Protein AF-A0AAF0BSI8-F1 (afdb_monomer)

Radius of gyration: 32.82 Å; Cα contacts (8 Å, |Δi|>4): 805; chains: 1; bounding box: 84×100×110 Å

InterPro domains:
  IPR011200 Uncharacterised conserved protein UCP012608 [PF10094] (19-178)
  IPR011200 Uncharacterised conserved protein UCP012608 [PF10094] (218-312)
  IPR011200 Uncharacterised conserved protein UCP012608 [PF10094] (462-560)

Sequence (564 aa):
MGPDPDQHVPSAQVSDVQRMFREFAASYPDLRLYRAICEGAAGDDEVAGLLTAARPGQARPVLLLAALHELVLRRPDLPAARWYPSVTGEPVAEGDPWPDVRRTALAHAEELRAVIASRSTQTNEVNRVVYLAPLLARAAADVPGAPVALVELGASAGLLLGLDRYRIEVTPPGEHDAPDPTSPTGGPTPVTGRGSPPEVAGPGGGSLPPDGGPGIVLGDPTSTAVCAGVQRDGPSMGDLRLPTIVARVGLDRAPVPLDDEDEVRWLEACLWPDVPGRLERFRAAVGLLRADPPSLVAGDMVDDLEAVARSARAVATAALAPAGSPSGRPTGDRPRGHGSSDHPAADADGDGDKPETSDASRPASAGDGPATSDPRRLAADGEGPATNGARRLAADGEGPATSDASRLAADGEGPATSDASRLAADGEGPATSGARRPAAAGDAIGGPGTLGGITPAASGASAPVHLVVFSSWALTYVARERRPQVAEALATLAADGRPVSWLTAEPPGCVPGLPRPPGDPDRPSNEASTILGARRWRAGVELPPARWGTSHPHGTTLSWHPTP

Organism: NCBI:txid467976

Solvent-accessible surface area (backbone atoms only — not comparable to full-atom values): 35518 Å² total; per-residue (Å²): 133,79,83,68,92,78,71,76,65,70,66,62,48,51,71,56,45,19,49,48,16,46,51,50,26,70,75,38,72,79,33,60,62,65,21,43,46,22,53,48,30,38,75,31,71,74,62,24,41,42,45,42,45,21,48,67,88,56,63,44,62,68,43,53,53,19,43,54,40,34,50,24,67,76,37,63,85,43,75,38,17,72,51,34,24,81,63,63,76,42,78,66,59,91,78,80,61,38,71,36,38,53,52,48,48,64,78,39,41,69,62,45,26,54,46,35,45,72,58,77,77,52,90,80,64,58,32,35,36,48,54,48,48,59,51,50,14,60,70,38,62,89,49,72,88,30,39,26,15,40,33,34,36,60,24,46,65,31,65,66,76,44,45,65,64,19,15,29,38,37,33,44,60,53,96,81,63,61,84,64,95,80,66,94,68,90,64,84,78,81,88,80,74,97,68,80,85,83,79,94,76,86,93,75,96,71,88,77,79,84,74,66,42,69,56,37,79,44,52,28,85,83,36,82,25,59,28,54,26,29,38,73,47,44,69,62,59,67,84,66,54,76,67,57,72,65,29,50,33,21,29,10,73,71,52,40,59,77,87,39,66,68,59,47,42,47,49,56,20,44,48,64,60,73,45,83,67,52,64,59,30,44,54,34,44,51,63,59,35,61,81,68,60,65,49,71,40,73,36,52,65,59,84,40,38,54,62,52,53,51,50,37,43,49,53,26,52,58,73,67,49,77,83,72,73,96,80,73,80,80,82,76,86,73,85,89,79,89,81,86,90,85,86,85,93,81,90,80,89,80,88,82,85,84,85,90,85,86,91,85,85,88,90,89,80,91,87,86,87,88,82,90,87,84,91,82,90,85,93,84,90,85,81,90,82,93,81,88,85,87,86,85,88,87,84,88,82,87,79,87,76,80,77,85,82,84,82,83,89,61,78,76,87,62,76,86,86,76,88,90,84,87,88,83,82,89,84,84,85,85,89,82,89,82,90,81,87,84,86,89,83,91,86,88,90,82,87,90,84,91,81,91,74,89,73,75,79,81,78,84,71,73,68,66,60,28,38,35,38,34,36,64,56,38,65,66,79,43,57,78,88,54,47,55,50,46,56,52,41,50,51,61,70,9,58,86,30,46,42,32,37,40,39,38,36,29,50,79,80,63,58,77,82,52,69,69,80,92,72,61,93,88,56,78,68,90,60,74,48,20,36,32,33,38,43,39,27,51,69,47,40,74,50,82,51,38,62,46,31,40,26,43,76,60,16,54,36,32,34,40,49,74,81,130

Foldseek 3Di:
DDDDPPPDQDQDDLQNLLVLLVVVLVQCVLLQQLNLQSVLSSPDSLLSVLLSLADRQQSHSLQLQLLLLLVCLVPVVQQLNQQFCLSVVDAGDDDRSHVRSVVRCNVCSVVSSVSRNPDHFDDPQLLCLLQVQLLQLVQCVVVPPFAALEEEEQCAQVLSLCSQAEWHKEAEQDPVNPDDPPDPDPDDDDPDDPDDDDDDDDDDDDDDDPAAPGIDIHHDNPAQLYHYAYAHADHHSHPGYHHHYQAYEYEHQNHDHLPPPSSLSSNLSSDSSNRPPRSSNSVSSSVVCNVPPHHYDNDDCQPCVLVRLVVSQVSSVVSPPPPDDPPDPPPDDDDDDDDDDDDDDDDDDDDDDDDDDDDDDDDDDDDDDDDDDDDDDDDDDDDDDDDDDDYDDDDDDDDDDDPPPPDPPDPDPAGDDDDDDDDDDDDDDDDDDDDDDDDDDDDDDDDDDDDDDDDPDPPDDDRRHAYEYEYASSLSHPDQVSLVSSVVSQLVVCQQFGKYKYWYFHFAPSHPQADGPDDDPPDDPSQRKTFTWMWIHGGSDIDRTDGQWIAHSSNRYIYGDDDD

Nearest PDB structures (foldseek):
  7zkg-assembly1_A  TM=3.264E-01  e=1.953E+00  Streptomyces griseofuscus
  7ehz-assembly1_A  TM=3.597E-01  e=3.014E+00  Homo sapiens

pLDDT: mean 71.67, std 30.4, range [20.77, 98.81]

Secondary structure (DSSP, 8-state):
-PPPTT---PPPPHHHHHHHHHHHHHH-TT-HHHHHHHHHHTT-HHHHHHGGGSPTTT--HHHHHHHHHHHHHH-TTSGGGGG-HHHHSSPPPSS--HHHHHHHHHHTHHHHHHHHHH-------GGGHHHHHHHHHHHHTTSTTPPEEEEEES-TTTGGGGGGGSEEEEEPPPTT-S--TT-S--PPPP-----PPPPP------PPPS--PPPEEEE-TT-S-EEEEEEEESS--TT--PPPEEEEEEEESS---TT-HHHHHHHHHTS-TTSTTHHHHHHHHHHHHHTSPPEEEES-TTTSHHHHHHHHHHHHHHHTS-------------------------------------------------------------------------------------S----S-S-----------------------------------------------PPPPEEEEEEESGGGGS-TTTHHHHHHHHHHHHTTS--EEEEEEE-TT-STTPPPPP--TT---SS-PEEEEEEEEETTEEEEEEEEEEE-TTSSEEEEPPP-

Structure (mmCIF, N/CA/C/O backbone):
data_AF-A0AAF0BSI8-F1
#
_entry.id   AF-A0AAF0BSI8-F1
#
loop_
_atom_site.group_PDB
_atom_site.id
_atom_site.type_symbol
_atom_site.label_atom_id
_atom_site.label_alt_id
_atom_site.label_comp_id
_atom_site.label_asym_id
_atom_site.label_entity_id
_atom_site.label_seq_id
_atom_site.pdbx_PDB_ins_code
_atom_site.Cartn_x
_atom_site.Cartn_y
_atom_site.Cartn_z
_atom_site.occupancy
_atom_site.B_iso_or_equiv
_atom_site.auth_seq_id
_atom_site.auth_comp_id
_atom_site.auth_asym_id
_atom_site.auth_atom_id
_atom_site.pdbx_PDB_model_num
ATOM 1 N N . MET A 1 1 ? -21.592 22.693 -13.948 1.00 34.66 1 MET A N 1
ATOM 2 C CA . MET A 1 1 ? -21.062 22.181 -15.227 1.00 34.66 1 MET A CA 1
ATOM 3 C C . MET A 1 1 ? -19.956 21.210 -14.877 1.00 34.66 1 MET A C 1
ATOM 5 O O . MET A 1 1 ? -19.035 21.625 -14.188 1.00 34.66 1 MET A O 1
ATOM 9 N N . GLY A 1 2 ? -20.113 19.929 -15.213 1.00 34.22 2 GLY A N 1
ATOM 10 C CA . GLY A 1 2 ? -19.025 18.956 -15.068 1.00 34.22 2 GLY A CA 1
ATOM 11 C C . GLY A 1 2 ? -17.908 19.241 -16.079 1.00 34.22 2 GLY A C 1
ATOM 12 O O . GLY A 1 2 ? -18.153 19.992 -17.027 1.00 34.22 2 GLY A O 1
ATOM 13 N N . PRO A 1 3 ? -16.699 18.694 -15.875 1.00 35.78 3 PRO A N 1
ATOM 14 C CA . PRO A 1 3 ? -15.622 18.822 -16.846 1.00 35.78 3 PRO A CA 1
ATOM 15 C C . PRO A 1 3 ? -16.038 18.196 -18.182 1.00 35.78 3 PRO A C 1
ATOM 17 O O . PRO A 1 3 ? -16.710 17.165 -18.220 1.00 35.78 3 PRO A O 1
ATOM 20 N N . ASP A 1 4 ? -15.661 18.876 -19.258 1.00 32.06 4 ASP A N 1
ATOM 21 C CA . ASP A 1 4 ? -15.863 18.456 -20.639 1.00 32.06 4 ASP A CA 1
ATOM 22 C C . ASP A 1 4 ? -15.098 17.140 -20.899 1.00 32.06 4 ASP A C 1
ATOM 24 O O . ASP A 1 4 ? -13.882 17.108 -20.676 1.00 32.06 4 ASP A O 1
ATOM 28 N N . PRO A 1 5 ? -15.765 16.047 -21.322 1.00 39.34 5 PRO A N 1
ATOM 29 C CA . PRO A 1 5 ? -15.106 14.771 -21.606 1.00 39.34 5 PRO A CA 1
ATOM 30 C C . PRO A 1 5 ? -14.098 14.839 -22.770 1.00 39.34 5 PRO A C 1
ATOM 32 O O . PRO A 1 5 ? -13.320 13.900 -22.926 1.00 39.34 5 PRO A O 1
ATOM 35 N N . ASP A 1 6 ? -14.058 15.943 -23.528 1.00 36.28 6 ASP A N 1
ATOM 36 C CA . ASP A 1 6 ? -13.136 16.159 -24.650 1.00 36.28 6 ASP A CA 1
ATOM 37 C C . ASP A 1 6 ? -11.871 16.972 -24.298 1.00 36.28 6 ASP A C 1
ATOM 39 O O . ASP A 1 6 ? -11.125 17.381 -25.194 1.00 36.28 6 ASP A O 1
ATOM 43 N N . GLN A 1 7 ? -11.545 17.182 -23.012 1.00 40.72 7 GLN A N 1
ATOM 44 C CA . GLN A 1 7 ? -10.214 17.690 -22.643 1.00 40.72 7 GLN A CA 1
ATOM 45 C C . GLN A 1 7 ? -9.141 16.624 -22.909 1.00 40.72 7 GLN A C 1
ATOM 47 O O . GLN A 1 7 ? -8.754 15.842 -22.041 1.00 40.72 7 GLN A O 1
ATOM 52 N N . HIS A 1 8 ? -8.664 16.599 -24.152 1.00 43.38 8 HIS A N 1
ATOM 53 C CA . HIS A 1 8 ? -7.592 15.739 -24.624 1.00 43.38 8 HIS A CA 1
ATOM 54 C C . HIS A 1 8 ? -6.299 16.074 -23.868 1.00 43.38 8 HIS A C 1
ATOM 56 O O . HIS A 1 8 ? -5.607 17.037 -24.196 1.00 43.38 8 HIS A O 1
ATOM 62 N N . VAL A 1 9 ? -5.976 15.299 -22.831 1.00 53.16 9 VAL A N 1
ATOM 63 C CA . VAL A 1 9 ? -4.661 15.362 -22.186 1.00 53.16 9 VAL A CA 1
ATOM 64 C C . VAL A 1 9 ? -3.641 14.844 -23.208 1.00 53.16 9 VAL A C 1
ATOM 66 O O . VAL A 1 9 ? -3.735 13.675 -23.591 1.00 53.16 9 VAL A O 1
ATOM 69 N N . PRO A 1 10 ? -2.692 15.673 -23.684 1.00 58.16 10 PRO A N 1
ATOM 70 C CA . PRO A 1 10 ? -1.752 15.252 -24.715 1.00 58.16 10 PRO A CA 1
ATOM 71 C C . PRO A 1 10 ? -0.914 14.059 -24.245 1.00 58.16 10 PRO A C 1
ATOM 73 O O . PRO A 1 10 ? -0.483 14.008 -23.090 1.00 58.16 10 PRO A O 1
ATOM 76 N N . SER A 1 11 ? -0.645 13.113 -25.145 1.00 68.00 11 SER A N 1
ATOM 77 C CA . SER A 1 11 ? 0.358 12.072 -24.910 1.00 68.00 11 SER A CA 1
ATOM 78 C C . SER A 1 11 ? 1.727 12.713 -24.662 1.00 68.00 11 SER A C 1
ATOM 80 O O . SER A 1 11 ? 2.102 13.663 -25.361 1.00 68.00 11 SER A O 1
ATOM 82 N N . ALA A 1 12 ? 2.479 12.189 -23.692 1.00 77.75 12 ALA A N 1
ATOM 83 C CA . ALA A 1 12 ? 3.795 12.717 -23.344 1.00 77.75 12 ALA A CA 1
ATOM 84 C C . ALA A 1 12 ? 4.743 12.670 -24.553 1.00 77.75 12 ALA A C 1
ATOM 86 O O . ALA A 1 12 ? 4.849 11.642 -25.223 1.00 77.75 12 ALA A O 1
ATOM 87 N N . GLN A 1 13 ? 5.438 13.777 -24.829 1.00 89.19 13 GLN A N 1
ATOM 88 C CA . GLN A 1 13 ? 6.475 13.805 -25.857 1.00 89.19 13 GLN A CA 1
ATOM 89 C C . GLN A 1 13 ? 7.765 13.175 -25.319 1.00 89.19 13 GLN A C 1
ATOM 91 O O . GLN A 1 13 ? 8.024 13.189 -24.113 1.00 89.19 13 GLN A O 1
ATOM 96 N N . VAL A 1 14 ? 8.618 12.663 -26.211 1.00 92.56 14 VAL A N 1
ATOM 97 C CA . VAL A 1 14 ? 9.905 12.049 -25.824 1.00 92.56 14 VAL A CA 1
ATOM 98 C C . VAL A 1 14 ? 10.770 13.022 -25.013 1.00 92.56 14 VAL A C 1
ATOM 100 O O . VAL A 1 14 ? 11.347 12.633 -24.001 1.00 92.56 14 VAL A O 1
ATOM 103 N N . SER A 1 15 ? 10.789 14.308 -25.379 1.00 93.12 15 SER A N 1
ATOM 104 C CA . SER A 1 15 ? 11.524 15.346 -24.645 1.00 93.12 15 SER A CA 1
ATOM 105 C C . SER A 1 15 ? 11.033 15.536 -23.206 1.00 93.12 15 SER A C 1
ATOM 107 O O . SER A 1 15 ? 11.840 15.782 -22.306 1.00 93.12 15 SER A O 1
ATOM 109 N N . ASP A 1 16 ? 9.722 15.405 -22.975 1.00 93.12 16 ASP A N 1
ATOM 110 C CA . ASP A 1 16 ? 9.134 15.498 -21.636 1.00 93.12 16 ASP A CA 1
ATOM 111 C C . ASP A 1 16 ? 9.550 14.299 -20.793 1.00 93.12 16 ASP A C 1
ATOM 113 O O . ASP A 1 16 ? 10.014 14.460 -19.665 1.00 93.12 16 ASP A O 1
ATOM 117 N N . VAL A 1 17 ? 9.455 13.103 -21.372 1.00 95.44 17 VAL A N 1
ATOM 118 C CA . VAL A 1 17 ? 9.879 11.855 -20.737 1.00 95.44 17 VAL A CA 1
ATOM 119 C C . VAL A 1 17 ? 11.369 11.888 -20.375 1.00 95.44 17 VAL A C 1
ATOM 121 O O . VAL A 1 17 ? 11.739 11.549 -19.252 1.00 95.44 17 VAL A O 1
ATOM 124 N N . GLN A 1 18 ? 12.236 12.343 -21.279 1.00 97.56 18 GLN A N 1
ATOM 125 C CA . GLN A 1 18 ? 13.671 12.472 -21.006 1.00 97.56 18 GLN A CA 1
ATOM 126 C C . GLN A 1 18 ? 13.957 13.433 -19.854 1.00 97.56 18 GLN A C 1
ATOM 128 O O . GLN A 1 18 ? 14.840 13.177 -19.033 1.00 97.56 18 GLN A O 1
ATOM 133 N N . ARG A 1 19 ? 13.210 14.541 -19.766 1.00 97.06 19 ARG A N 1
ATOM 134 C CA . ARG A 1 19 ? 13.307 15.456 -18.626 1.00 97.06 19 ARG A CA 1
ATOM 135 C C . ARG A 1 19 ? 12.899 14.755 -17.328 1.00 97.06 19 ARG A C 1
ATOM 137 O O . ARG A 1 19 ? 13.643 14.858 -16.359 1.00 97.06 19 ARG A O 1
ATOM 144 N N . MET A 1 20 ? 11.804 13.992 -17.329 1.00 96.31 20 MET A N 1
ATOM 145 C CA . MET A 1 20 ? 11.374 13.218 -16.156 1.00 96.31 20 MET A CA 1
ATOM 146 C C . MET A 1 20 ? 12.437 12.205 -15.707 1.00 96.31 20 MET A C 1
ATOM 148 O O . MET A 1 20 ? 12.658 12.049 -14.509 1.00 96.31 20 MET A O 1
ATOM 152 N N . PHE A 1 21 ? 13.126 11.537 -16.639 1.00 98.19 21 PHE A N 1
ATOM 153 C CA . PHE A 1 21 ? 14.224 10.624 -16.302 1.00 98.19 21 PHE A CA 1
ATOM 154 C C . PHE A 1 21 ? 15.419 11.344 -15.661 1.00 98.19 21 PHE A C 1
ATOM 156 O O . PHE A 1 21 ? 15.942 10.864 -14.656 1.00 98.19 21 PHE A O 1
ATOM 163 N N . ARG A 1 22 ? 15.818 12.517 -16.181 1.00 97.94 22 ARG A N 1
ATOM 164 C CA . ARG A 1 22 ? 16.877 13.341 -15.560 1.00 97.94 22 ARG A CA 1
ATOM 165 C C . ARG A 1 22 ? 16.504 13.770 -14.147 1.00 97.94 22 ARG A C 1
ATOM 167 O O . ARG A 1 22 ? 17.329 13.674 -13.245 1.00 97.94 22 ARG A O 1
ATOM 174 N N . GLU A 1 23 ? 15.268 14.230 -13.968 1.00 95.56 23 GLU A N 1
ATOM 175 C CA . GLU A 1 23 ? 14.740 14.637 -12.664 1.00 95.56 23 GLU A CA 1
ATOM 176 C C . GLU A 1 23 ? 14.754 13.460 -11.681 1.00 95.56 23 GLU A C 1
ATOM 178 O O . GLU A 1 23 ? 15.292 13.596 -10.587 1.00 95.56 23 GLU A O 1
ATOM 183 N N . PHE A 1 24 ? 14.278 12.279 -12.092 1.00 95.12 24 PHE A N 1
ATOM 184 C CA . PHE A 1 24 ? 14.304 11.080 -11.251 1.00 95.12 24 PHE A CA 1
ATOM 185 C C . PHE A 1 24 ? 15.729 10.702 -10.822 1.00 95.12 24 PHE A C 1
ATOM 187 O O . PHE A 1 24 ? 15.977 10.483 -9.638 1.00 95.12 24 PHE A O 1
ATOM 194 N N . ALA A 1 25 ? 16.679 10.654 -11.761 1.00 95.25 25 ALA A N 1
ATOM 195 C CA . ALA A 1 25 ? 18.068 10.317 -11.453 1.00 95.25 25 ALA A CA 1
ATOM 196 C C . ALA A 1 25 ? 18.714 11.310 -10.470 1.00 95.25 25 ALA A C 1
ATOM 198 O O . ALA A 1 25 ? 19.483 10.901 -9.601 1.00 95.25 25 ALA A O 1
ATOM 199 N N . ALA A 1 26 ? 18.385 12.600 -10.586 1.00 93.06 26 ALA A N 1
ATOM 200 C CA . ALA A 1 26 ? 18.874 13.635 -9.680 1.00 93.06 26 ALA A CA 1
ATOM 201 C C . ALA A 1 26 ? 18.231 13.555 -8.284 1.00 93.06 26 ALA A C 1
ATOM 203 O O . ALA A 1 26 ? 18.906 13.810 -7.289 1.00 93.06 26 ALA A O 1
ATOM 204 N N . SER A 1 27 ? 16.946 13.201 -8.204 1.00 88.38 27 SER A N 1
ATOM 205 C CA . SER A 1 27 ? 16.207 13.092 -6.941 1.00 88.38 27 SER A CA 1
ATOM 206 C C . SER A 1 27 ? 16.562 11.849 -6.126 1.00 88.38 27 SER A C 1
ATOM 208 O O . SER A 1 27 ? 16.448 11.886 -4.903 1.00 88.38 27 SER A O 1
ATOM 210 N N . TYR A 1 28 ? 17.004 10.767 -6.773 1.00 87.69 28 TYR A N 1
ATOM 211 C CA . TYR A 1 28 ? 17.287 9.491 -6.109 1.00 87.69 28 TYR A CA 1
ATOM 212 C C . TYR A 1 28 ? 18.714 8.990 -6.397 1.00 87.69 28 TYR A C 1
ATOM 214 O O . TYR A 1 28 ? 18.891 7.930 -7.008 1.00 87.69 28 TYR A O 1
ATOM 222 N N . PRO A 1 29 ? 19.756 9.723 -5.952 1.00 88.25 29 PRO A N 1
ATOM 223 C CA . PRO A 1 29 ? 21.147 9.410 -6.280 1.00 88.25 29 PRO A CA 1
ATOM 224 C C . PRO A 1 29 ? 21.633 8.062 -5.715 1.00 88.25 29 PRO A C 1
ATOM 226 O O . PRO A 1 29 ? 22.589 7.492 -6.248 1.00 88.25 29 PRO A O 1
ATOM 229 N N . ASP A 1 30 ? 20.967 7.556 -4.671 1.00 88.44 30 ASP A N 1
ATOM 230 C CA . ASP A 1 30 ? 21.326 6.326 -3.953 1.00 88.44 30 ASP A CA 1
ATOM 231 C C . ASP A 1 30 ? 20.786 5.042 -4.609 1.00 88.44 30 ASP A C 1
ATOM 233 O O . ASP A 1 30 ? 21.283 3.951 -4.326 1.00 88.44 30 ASP A O 1
ATOM 237 N N . LEU A 1 31 ? 19.804 5.143 -5.515 1.00 91.50 31 LEU A N 1
ATOM 238 C CA . LEU A 1 31 ? 19.253 3.991 -6.240 1.00 91.50 31 LEU A CA 1
ATOM 239 C C . LEU A 1 31 ? 20.165 3.627 -7.414 1.00 91.50 31 LEU A C 1
ATOM 241 O O . LEU A 1 31 ? 19.856 3.953 -8.556 1.00 91.50 31 LEU A O 1
ATOM 245 N N . ARG A 1 32 ? 21.321 3.013 -7.150 1.00 93.25 32 ARG A N 1
ATOM 246 C CA . ARG A 1 32 ? 22.376 2.779 -8.155 1.00 93.25 32 ARG A CA 1
ATOM 247 C C . ARG A 1 32 ? 21.866 2.228 -9.490 1.00 93.25 32 ARG A C 1
ATOM 249 O O . ARG A 1 32 ? 22.216 2.784 -10.531 1.00 93.25 32 ARG A O 1
ATOM 256 N N . LEU A 1 33 ? 21.048 1.175 -9.472 1.00 96.31 33 LEU A N 1
ATOM 257 C CA . LEU A 1 33 ? 20.493 0.569 -10.680 1.00 96.31 33 LEU A CA 1
ATOM 258 C C . LEU A 1 33 ? 19.514 1.525 -11.363 1.00 96.31 33 LEU A C 1
ATOM 260 O O . LEU A 1 33 ? 19.708 1.888 -12.522 1.00 96.31 33 LEU A O 1
ATOM 264 N N . TYR A 1 34 ? 18.465 1.950 -10.659 1.00 96.88 34 TYR A N 1
ATOM 265 C CA . TYR A 1 34 ? 17.412 2.779 -11.256 1.00 96.88 34 TYR A CA 1
ATOM 266 C C . TYR A 1 34 ? 17.909 4.159 -11.692 1.00 96.88 34 TYR A C 1
ATOM 268 O O . TYR A 1 34 ? 17.460 4.674 -12.716 1.00 96.88 34 TYR A O 1
ATOM 276 N N . ARG A 1 35 ? 18.875 4.736 -10.977 1.00 96.75 35 ARG A N 1
ATOM 277 C CA . ARG A 1 35 ? 19.573 5.958 -11.368 1.00 96.75 35 ARG A CA 1
ATOM 278 C C . ARG A 1 35 ? 20.301 5.761 -12.691 1.00 96.75 35 ARG A C 1
ATOM 280 O O . ARG A 1 35 ? 20.069 6.546 -13.602 1.00 96.75 35 ARG A O 1
ATOM 287 N N . ALA A 1 36 ? 21.128 4.722 -12.820 1.00 97.75 36 ALA A N 1
ATOM 288 C CA . ALA A 1 36 ? 21.878 4.465 -14.050 1.00 97.75 36 ALA A CA 1
ATOM 289 C C . ALA A 1 36 ? 20.948 4.211 -15.252 1.00 97.75 36 ALA A C 1
ATOM 291 O O . ALA A 1 36 ? 21.187 4.728 -16.343 1.00 97.75 36 ALA A O 1
ATOM 292 N N . ILE A 1 37 ? 19.839 3.488 -15.045 1.00 98.44 37 ILE A N 1
ATOM 293 C CA . ILE A 1 37 ? 18.811 3.294 -16.079 1.00 98.44 37 ILE A CA 1
ATOM 294 C C . ILE A 1 37 ? 18.189 4.634 -16.490 1.00 98.44 37 ILE A C 1
ATOM 296 O O . ILE A 1 37 ? 18.043 4.899 -17.682 1.00 98.44 37 ILE A O 1
ATOM 300 N N . CYS A 1 38 ? 17.840 5.489 -15.527 1.00 98.56 38 CYS A N 1
ATOM 301 C CA . CYS A 1 38 ? 17.262 6.803 -15.803 1.00 98.56 38 CYS A CA 1
ATOM 302 C C . CYS A 1 38 ? 18.257 7.755 -16.489 1.00 98.56 38 CYS A C 1
ATOM 304 O O . CYS A 1 38 ? 17.877 8.434 -17.438 1.00 98.56 38 CYS A O 1
ATOM 306 N N . GLU A 1 39 ? 19.523 7.794 -16.064 1.00 98.44 39 GLU A N 1
ATOM 307 C CA . GLU A 1 39 ? 20.575 8.596 -16.711 1.00 98.44 39 GLU A CA 1
ATOM 308 C C . GLU A 1 39 ? 20.788 8.163 -18.168 1.00 98.44 39 GLU A C 1
ATOM 310 O O . GLU A 1 39 ? 20.863 9.011 -19.059 1.00 98.44 39 GLU A O 1
ATOM 315 N N . GLY A 1 40 ? 20.810 6.853 -18.425 1.00 98.44 40 GLY A N 1
ATOM 316 C CA . GLY A 1 40 ? 20.898 6.304 -19.774 1.00 98.44 40 GLY A CA 1
ATOM 317 C C . GLY A 1 40 ? 19.671 6.624 -20.632 1.00 98.44 40 GLY A C 1
ATOM 318 O O . GLY A 1 40 ? 19.806 7.156 -21.734 1.00 98.44 40 GLY A O 1
ATOM 319 N N . ALA A 1 41 ? 18.465 6.368 -20.114 1.00 98.38 41 ALA A N 1
ATOM 320 C CA . ALA A 1 41 ? 17.212 6.621 -20.828 1.00 98.38 41 ALA A CA 1
ATOM 321 C C . ALA A 1 41 ? 16.994 8.114 -21.119 1.00 98.38 41 ALA A C 1
ATOM 323 O O . ALA A 1 41 ? 16.456 8.473 -22.162 1.00 98.38 41 ALA A O 1
ATOM 324 N N . ALA A 1 42 ? 17.458 9.006 -20.242 1.00 98.25 42 ALA A N 1
ATOM 325 C CA . ALA A 1 42 ? 17.401 10.450 -20.451 1.00 98.25 42 ALA A CA 1
ATOM 326 C C . ALA A 1 42 ? 18.164 10.941 -21.695 1.00 98.25 42 ALA A C 1
ATOM 328 O O . ALA A 1 42 ? 17.860 12.033 -22.186 1.00 98.25 42 ALA A O 1
ATOM 329 N N . GLY A 1 43 ? 19.161 10.182 -22.160 1.00 97.12 43 GLY A N 1
ATOM 330 C CA . GLY A 1 43 ? 19.963 10.475 -23.349 1.00 97.12 43 GLY A CA 1
ATOM 331 C C . GLY A 1 43 ? 19.648 9.590 -24.559 1.00 97.12 43 GLY A C 1
ATOM 332 O O . GLY A 1 43 ? 20.359 9.683 -25.557 1.00 97.12 43 GLY A O 1
ATOM 333 N N . ASP A 1 44 ? 18.628 8.731 -24.479 1.00 98.38 44 ASP A N 1
ATOM 334 C CA . ASP A 1 44 ? 18.297 7.747 -25.511 1.00 98.38 44 ASP A CA 1
ATOM 335 C C . ASP A 1 44 ? 16.831 7.870 -25.947 1.00 98.38 44 ASP A C 1
ATOM 337 O O . ASP A 1 44 ? 15.913 7.497 -25.213 1.00 98.38 44 ASP A O 1
ATOM 341 N N . ASP A 1 45 ? 16.609 8.400 -27.151 1.00 98.19 45 ASP A N 1
ATOM 342 C CA . ASP A 1 45 ? 15.269 8.632 -27.704 1.00 98.19 45 ASP A CA 1
ATOM 343 C C . ASP A 1 45 ? 14.464 7.334 -27.874 1.00 98.19 45 ASP A C 1
ATOM 345 O O . ASP A 1 45 ? 13.243 7.343 -27.705 1.00 98.19 45 ASP A O 1
ATOM 349 N N . GLU A 1 46 ? 15.120 6.211 -28.190 1.00 98.25 46 GLU A N 1
ATOM 350 C CA . GLU A 1 46 ? 14.443 4.936 -28.437 1.00 98.25 46 GLU A CA 1
ATOM 351 C C . GLU A 1 46 ? 13.888 4.357 -27.132 1.00 98.25 46 GLU A C 1
ATOM 353 O O . GLU A 1 46 ? 12.719 3.962 -27.073 1.00 98.25 46 GLU A O 1
ATOM 358 N N . VAL A 1 47 ? 14.703 4.346 -26.071 1.00 98.50 47 VAL A N 1
ATOM 359 C CA . VAL A 1 47 ? 14.289 3.843 -24.753 1.00 98.50 47 VAL A CA 1
ATOM 360 C C . VAL A 1 47 ? 13.323 4.812 -24.074 1.00 98.50 47 VAL A C 1
ATOM 362 O O . VAL A 1 47 ? 12.284 4.373 -23.577 1.00 98.50 47 VAL A O 1
ATOM 365 N N . ALA A 1 48 ? 13.597 6.122 -24.094 1.00 98.06 48 ALA A N 1
ATOM 366 C CA . ALA A 1 48 ? 12.655 7.121 -23.588 1.00 98.06 48 ALA A CA 1
ATOM 367 C C . ALA A 1 48 ? 11.308 7.047 -24.326 1.00 98.06 48 ALA A C 1
ATOM 369 O O . ALA A 1 48 ? 10.245 7.121 -23.707 1.00 98.06 48 ALA A O 1
ATOM 370 N N . GLY A 1 49 ? 11.347 6.817 -25.641 1.00 97.69 49 GLY A N 1
ATOM 371 C CA . GLY A 1 49 ? 10.172 6.651 -26.487 1.00 97.69 49 GLY A CA 1
ATOM 372 C C . GLY A 1 49 ? 9.238 5.523 -26.051 1.00 97.69 49 GLY A C 1
ATOM 373 O O . GLY A 1 49 ? 8.033 5.627 -26.278 1.00 97.69 49 GLY A O 1
ATOM 374 N N . LEU A 1 50 ? 9.726 4.480 -25.368 1.00 98.38 50 LEU A N 1
ATOM 375 C CA . LEU A 1 50 ? 8.874 3.397 -24.854 1.00 98.38 50 LEU A CA 1
ATOM 376 C C . LEU A 1 50 ? 7.801 3.915 -23.887 1.00 98.38 50 LEU A C 1
ATOM 378 O O . LEU A 1 50 ? 6.658 3.466 -23.938 1.00 98.38 50 LEU A O 1
ATOM 382 N N . LEU A 1 51 ? 8.143 4.894 -23.045 1.00 97.25 51 LEU A N 1
ATOM 383 C CA . LEU A 1 51 ? 7.233 5.420 -22.026 1.00 97.25 51 LEU A CA 1
ATOM 384 C C . LEU A 1 51 ? 6.118 6.303 -22.612 1.00 97.25 51 LEU A C 1
ATOM 386 O O . LEU A 1 51 ? 5.112 6.543 -21.948 1.00 97.25 51 LEU A O 1
ATOM 390 N N . THR A 1 52 ? 6.245 6.738 -23.869 1.00 96.19 52 THR A N 1
ATOM 391 C CA . THR A 1 52 ? 5.179 7.483 -24.564 1.00 96.19 52 THR A CA 1
ATOM 392 C C . THR A 1 52 ? 3.943 6.625 -24.854 1.00 96.19 52 THR A C 1
ATOM 394 O O . THR A 1 52 ? 2.869 7.169 -25.096 1.00 96.19 52 THR A O 1
ATOM 397 N N . ALA A 1 53 ? 4.061 5.292 -24.758 1.00 96.56 53 ALA A N 1
ATOM 398 C CA . ALA A 1 53 ? 2.933 4.364 -24.838 1.00 96.56 53 ALA A CA 1
ATOM 399 C C . ALA A 1 53 ? 2.016 4.403 -23.600 1.00 96.56 53 ALA A C 1
ATOM 401 O O . ALA A 1 53 ? 0.938 3.810 -23.622 1.00 96.56 53 ALA A O 1
ATOM 402 N N . ALA A 1 54 ? 2.431 5.064 -22.512 1.00 95.81 54 ALA A N 1
ATOM 403 C CA . ALA A 1 54 ? 1.641 5.140 -21.290 1.00 95.81 54 ALA A CA 1
ATOM 404 C C . ALA A 1 54 ? 0.334 5.907 -21.522 1.00 95.81 54 ALA A C 1
ATOM 406 O O . ALA A 1 54 ? 0.274 6.866 -22.296 1.00 95.81 54 ALA A O 1
ATOM 407 N N . ARG A 1 55 ? -0.716 5.531 -20.786 1.00 93.44 55 ARG A N 1
ATOM 408 C CA . ARG A 1 55 ? -1.978 6.283 -20.798 1.00 93.44 55 ARG A CA 1
ATOM 409 C C . ARG A 1 55 ? -1.747 7.739 -20.359 1.00 93.44 55 ARG A C 1
ATOM 411 O O . ARG A 1 55 ? -0.837 7.996 -19.561 1.00 93.44 55 ARG A O 1
ATOM 418 N N . PRO A 1 56 ? -2.572 8.696 -20.823 1.00 86.44 56 PRO A N 1
ATOM 419 C CA . PRO A 1 56 ? -2.439 10.094 -20.428 1.00 86.44 56 PRO A CA 1
ATOM 420 C C . PRO A 1 56 ? -2.369 10.261 -18.903 1.00 86.44 56 PRO A C 1
ATOM 422 O O . PRO A 1 56 ? -3.154 9.673 -18.161 1.00 86.44 56 PRO A O 1
ATOM 425 N N . GLY A 1 57 ? -1.382 11.027 -18.434 1.00 84.31 57 GLY A N 1
ATOM 426 C CA . GLY A 1 57 ? -1.120 11.233 -17.004 1.00 84.31 57 GLY A CA 1
ATOM 427 C C . GLY A 1 57 ? -0.378 10.096 -16.283 1.00 84.31 57 GLY A C 1
ATOM 428 O O . GLY A 1 57 ? -0.057 10.257 -15.108 1.00 84.31 57 GLY A O 1
ATOM 429 N N . GLN A 1 58 ? -0.067 8.977 -16.952 1.00 88.62 58 GLN A N 1
ATOM 430 C CA . GLN A 1 58 ? 0.652 7.834 -16.361 1.00 88.62 58 GLN A CA 1
ATOM 431 C C . GLN A 1 58 ? 2.109 7.696 -16.823 1.00 88.62 58 GLN A C 1
ATOM 433 O O . GLN A 1 58 ? 2.839 6.868 -16.281 1.00 88.62 58 GLN A O 1
ATOM 438 N N . ALA A 1 59 ? 2.555 8.501 -17.792 1.00 93.06 59 ALA A N 1
ATOM 439 C CA . ALA A 1 59 ? 3.941 8.501 -18.254 1.00 93.06 59 ALA A CA 1
ATOM 440 C C . ALA A 1 59 ? 4.882 8.964 -17.128 1.00 93.06 59 ALA A C 1
ATOM 442 O O . ALA A 1 59 ? 5.022 10.158 -16.867 1.00 93.06 59 ALA A O 1
ATOM 443 N N . ARG A 1 60 ? 5.502 8.002 -16.435 1.00 93.81 60 ARG A N 1
ATOM 444 C CA . ARG A 1 60 ? 6.433 8.228 -15.324 1.00 93.81 60 ARG A CA 1
ATOM 445 C C . ARG A 1 60 ? 7.626 7.276 -15.388 1.00 93.81 60 ARG A C 1
ATOM 447 O O . ARG A 1 60 ? 7.412 6.107 -15.706 1.00 93.81 60 ARG A O 1
ATOM 454 N N . PRO A 1 61 ? 8.843 7.705 -15.001 1.00 97.00 61 PRO A N 1
ATOM 455 C CA . PRO A 1 61 ? 10.025 6.840 -14.994 1.00 97.00 61 PRO A CA 1
ATOM 456 C C . PRO A 1 61 ? 9.803 5.490 -14.302 1.00 97.00 61 PRO A C 1
ATOM 458 O O . PRO A 1 61 ? 10.137 4.447 -14.857 1.00 97.00 61 PRO A O 1
ATOM 461 N N . VAL A 1 62 ? 9.135 5.501 -13.143 1.00 95.69 62 VAL A N 1
ATOM 462 C CA . VAL A 1 62 ? 8.808 4.296 -12.361 1.00 95.69 62 VAL A CA 1
ATOM 463 C C . VAL A 1 62 ? 7.987 3.253 -13.125 1.00 95.69 62 VAL A C 1
ATOM 465 O O . VAL A 1 62 ? 8.121 2.070 -12.840 1.00 95.69 62 VAL A O 1
ATOM 468 N N . LEU A 1 63 ? 7.191 3.645 -14.126 1.00 97.62 63 LEU A N 1
ATOM 469 C CA . LEU A 1 63 ? 6.418 2.701 -14.937 1.00 97.62 63 LEU A CA 1
ATOM 470 C C . LEU A 1 63 ? 7.311 1.927 -15.917 1.00 97.62 63 LEU A C 1
ATOM 472 O O . LEU A 1 63 ? 7.156 0.715 -16.045 1.00 97.62 63 LEU A O 1
ATOM 476 N N . LEU A 1 64 ? 8.274 2.595 -16.567 1.00 98.31 64 LEU A N 1
ATOM 477 C CA . LEU A 1 64 ? 9.272 1.907 -17.398 1.00 98.31 64 LEU A CA 1
ATOM 478 C C . LEU A 1 64 ? 10.164 1.006 -16.534 1.00 98.31 64 LEU A C 1
ATOM 480 O O . LEU A 1 64 ? 10.438 -0.130 -16.912 1.00 98.31 64 LEU A O 1
ATOM 484 N N . LEU A 1 65 ? 10.597 1.504 -15.372 1.00 98.44 65 LEU A N 1
ATOM 485 C CA . LEU A 1 65 ? 11.433 0.750 -14.437 1.00 98.44 65 LEU A CA 1
ATOM 486 C C . LEU A 1 65 ? 10.724 -0.521 -13.948 1.00 98.44 65 LEU A C 1
ATOM 488 O O . LEU A 1 65 ? 11.331 -1.591 -13.974 1.00 98.44 65 LEU A O 1
ATOM 492 N N . ALA A 1 66 ? 9.437 -0.428 -13.594 1.00 98.12 66 ALA A N 1
ATOM 493 C CA . ALA A 1 66 ? 8.617 -1.581 -13.229 1.00 98.12 66 ALA A CA 1
ATOM 494 C C . ALA A 1 66 ? 8.403 -2.540 -14.411 1.00 98.12 66 ALA A C 1
ATOM 496 O O . ALA A 1 66 ? 8.521 -3.748 -14.242 1.00 98.12 66 ALA A O 1
ATOM 497 N N . ALA A 1 67 ? 8.165 -2.033 -15.626 1.00 98.62 67 ALA A N 1
ATOM 498 C CA . ALA A 1 67 ? 8.033 -2.878 -16.816 1.00 98.62 67 ALA A CA 1
ATOM 499 C C . ALA A 1 67 ? 9.319 -3.669 -17.117 1.00 98.62 67 ALA A C 1
ATOM 501 O O . ALA A 1 67 ? 9.257 -4.863 -17.404 1.00 98.62 67 ALA A O 1
ATOM 502 N N . LEU A 1 68 ? 10.489 -3.035 -16.995 1.00 98.69 68 LEU A N 1
ATOM 503 C CA . LEU A 1 68 ? 11.784 -3.713 -17.111 1.00 98.69 68 LEU A CA 1
ATOM 504 C C . LEU A 1 68 ? 11.994 -4.737 -15.990 1.00 98.69 68 LEU A C 1
ATOM 506 O O . LEU A 1 68 ? 12.499 -5.827 -16.244 1.00 98.69 68 LEU A O 1
ATOM 510 N N . HIS A 1 69 ? 11.595 -4.396 -14.764 1.00 98.12 69 HIS A N 1
ATOM 511 C CA . HIS A 1 69 ? 11.717 -5.272 -13.606 1.00 98.12 69 HIS A CA 1
ATOM 512 C C . HIS A 1 69 ? 10.831 -6.525 -13.737 1.00 98.12 69 HIS A C 1
ATOM 514 O O . HIS A 1 69 ? 11.314 -7.636 -13.537 1.00 98.12 69 HIS A O 1
ATOM 520 N N . GLU A 1 70 ? 9.572 -6.377 -14.164 1.00 98.12 70 GLU A N 1
ATOM 521 C CA . GLU A 1 70 ? 8.675 -7.506 -14.458 1.00 98.12 70 GLU A CA 1
ATOM 522 C C . GLU A 1 70 ? 9.284 -8.422 -15.520 1.00 98.12 70 GLU A C 1
ATOM 524 O O . GLU A 1 70 ? 9.279 -9.646 -15.369 1.00 98.12 70 GLU A O 1
ATOM 529 N N . LEU A 1 71 ? 9.878 -7.823 -16.556 1.00 98.56 71 LEU A N 1
ATOM 530 C CA . LEU A 1 71 ? 10.479 -8.549 -17.663 1.00 98.56 71 LEU A CA 1
ATOM 531 C C . LEU A 1 71 ? 11.599 -9.486 -17.214 1.00 98.56 71 LEU A C 1
ATOM 533 O O . LEU A 1 71 ? 11.656 -10.633 -17.657 1.00 98.56 71 LEU A O 1
ATOM 537 N N . VAL A 1 72 ? 12.496 -8.994 -16.356 1.00 98.25 72 VAL A N 1
ATOM 538 C CA . VAL A 1 72 ? 13.637 -9.775 -15.858 1.00 98.25 72 VAL A CA 1
ATOM 539 C C . VAL A 1 72 ? 13.239 -10.751 -14.754 1.00 98.25 72 VAL A C 1
ATOM 541 O O . VAL A 1 72 ? 13.842 -11.814 -14.661 1.00 98.25 72 VAL A O 1
ATOM 544 N N . LEU A 1 73 ? 12.197 -10.447 -13.968 1.00 97.38 73 LEU A N 1
ATOM 545 C CA . LEU A 1 73 ? 11.599 -11.405 -13.032 1.00 97.38 73 LEU A CA 1
ATOM 546 C C . LEU A 1 73 ? 11.015 -12.609 -13.779 1.00 97.38 73 LEU A C 1
ATOM 548 O O . LEU A 1 73 ? 11.185 -13.750 -13.357 1.00 97.38 73 LEU A O 1
ATOM 552 N N . ARG A 1 74 ? 10.348 -12.364 -14.912 1.00 97.62 74 ARG A N 1
ATOM 553 C CA . ARG A 1 74 ? 9.763 -13.415 -15.751 1.00 97.62 74 ARG A CA 1
ATOM 554 C C . ARG A 1 74 ? 10.791 -14.139 -16.626 1.00 97.62 74 ARG A C 1
ATOM 556 O O . ARG A 1 74 ? 10.593 -15.311 -16.938 1.00 97.62 74 ARG A O 1
ATOM 563 N N . ARG A 1 75 ? 11.866 -13.460 -17.040 1.00 97.94 75 ARG A N 1
ATOM 564 C CA . ARG A 1 75 ? 12.949 -14.013 -17.873 1.00 97.94 75 ARG A CA 1
ATOM 565 C C . ARG A 1 75 ? 14.322 -13.731 -17.244 1.00 97.94 75 ARG A C 1
ATOM 567 O O . ARG A 1 75 ? 15.002 -12.781 -17.649 1.00 97.94 75 ARG A O 1
ATOM 574 N N . PRO A 1 76 ? 14.738 -14.548 -16.257 1.00 97.50 76 PRO A N 1
ATOM 575 C CA . PRO A 1 76 ? 15.977 -14.332 -15.505 1.00 97.50 76 PRO A CA 1
ATOM 576 C C . PRO A 1 76 ? 17.251 -14.619 -16.319 1.00 97.50 76 PRO A C 1
ATOM 578 O O . PRO A 1 76 ? 18.354 -14.338 -15.860 1.00 97.50 76 PRO A O 1
ATOM 581 N N . ASP A 1 77 ? 17.120 -15.175 -17.524 1.00 97.31 77 ASP A N 1
ATOM 582 C CA . ASP A 1 77 ? 18.206 -15.435 -18.472 1.00 97.31 77 ASP A CA 1
ATOM 583 C C . ASP A 1 77 ? 18.608 -14.200 -19.299 1.00 97.31 77 ASP A C 1
ATOM 585 O O . ASP A 1 77 ? 19.650 -14.205 -19.961 1.00 97.31 77 ASP A O 1
ATOM 589 N N . LEU A 1 78 ? 17.814 -13.123 -19.257 1.00 98.19 78 LEU A N 1
ATOM 590 C CA . LEU A 1 78 ? 18.110 -11.896 -19.990 1.00 98.19 78 LEU A CA 1
ATOM 591 C C . LEU A 1 78 ? 19.361 -11.188 -19.441 1.00 98.19 78 LEU A C 1
ATOM 593 O O . LEU A 1 78 ? 19.555 -11.133 -18.226 1.00 98.19 78 LEU A O 1
ATOM 597 N N . PRO A 1 79 ? 20.172 -10.531 -20.295 1.00 96.62 79 PRO A N 1
ATOM 598 C CA . PRO A 1 79 ? 21.380 -9.829 -19.855 1.00 96.62 79 PRO A CA 1
ATOM 599 C C . PRO A 1 79 ? 21.144 -8.803 -18.740 1.00 96.62 79 PRO A C 1
ATOM 601 O O . PRO A 1 79 ? 21.986 -8.659 -17.856 1.00 96.62 79 PRO A O 1
ATOM 604 N N . ALA A 1 80 ? 20.002 -8.105 -18.759 1.00 97.88 80 ALA A N 1
ATOM 605 C CA . ALA A 1 80 ? 19.654 -7.131 -17.729 1.00 97.88 80 ALA A CA 1
ATOM 606 C C . ALA A 1 80 ? 19.420 -7.764 -16.346 1.00 97.88 80 ALA A C 1
ATOM 608 O O . ALA A 1 80 ? 19.651 -7.100 -15.340 1.00 97.88 80 ALA A O 1
ATOM 609 N N . ALA A 1 81 ? 19.003 -9.032 -16.274 1.00 97.56 81 ALA A N 1
ATOM 610 C CA . ALA A 1 81 ? 18.554 -9.675 -15.040 1.00 97.56 81 ALA A CA 1
ATOM 611 C C . ALA A 1 81 ? 19.638 -9.743 -13.954 1.00 97.56 81 ALA A C 1
ATOM 613 O O . ALA A 1 81 ? 19.341 -9.585 -12.773 1.00 97.56 81 ALA A O 1
ATOM 614 N N . ARG A 1 82 ? 20.913 -9.870 -14.346 1.00 96.06 82 ARG A N 1
ATOM 615 C CA . ARG A 1 82 ? 22.055 -9.911 -13.413 1.00 96.06 82 ARG A CA 1
ATOM 616 C C . ARG A 1 82 ? 22.220 -8.650 -12.558 1.00 96.06 82 ARG A C 1
ATOM 618 O O . ARG A 1 82 ? 22.957 -8.674 -11.579 1.00 96.06 82 ARG A O 1
ATOM 625 N N . TRP A 1 83 ? 21.598 -7.544 -12.965 1.00 97.00 83 TRP A N 1
ATOM 626 C CA . TRP A 1 83 ? 21.684 -6.266 -12.266 1.00 97.00 83 TRP A CA 1
ATOM 627 C C . TRP A 1 83 ? 20.601 -6.092 -11.202 1.00 97.00 83 TRP A C 1
ATOM 629 O O . TRP A 1 83 ? 20.686 -5.150 -10.423 1.00 97.00 83 TRP A O 1
ATOM 639 N N . TYR A 1 84 ? 19.603 -6.980 -11.161 1.00 96.25 84 TYR A N 1
ATOM 640 C CA . TYR A 1 84 ? 18.449 -6.879 -10.277 1.00 96.25 84 TYR A CA 1
ATOM 641 C C . TYR A 1 84 ? 18.602 -7.817 -9.068 1.00 96.25 84 TYR A C 1
ATOM 643 O O . TYR A 1 84 ? 18.488 -9.034 -9.239 1.00 96.25 84 TYR A O 1
ATOM 651 N N . PRO A 1 85 ? 18.766 -7.279 -7.841 1.00 92.88 85 PRO A N 1
ATOM 652 C CA . PRO A 1 85 ? 18.784 -8.070 -6.607 1.00 92.88 85 PRO A CA 1
ATOM 653 C C . PRO A 1 85 ? 17.571 -8.977 -6.419 1.00 92.88 85 PRO A C 1
ATOM 655 O O . PRO A 1 85 ? 17.671 -10.056 -5.840 1.00 92.88 85 PRO A O 1
ATOM 658 N N . SER A 1 86 ? 16.418 -8.574 -6.954 1.00 92.62 86 SER A N 1
ATOM 659 C CA . SER A 1 86 ? 15.209 -9.396 -6.966 1.00 92.62 86 SER A CA 1
ATOM 660 C C . SER A 1 86 ? 15.386 -10.721 -7.706 1.00 92.62 86 SER A C 1
ATOM 662 O O . SER A 1 86 ? 14.779 -11.714 -7.310 1.00 92.62 86 SER A O 1
ATOM 664 N N . VAL A 1 87 ? 16.224 -10.760 -8.743 1.00 94.94 87 VAL A N 1
ATOM 665 C CA . VAL A 1 87 ? 16.490 -11.959 -9.543 1.00 94.94 87 VAL A CA 1
ATOM 666 C C . VAL A 1 87 ? 17.700 -12.720 -9.008 1.00 94.94 87 VAL A C 1
ATOM 668 O O . VAL A 1 87 ? 17.670 -13.946 -8.929 1.00 94.94 87 VAL A O 1
ATOM 671 N N . THR A 1 88 ? 18.767 -12.010 -8.639 1.00 93.06 88 THR A N 1
ATOM 672 C CA . THR A 1 88 ? 20.034 -12.635 -8.228 1.00 93.06 88 THR A CA 1
ATOM 673 C C . THR A 1 88 ? 20.048 -13.079 -6.768 1.00 93.06 88 THR A C 1
ATOM 675 O O . THR A 1 88 ? 20.810 -13.979 -6.426 1.00 93.06 88 THR A O 1
ATOM 678 N N . GLY A 1 89 ? 19.237 -12.456 -5.908 1.00 89.94 89 GLY A N 1
ATOM 679 C CA . GLY A 1 89 ? 19.324 -12.601 -4.453 1.00 89.94 89 GLY A CA 1
ATOM 680 C C . GLY A 1 89 ? 20.539 -11.902 -3.831 1.00 89.94 89 GLY A C 1
ATOM 681 O O . GLY A 1 89 ? 20.779 -12.058 -2.638 1.00 89.94 89 GLY A O 1
ATOM 682 N N . GLU A 1 90 ? 21.295 -11.137 -4.621 1.00 88.12 90 GLU A N 1
ATOM 683 C CA . GLU A 1 90 ? 22.548 -10.491 -4.228 1.00 88.12 90 GLU A CA 1
ATOM 684 C C . GLU A 1 90 ? 22.469 -8.972 -4.450 1.00 88.12 90 GLU A C 1
ATOM 686 O O . GLU A 1 90 ? 21.688 -8.520 -5.292 1.00 88.12 90 GLU A O 1
ATOM 691 N N . PRO A 1 91 ? 23.277 -8.153 -3.747 1.00 87.12 91 PRO A N 1
ATOM 692 C CA . PRO A 1 91 ? 23.350 -6.716 -3.999 1.00 87.12 91 PRO A CA 1
ATOM 693 C C . PRO A 1 91 ? 23.633 -6.376 -5.469 1.00 87.12 91 PRO A C 1
ATOM 695 O O . PRO A 1 91 ? 24.228 -7.167 -6.204 1.00 87.12 91 PRO A O 1
ATOM 698 N N . VAL A 1 92 ? 23.241 -5.166 -5.887 1.00 87.56 92 VAL A N 1
ATOM 699 C CA . VAL A 1 92 ? 23.482 -4.671 -7.253 1.00 87.56 92 VAL A CA 1
ATOM 700 C C . VAL A 1 92 ? 24.974 -4.789 -7.577 1.00 87.56 92 VAL A C 1
ATOM 702 O O . VAL A 1 92 ? 25.815 -4.253 -6.851 1.00 87.56 92 VAL A O 1
ATOM 705 N N . ALA A 1 93 ? 25.294 -5.493 -8.665 1.00 86.12 93 ALA A N 1
ATOM 706 C CA . ALA A 1 93 ? 26.669 -5.714 -9.098 1.00 86.12 93 ALA A CA 1
ATOM 707 C C . ALA A 1 93 ? 27.409 -4.394 -9.391 1.00 86.12 93 ALA A C 1
ATOM 709 O O . ALA A 1 93 ? 26.802 -3.374 -9.722 1.00 86.12 93 ALA A O 1
ATOM 710 N N . GLU A 1 94 ? 28.741 -4.413 -9.304 1.00 89.00 94 GLU A N 1
ATOM 711 C CA . GLU A 1 94 ? 29.562 -3.273 -9.719 1.00 89.00 94 GLU A CA 1
ATOM 712 C C . GLU A 1 94 ? 29.569 -3.099 -11.246 1.00 89.00 94 GLU A C 1
ATOM 714 O O . GLU A 1 94 ? 29.546 -4.069 -12.006 1.00 89.00 94 GLU A O 1
ATOM 719 N N . GLY A 1 95 ? 29.667 -1.846 -11.696 1.00 93.31 95 GLY A N 1
ATOM 720 C CA . GLY A 1 95 ? 29.747 -1.478 -13.110 1.00 93.31 95 GLY A CA 1
ATOM 721 C C . GLY A 1 95 ? 28.529 -0.700 -13.602 1.00 93.31 95 GLY A C 1
ATOM 722 O O . GLY A 1 95 ? 27.674 -0.293 -12.819 1.00 93.31 95 GLY A O 1
ATOM 723 N N . ASP A 1 96 ? 28.493 -0.458 -14.911 1.00 95.81 96 ASP A N 1
ATOM 724 C CA . ASP A 1 96 ? 27.394 0.246 -15.570 1.00 95.81 96 ASP A CA 1
ATOM 725 C C . ASP A 1 96 ? 26.328 -0.760 -16.057 1.00 95.81 96 ASP A C 1
ATOM 727 O O . ASP A 1 96 ? 26.631 -1.565 -16.948 1.00 95.81 96 ASP A O 1
ATOM 731 N N . PRO A 1 97 ? 25.094 -0.738 -15.510 1.00 97.25 97 PRO A N 1
ATOM 732 C CA . PRO A 1 97 ? 24.013 -1.614 -15.956 1.00 97.25 97 PRO A CA 1
ATOM 733 C C . PRO A 1 97 ? 23.438 -1.224 -17.321 1.00 97.25 97 PRO A C 1
ATOM 735 O O . PRO A 1 97 ? 22.790 -2.046 -17.980 1.00 97.25 97 PRO A O 1
ATOM 738 N N . TRP A 1 98 ? 23.656 0.017 -17.768 1.00 98.38 98 TRP A N 1
ATOM 739 C CA . TRP A 1 98 ? 22.958 0.585 -18.912 1.00 98.38 98 TRP A CA 1
ATOM 740 C C . TRP A 1 98 ? 23.124 -0.203 -20.221 1.00 98.38 98 TRP A C 1
ATOM 742 O O . TRP A 1 98 ? 22.110 -0.425 -20.885 1.00 98.38 98 TRP A O 1
ATOM 752 N N . PRO A 1 99 ? 24.311 -0.708 -20.616 1.00 98.56 99 PRO A N 1
ATOM 753 C CA . PRO A 1 99 ? 24.459 -1.436 -21.877 1.00 98.56 99 PRO A CA 1
ATOM 754 C C . PRO A 1 99 ? 23.586 -2.695 -21.979 1.00 98.56 99 PRO A C 1
ATOM 756 O O . PRO A 1 99 ? 23.042 -2.983 -23.050 1.00 98.56 99 PRO A O 1
ATOM 759 N N . ASP A 1 100 ? 23.431 -3.442 -20.883 1.00 98.50 100 ASP A N 1
ATOM 760 C CA . ASP A 1 100 ? 22.595 -4.646 -20.862 1.00 98.50 100 ASP A CA 1
ATOM 761 C C . ASP A 1 100 ? 21.114 -4.303 -20.755 1.00 98.50 100 ASP A C 1
ATOM 763 O O . ASP A 1 100 ? 20.289 -4.927 -21.432 1.00 98.50 100 ASP A O 1
ATOM 767 N N . VAL A 1 101 ? 20.775 -3.292 -19.947 1.00 98.62 101 VAL A N 1
ATOM 768 C CA . VAL A 1 101 ? 19.397 -2.809 -19.815 1.00 98.62 101 VAL A CA 1
ATOM 769 C C . VAL A 1 101 ? 18.903 -2.247 -21.141 1.00 98.62 101 VAL A C 1
ATOM 771 O O . VAL A 1 101 ? 17.857 -2.678 -21.613 1.00 98.62 101 VAL A O 1
ATOM 774 N N . ARG A 1 102 ? 19.673 -1.377 -21.803 1.00 98.69 102 ARG A N 1
ATOM 775 C CA . ARG A 1 102 ? 19.346 -0.822 -23.124 1.00 98.69 102 ARG A CA 1
ATOM 776 C C . ARG A 1 102 ? 19.139 -1.928 -24.154 1.00 98.69 102 ARG A C 1
ATOM 778 O O . ARG A 1 102 ? 18.132 -1.929 -24.858 1.00 98.69 102 ARG A O 1
ATOM 785 N N . ARG A 1 103 ? 20.069 -2.891 -24.237 1.00 98.69 103 ARG A N 1
ATOM 786 C CA . ARG A 1 103 ? 19.957 -4.026 -25.170 1.00 98.69 103 ARG A CA 1
ATOM 787 C C . ARG A 1 103 ? 18.676 -4.818 -24.925 1.00 98.69 103 ARG A C 1
ATOM 789 O O . ARG A 1 103 ? 17.975 -5.139 -25.878 1.00 98.69 103 ARG A O 1
ATOM 796 N N . THR A 1 104 ? 18.378 -5.105 -23.661 1.00 98.81 104 THR A N 1
ATOM 797 C CA . THR A 1 104 ? 17.172 -5.836 -23.260 1.00 98.81 104 THR A CA 1
ATOM 798 C C . THR A 1 104 ? 15.911 -5.032 -23.583 1.00 98.81 104 THR A C 1
ATOM 800 O O . THR A 1 104 ? 14.983 -5.568 -24.181 1.00 98.81 104 THR A O 1
ATOM 803 N N . ALA A 1 105 ? 15.893 -3.735 -23.267 1.00 98.69 105 ALA A N 1
ATOM 804 C CA . ALA A 1 105 ? 14.760 -2.851 -23.513 1.00 98.69 105 ALA A CA 1
ATOM 805 C C . ALA A 1 105 ? 14.397 -2.784 -25.002 1.00 98.69 105 ALA A C 1
ATOM 807 O O . ALA A 1 105 ? 13.235 -2.944 -25.365 1.00 98.69 105 ALA A O 1
ATOM 808 N N . LEU A 1 106 ? 15.391 -2.609 -25.875 1.00 98.62 106 LEU A N 1
ATOM 809 C CA . LEU A 1 106 ? 15.157 -2.509 -27.316 1.00 98.62 106 LEU A CA 1
ATOM 810 C C . LEU A 1 106 ? 14.822 -3.862 -27.956 1.00 98.62 106 LEU A C 1
ATOM 812 O O . LEU A 1 106 ? 13.960 -3.919 -28.830 1.00 98.62 106 LEU A O 1
ATOM 816 N N . ALA A 1 107 ? 15.433 -4.958 -27.492 1.00 98.69 107 ALA A N 1
ATOM 817 C CA . ALA A 1 107 ? 15.094 -6.307 -27.955 1.00 98.69 107 ALA A CA 1
ATOM 818 C C . ALA A 1 107 ? 13.647 -6.712 -27.609 1.00 98.69 107 ALA A C 1
ATOM 820 O O . ALA A 1 107 ? 13.067 -7.558 -28.288 1.00 98.69 107 ALA A O 1
ATOM 821 N N . HIS A 1 108 ? 13.059 -6.091 -26.582 1.00 98.69 108 HIS A N 1
ATOM 822 C CA . HIS A 1 108 ? 11.710 -6.375 -26.088 1.00 98.69 108 HIS A CA 1
ATOM 823 C C . HIS A 1 108 ? 10.791 -5.142 -26.114 1.00 98.69 108 HIS A C 1
ATOM 825 O O . HIS A 1 108 ? 9.852 -5.043 -25.325 1.00 98.69 108 HIS A O 1
ATOM 831 N N . ALA A 1 109 ? 11.038 -4.206 -27.036 1.00 98.69 109 ALA A N 1
ATOM 832 C CA . ALA A 1 109 ? 10.352 -2.916 -27.085 1.00 98.69 109 ALA A CA 1
ATOM 833 C C . ALA A 1 109 ? 8.820 -3.035 -27.193 1.00 98.69 109 ALA A C 1
ATOM 835 O O . ALA A 1 109 ? 8.102 -2.347 -26.472 1.00 98.69 109 ALA A O 1
ATOM 836 N N . GLU A 1 110 ? 8.310 -3.923 -28.052 1.00 98.44 110 GLU A N 1
ATOM 837 C CA . GLU A 1 110 ? 6.861 -4.114 -28.238 1.00 98.44 110 GLU A CA 1
ATOM 838 C C . GLU A 1 110 ? 6.179 -4.685 -26.989 1.00 98.44 110 GLU A C 1
ATOM 840 O O . GLU A 1 110 ? 5.101 -4.241 -26.598 1.00 98.44 110 GLU A O 1
ATOM 845 N N . GLU A 1 111 ? 6.843 -5.623 -26.315 1.00 98.06 111 GLU A N 1
ATOM 846 C CA . GLU A 1 111 ? 6.364 -6.211 -25.064 1.00 98.06 111 GLU A CA 1
ATOM 847 C C . GLU A 1 111 ? 6.320 -5.159 -23.946 1.00 98.06 111 GLU A C 1
ATOM 849 O O . GLU A 1 111 ? 5.310 -5.023 -23.256 1.00 98.06 111 GLU A O 1
ATOM 854 N N . LEU A 1 112 ? 7.374 -4.344 -23.828 1.00 98.56 112 LEU A N 1
ATOM 855 C CA . LEU A 1 112 ? 7.420 -3.240 -22.870 1.00 98.56 112 LEU A CA 1
ATOM 856 C C . LEU A 1 112 ? 6.352 -2.184 -23.161 1.00 98.56 112 LEU A C 1
ATOM 858 O O . LEU A 1 112 ? 5.681 -1.744 -22.231 1.00 98.56 112 LEU A O 1
ATOM 862 N N . ARG A 1 113 ? 6.133 -1.806 -24.428 1.00 98.44 113 ARG A N 1
ATOM 863 C CA . ARG A 1 113 ? 5.057 -0.871 -24.805 1.00 98.44 113 ARG A CA 1
ATOM 864 C C . ARG A 1 113 ? 3.683 -1.407 -24.418 1.00 98.44 113 ARG A C 1
ATOM 866 O O . ARG A 1 113 ? 2.878 -0.647 -23.887 1.00 98.44 113 ARG A O 1
ATOM 873 N N . ALA A 1 114 ? 3.422 -2.697 -24.629 1.00 97.94 114 ALA A N 1
ATOM 874 C CA . ALA A 1 114 ? 2.155 -3.318 -24.247 1.00 97.94 114 ALA A CA 1
ATOM 875 C C . ALA A 1 114 ? 1.929 -3.288 -22.723 1.00 97.94 114 ALA A C 1
ATOM 877 O O . ALA A 1 114 ? 0.834 -2.951 -22.261 1.00 97.94 114 ALA A O 1
ATOM 878 N N . VAL A 1 115 ? 2.970 -3.575 -21.934 1.00 97.69 115 VAL A N 1
ATOM 879 C CA . VAL A 1 115 ? 2.926 -3.470 -20.466 1.00 97.69 115 VAL A CA 1
ATOM 880 C C . VAL A 1 115 ? 2.689 -2.019 -20.036 1.00 97.69 115 VAL A C 1
ATOM 882 O O . VAL A 1 115 ? 1.758 -1.748 -19.283 1.00 97.69 115 VAL A O 1
ATOM 885 N N . ILE A 1 116 ? 3.463 -1.071 -20.567 1.00 98.00 116 ILE A N 1
ATOM 886 C CA . ILE A 1 116 ? 3.364 0.362 -20.249 1.00 98.00 116 ILE A CA 1
ATOM 887 C C . ILE A 1 116 ? 1.981 0.935 -20.607 1.00 98.00 116 ILE A C 1
ATOM 889 O O . ILE A 1 116 ? 1.445 1.759 -19.868 1.00 98.00 116 ILE A O 1
ATOM 893 N N . ALA A 1 117 ? 1.377 0.496 -21.713 1.00 97.06 117 ALA A N 1
ATOM 894 C CA . ALA A 1 117 ? 0.062 0.967 -22.146 1.00 97.06 117 ALA A CA 1
ATOM 895 C C . ALA A 1 117 ? -1.095 0.442 -21.276 1.00 97.06 117 ALA A C 1
ATOM 897 O O . ALA A 1 117 ? -2.155 1.069 -21.200 1.00 97.06 117 ALA A O 1
ATOM 898 N N . SER A 1 118 ? -0.917 -0.712 -20.629 1.00 94.75 118 SER A N 1
ATOM 899 C CA . SER A 1 118 ? -1.988 -1.409 -19.905 1.00 94.75 118 SER A CA 1
ATOM 900 C C . SER A 1 118 ? -1.880 -1.289 -18.386 1.00 94.75 118 SER A C 1
ATOM 902 O O . SER A 1 118 ? -2.906 -1.225 -17.697 1.00 94.75 118 SER A O 1
ATOM 904 N N . ARG A 1 119 ? -0.665 -1.200 -17.845 1.00 94.62 119 ARG A N 1
ATOM 905 C CA . ARG A 1 119 ? -0.408 -1.218 -16.406 1.00 94.62 119 ARG A CA 1
ATOM 906 C C . ARG A 1 119 ? -0.314 0.181 -15.798 1.00 94.62 119 ARG A C 1
ATOM 908 O O . ARG A 1 119 ? -0.126 1.186 -16.476 1.00 94.62 119 ARG A O 1
ATOM 915 N N . SER A 1 120 ? -0.468 0.235 -14.484 1.00 91.88 120 SER A N 1
ATOM 916 C CA . SER A 1 120 ? -0.111 1.377 -13.642 1.00 91.88 120 SER A CA 1
ATOM 917 C C . SER A 1 120 ? 0.742 0.869 -12.487 1.00 91.88 120 SER A C 1
ATOM 919 O O . SER A 1 120 ? 0.584 -0.280 -12.065 1.00 91.88 120 SER A O 1
ATOM 921 N N . THR A 1 121 ? 1.635 1.710 -11.970 1.00 90.50 121 THR A N 1
ATOM 922 C CA . THR A 1 121 ? 2.396 1.369 -10.765 1.00 90.50 121 THR A CA 1
ATOM 923 C C . THR A 1 121 ? 1.467 1.276 -9.557 1.00 90.50 121 THR A C 1
ATOM 925 O O . THR A 1 121 ? 0.428 1.937 -9.507 1.00 90.50 121 THR A O 1
ATOM 928 N N . GLN A 1 122 ? 1.826 0.413 -8.610 1.00 83.31 122 GLN A N 1
ATOM 929 C CA . GLN A 1 122 ? 1.096 0.204 -7.363 1.00 83.31 122 GLN A CA 1
ATOM 930 C C . GLN A 1 122 ? 2.082 0.197 -6.198 1.00 83.31 122 GLN A C 1
ATOM 932 O O . GLN A 1 122 ? 3.065 -0.546 -6.213 1.00 83.31 122 GLN A O 1
ATOM 937 N N . THR A 1 123 ? 1.809 1.000 -5.172 1.00 69.25 123 THR A N 1
ATOM 938 C CA . THR A 1 123 ? 2.681 1.092 -3.995 1.00 69.25 123 THR A CA 1
ATOM 939 C C . THR A 1 123 ? 2.209 0.148 -2.896 1.00 69.25 123 THR A C 1
ATOM 941 O O . THR A 1 123 ? 1.447 0.527 -2.011 1.00 69.25 123 THR A O 1
ATOM 944 N N . ASN A 1 124 ? 2.723 -1.083 -2.925 1.00 76.56 124 ASN A N 1
ATOM 945 C CA . ASN A 1 124 ? 2.514 -2.099 -1.888 1.00 76.56 124 ASN A CA 1
ATOM 946 C C . ASN A 1 124 ? 3.666 -2.116 -0.869 1.00 76.56 124 ASN A C 1
ATOM 948 O O . ASN A 1 124 ? 4.414 -3.084 -0.745 1.00 76.56 124 ASN A O 1
ATOM 952 N N . GLU A 1 125 ? 3.847 -1.011 -0.142 1.00 91.25 125 GLU A N 1
ATOM 953 C CA . GLU A 1 125 ? 4.878 -0.922 0.897 1.00 91.25 125 GLU A CA 1
ATOM 954 C C . GLU A 1 125 ? 4.412 -1.571 2.207 1.00 91.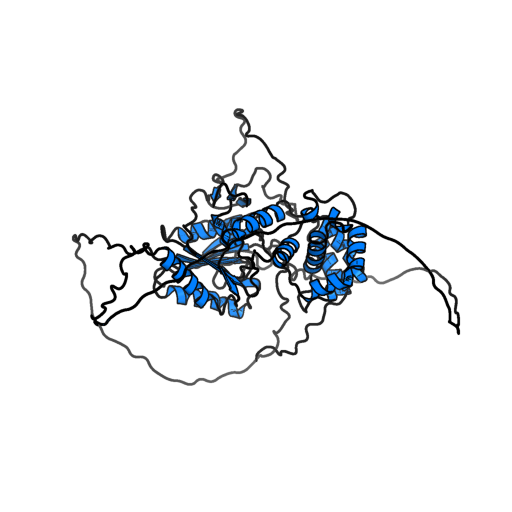25 125 GLU A C 1
ATOM 956 O O . GLU A 1 125 ? 3.800 -0.913 3.048 1.00 91.25 125 GLU A O 1
ATOM 961 N N . VAL A 1 126 ? 4.757 -2.847 2.408 1.00 96.19 126 VAL A N 1
ATOM 962 C CA . VAL A 1 126 ? 4.426 -3.600 3.632 1.00 96.19 126 VAL A CA 1
ATOM 963 C C . VAL A 1 126 ? 4.958 -2.903 4.887 1.00 96.19 126 VAL A C 1
ATOM 965 O O . VAL A 1 126 ? 4.286 -2.902 5.913 1.00 96.19 126 VAL A O 1
ATOM 968 N N . ASN A 1 127 ? 6.110 -2.224 4.817 1.00 96.25 127 ASN A N 1
ATOM 969 C CA . ASN A 1 127 ? 6.713 -1.587 5.991 1.00 96.25 127 ASN A CA 1
ATOM 970 C C . ASN A 1 127 ? 5.868 -0.438 6.579 1.00 96.25 127 ASN A C 1
ATOM 972 O O . ASN A 1 127 ? 6.098 -0.013 7.708 1.00 96.25 127 ASN A O 1
ATOM 976 N N . ARG A 1 128 ? 4.826 0.027 5.877 1.00 96.50 128 ARG A N 1
ATOM 977 C CA . ARG A 1 128 ? 3.852 0.997 6.406 1.00 96.50 128 ARG A CA 1
ATOM 978 C C . ARG A 1 128 ? 3.126 0.499 7.658 1.00 96.50 128 ARG A C 1
ATOM 980 O O . ARG A 1 128 ? 2.651 1.312 8.452 1.00 96.50 128 ARG A O 1
ATOM 987 N N . VAL A 1 129 ? 3.097 -0.814 7.906 1.00 97.81 129 VAL A N 1
ATOM 988 C CA . VAL A 1 129 ? 2.557 -1.359 9.162 1.00 97.81 129 VAL A CA 1
ATOM 989 C C . VAL A 1 129 ? 3.279 -0.838 10.409 1.00 97.81 129 VAL A C 1
ATOM 991 O O . VAL A 1 129 ? 2.663 -0.785 11.470 1.00 97.81 129 VAL A O 1
ATOM 994 N N . VAL A 1 130 ? 4.532 -0.376 10.283 1.00 96.50 130 VAL A N 1
ATOM 995 C CA . VAL A 1 130 ? 5.321 0.220 11.376 1.00 96.50 130 VAL A CA 1
ATOM 996 C C . VAL A 1 130 ? 4.601 1.393 12.037 1.00 96.50 130 VAL A C 1
ATOM 998 O O . VAL A 1 130 ? 4.657 1.532 13.256 1.00 96.50 130 VAL A O 1
ATOM 1001 N N . TYR A 1 131 ? 3.886 2.214 11.265 1.00 94.94 131 TYR A N 1
ATOM 1002 C CA . TYR A 1 131 ? 3.070 3.291 11.825 1.00 94.94 131 TYR A CA 1
ATOM 1003 C C . TYR A 1 131 ? 1.584 2.924 11.938 1.00 94.94 131 TYR A C 1
ATOM 1005 O O . TYR A 1 131 ? 0.904 3.446 12.822 1.00 94.94 131 TYR A O 1
ATOM 1013 N N . LEU A 1 132 ? 1.058 2.009 11.112 1.00 97.69 132 LEU A N 1
ATOM 1014 C CA . LEU A 1 132 ? -0.356 1.607 11.184 1.00 97.69 132 LEU A CA 1
ATOM 1015 C C . LEU A 1 132 ? -0.673 0.770 12.431 1.00 97.69 132 LEU A C 1
ATOM 1017 O O . LEU A 1 132 ? -1.735 0.949 13.027 1.00 97.69 132 LEU A O 1
ATOM 1021 N N . ALA A 1 133 ? 0.233 -0.112 12.859 1.00 97.56 133 ALA A N 1
ATOM 1022 C CA . ALA A 1 133 ? 0.022 -0.947 14.039 1.00 97.56 133 ALA A CA 1
ATOM 1023 C C . ALA A 1 133 ? -0.068 -0.116 15.337 1.00 97.56 133 ALA A C 1
ATOM 1025 O O . ALA A 1 133 ? -1.051 -0.274 16.069 1.00 97.56 133 ALA A O 1
ATOM 1026 N N . PRO A 1 134 ? 0.846 0.836 15.612 1.00 95.31 134 PRO A N 1
ATOM 1027 C CA . PRO A 1 134 ? 0.675 1.766 16.724 1.00 95.31 134 PRO A CA 1
ATOM 1028 C C . PRO A 1 134 ? -0.579 2.650 16.616 1.00 95.31 134 PRO A C 1
ATOM 1030 O O . PRO A 1 134 ? -1.245 2.873 17.629 1.00 95.31 134 PRO A O 1
ATOM 1033 N N . LEU A 1 135 ? -0.941 3.126 15.411 1.00 95.94 135 LEU A N 1
ATOM 1034 C CA . LEU A 1 135 ? -2.194 3.868 15.185 1.00 95.94 135 LEU A CA 1
ATOM 1035 C C . LEU A 1 135 ? -3.412 3.034 15.615 1.00 95.94 135 LEU A C 1
ATOM 1037 O O . LEU A 1 135 ? -4.289 3.535 16.323 1.00 95.94 135 LEU A O 1
ATOM 1041 N N . LEU A 1 136 ? -3.451 1.759 15.219 1.00 97.75 136 LEU A N 1
ATOM 1042 C CA . LEU A 1 136 ? -4.524 0.836 15.576 1.00 97.75 136 LEU A CA 1
ATOM 1043 C C . LEU A 1 136 ? -4.572 0.574 17.083 1.00 97.75 136 LEU A C 1
ATOM 1045 O O . LEU A 1 136 ? -5.635 0.724 17.686 1.00 97.75 136 LEU A O 1
ATOM 1049 N N . ALA A 1 137 ? -3.432 0.245 17.697 1.00 95.69 137 ALA A N 1
ATOM 1050 C CA . ALA A 1 137 ? -3.335 0.026 19.139 1.00 95.69 137 ALA A CA 1
ATOM 1051 C C . ALA A 1 137 ? -3.850 1.243 19.927 1.00 95.69 137 ALA A C 1
ATOM 1053 O O . ALA A 1 137 ? -4.672 1.114 20.836 1.00 95.69 137 ALA A O 1
ATOM 1054 N N . ARG A 1 138 ? -3.436 2.451 19.527 1.00 93.94 138 ARG A N 1
ATOM 1055 C CA . ARG A 1 138 ? -3.846 3.703 20.170 1.00 93.94 138 ARG A CA 1
ATOM 1056 C C . ARG A 1 138 ? -5.334 4.002 20.000 1.00 93.94 138 ARG A C 1
ATOM 1058 O O . ARG A 1 138 ? -5.969 4.490 20.931 1.00 93.94 138 ARG A O 1
ATOM 1065 N N . ALA A 1 139 ? -5.905 3.712 18.835 1.00 94.44 139 ALA A N 1
ATOM 1066 C CA . ALA A 1 139 ? -7.322 3.950 18.578 1.00 94.44 139 ALA A CA 1
ATOM 1067 C C . ALA A 1 139 ? -8.261 2.939 19.240 1.00 94.44 139 ALA A C 1
ATOM 1069 O O . ALA A 1 139 ? -9.449 3.242 19.364 1.00 94.44 139 ALA A O 1
ATOM 1070 N N . ALA A 1 140 ? -7.749 1.764 19.607 1.00 94.81 140 ALA A N 1
ATOM 1071 C CA . ALA A 1 140 ? -8.474 0.734 20.344 1.00 94.81 140 ALA A CA 1
ATOM 1072 C C . ALA A 1 140 ? -8.337 0.885 21.872 1.00 94.81 140 ALA A C 1
ATOM 1074 O O . ALA A 1 140 ? -9.128 0.308 22.615 1.00 94.81 140 ALA A O 1
ATOM 1075 N N . ALA A 1 141 ? -7.375 1.679 22.355 1.00 92.38 141 ALA A N 1
ATOM 1076 C CA . ALA A 1 141 ? -7.093 1.831 23.784 1.00 92.38 141 ALA A CA 1
ATOM 1077 C C . ALA A 1 141 ? -8.281 2.370 24.608 1.00 92.38 141 ALA A C 1
ATOM 1079 O O . ALA A 1 141 ? -8.430 2.012 25.773 1.00 92.38 141 ALA A O 1
ATOM 1080 N N . ASP A 1 142 ? -9.144 3.202 24.012 1.00 90.88 142 ASP A N 1
ATOM 1081 C CA . ASP A 1 142 ? -10.356 3.741 24.650 1.00 90.88 142 ASP A CA 1
ATOM 1082 C C . ASP A 1 142 ? -11.614 2.876 24.424 1.00 90.88 142 ASP A C 1
ATOM 1084 O O . ASP A 1 142 ? -12.703 3.241 24.867 1.00 90.88 142 ASP A O 1
ATOM 1088 N N . VAL A 1 143 ? -11.470 1.721 23.761 1.00 92.50 143 VAL A N 1
ATOM 1089 C CA . VAL A 1 143 ? -12.510 0.693 23.587 1.00 92.50 143 VAL A CA 1
ATOM 1090 C C . VAL A 1 143 ? -11.934 -0.693 23.944 1.00 92.50 143 VAL A C 1
ATOM 1092 O O . VAL A 1 143 ? -11.910 -1.603 23.111 1.00 92.50 143 VAL A O 1
ATOM 1095 N N . PRO A 1 144 ? -11.416 -0.878 25.173 1.00 87.38 144 PRO A N 1
ATOM 1096 C CA . PRO A 1 144 ? -10.662 -2.073 25.529 1.00 87.38 144 PRO A CA 1
ATOM 1097 C C . PRO A 1 144 ? -11.524 -3.338 25.444 1.00 87.38 144 PRO A C 1
ATOM 1099 O O . PRO A 1 144 ? -12.681 -3.357 25.863 1.00 87.38 144 PRO A O 1
ATOM 1102 N N . GLY A 1 145 ? -10.940 -4.414 24.912 1.00 87.88 145 GLY A N 1
ATOM 1103 C CA . GLY A 1 145 ? -11.591 -5.722 24.792 1.00 87.88 145 GLY A CA 1
ATOM 1104 C C . GLY A 1 145 ? -12.608 -5.843 23.652 1.00 87.88 145 GLY A C 1
ATOM 1105 O O . GLY A 1 145 ? -13.104 -6.944 23.418 1.00 87.88 145 GLY A O 1
ATOM 1106 N N . ALA A 1 146 ? -12.903 -4.764 22.920 1.00 93.75 146 ALA A N 1
ATOM 1107 C CA . ALA A 1 146 ? -13.720 -4.855 21.719 1.00 93.75 146 ALA A CA 1
ATOM 1108 C C . ALA A 1 146 ? -12.914 -5.500 20.575 1.00 93.75 146 ALA A C 1
ATOM 1110 O O . ALA A 1 146 ? -11.855 -4.983 20.205 1.00 93.75 146 ALA A O 1
ATOM 1111 N N . PRO A 1 147 ? -13.397 -6.604 19.982 1.00 95.81 147 PRO A N 1
ATOM 1112 C CA . PRO A 1 147 ? -12.789 -7.158 18.782 1.00 95.81 147 PRO A CA 1
ATOM 1113 C C . PRO A 1 147 ? -12.972 -6.197 17.602 1.00 95.81 147 PRO A C 1
ATOM 1115 O O . PRO A 1 147 ? -13.994 -5.511 17.485 1.00 95.81 147 PRO A O 1
ATOM 1118 N N . VAL A 1 148 ? -11.980 -6.159 16.717 1.00 97.94 148 VAL A N 1
ATOM 1119 C CA . VAL A 1 148 ? -11.910 -5.219 15.598 1.00 97.94 148 VAL A CA 1
ATOM 1120 C C . VAL A 1 148 ? -12.355 -5.873 14.291 1.00 97.94 148 VAL A C 1
ATOM 1122 O O . VAL A 1 148 ? -11.859 -6.934 13.907 1.00 97.94 148 VAL A O 1
ATOM 1125 N N . ALA A 1 149 ? -13.258 -5.194 13.582 1.00 98.31 149 ALA A N 1
ATOM 1126 C CA . ALA A 1 149 ? -13.458 -5.371 12.147 1.00 98.31 149 ALA A CA 1
ATOM 1127 C C . ALA A 1 149 ? -12.608 -4.324 11.421 1.00 98.31 149 ALA A C 1
ATOM 1129 O O . ALA A 1 149 ? -12.858 -3.125 11.567 1.00 98.31 149 ALA A O 1
ATOM 1130 N N . LEU A 1 150 ? -11.598 -4.776 10.682 1.00 98.50 150 LEU A N 1
ATOM 1131 C CA . LEU A 1 150 ? -10.619 -3.919 10.028 1.00 98.50 150 LEU A CA 1
ATOM 1132 C C . LEU A 1 150 ? -10.957 -3.749 8.542 1.00 98.50 150 LEU A C 1
ATOM 1134 O O . LEU A 1 150 ? -11.133 -4.741 7.832 1.00 98.50 150 LEU A O 1
ATOM 1138 N N . VAL A 1 151 ? -11.027 -2.500 8.083 1.00 98.81 151 VAL A N 1
ATOM 1139 C CA . VAL A 1 151 ? -11.238 -2.138 6.677 1.00 98.81 151 VAL A CA 1
ATOM 1140 C C . VAL A 1 151 ? -10.080 -1.275 6.180 1.00 98.81 151 VAL A C 1
ATOM 1142 O O . VAL A 1 151 ? -9.761 -0.263 6.801 1.00 98.81 151 VAL A O 1
ATOM 1145 N N . GLU A 1 152 ? -9.478 -1.648 5.056 1.00 98.50 152 GLU A N 1
ATOM 1146 C CA . GLU A 1 152 ? -8.438 -0.872 4.370 1.00 98.50 152 GLU A CA 1
ATOM 1147 C C . GLU A 1 152 ? -9.010 -0.191 3.119 1.00 98.50 152 GLU A C 1
ATOM 1149 O O . GLU A 1 152 ? -9.684 -0.841 2.319 1.00 98.50 152 GLU A O 1
ATOM 1154 N N . LEU A 1 153 ? -8.730 1.103 2.935 1.00 98.06 153 LEU A N 1
ATOM 1155 C CA . LEU A 1 153 ? -9.053 1.848 1.712 1.00 98.06 153 LEU A CA 1
ATOM 1156 C C . LEU A 1 153 ? -7.838 1.930 0.790 1.00 98.06 153 LEU A C 1
ATOM 1158 O O . LEU A 1 153 ? -6.774 2.367 1.227 1.00 98.06 153 LEU A O 1
ATOM 1162 N N . GLY A 1 154 ? -8.022 1.582 -0.486 1.00 95.44 154 GLY A N 1
ATOM 1163 C CA . GLY A 1 154 ? -6.922 1.475 -1.448 1.00 95.44 154 GLY A CA 1
ATOM 1164 C C . GLY A 1 154 ? -6.037 0.265 -1.156 1.00 95.44 154 GLY A C 1
ATOM 1165 O O . GLY A 1 154 ? -4.816 0.384 -1.131 1.00 95.44 154 GLY A O 1
ATOM 1166 N N . ALA A 1 155 ? -6.665 -0.870 -0.838 1.00 95.81 155 ALA A N 1
ATOM 1167 C CA . ALA A 1 155 ? -5.980 -2.022 -0.268 1.00 95.81 155 ALA A CA 1
ATOM 1168 C C . ALA A 1 155 ? -5.059 -2.768 -1.245 1.00 95.81 155 ALA A C 1
ATOM 1170 O O . ALA A 1 155 ? -4.226 -3.548 -0.793 1.00 95.81 155 ALA A O 1
ATOM 1171 N N . SER A 1 156 ? -5.194 -2.582 -2.562 1.00 95.69 156 SER A N 1
ATOM 1172 C CA . SER A 1 156 ? -4.500 -3.382 -3.580 1.00 95.69 156 SER A CA 1
ATOM 1173 C C . SER A 1 156 ? -4.610 -4.896 -3.293 1.00 95.69 156 SER A C 1
ATOM 1175 O O . SER A 1 156 ? -5.698 -5.455 -3.430 1.00 95.69 156 SER A O 1
ATOM 1177 N N . ALA A 1 157 ? -3.524 -5.557 -2.869 1.00 96.31 157 ALA A N 1
ATOM 1178 C CA . ALA A 1 157 ? -3.496 -6.975 -2.483 1.00 96.31 157 ALA A CA 1
ATOM 1179 C C . ALA A 1 157 ? -3.840 -7.255 -1.002 1.00 96.31 157 ALA A C 1
ATOM 1181 O O . ALA A 1 157 ? -3.767 -8.391 -0.536 1.00 96.31 157 ALA A O 1
ATOM 1182 N N . GLY A 1 158 ? -4.177 -6.224 -0.227 1.00 96.88 158 GLY A N 1
ATOM 1183 C CA . GLY A 1 158 ? -4.516 -6.315 1.192 1.00 96.88 158 GLY A CA 1
ATOM 1184 C C . GLY A 1 158 ? -3.326 -6.621 2.101 1.00 96.88 158 GLY A C 1
ATOM 1185 O O . GLY A 1 158 ? -3.518 -7.139 3.201 1.00 96.88 158 GLY A O 1
ATOM 1186 N N . LEU A 1 159 ? -2.091 -6.328 1.676 1.00 97.75 159 LEU A N 1
ATOM 1187 C CA . LEU A 1 159 ? -0.900 -6.674 2.460 1.00 97.75 159 LEU A CA 1
ATOM 1188 C C . LEU A 1 159 ? -0.842 -5.942 3.809 1.00 97.75 159 LEU A C 1
ATOM 1190 O O . LEU A 1 159 ? -0.280 -6.483 4.759 1.00 97.75 159 LEU A O 1
ATOM 1194 N N . LEU A 1 160 ? -1.439 -4.753 3.948 1.00 97.94 160 LEU A N 1
ATOM 1195 C CA . LEU A 1 160 ? -1.449 -4.019 5.222 1.00 97.94 160 LEU A CA 1
ATOM 1196 C C . LEU A 1 160 ? -2.529 -4.524 6.190 1.00 97.94 160 LEU A C 1
ATOM 1198 O O . LEU A 1 160 ? -2.391 -4.347 7.402 1.00 97.94 160 LEU A O 1
ATOM 1202 N N . LEU A 1 161 ? -3.546 -5.247 5.702 1.00 97.94 161 LEU A N 1
ATOM 1203 C CA . LEU A 1 161 ? -4.518 -5.950 6.551 1.00 97.94 161 LEU A CA 1
ATOM 1204 C C . LEU A 1 161 ? -3.878 -7.073 7.376 1.00 97.94 161 LEU A C 1
ATOM 1206 O O . LEU A 1 161 ? -4.503 -7.531 8.330 1.00 97.94 161 LEU A O 1
ATOM 1210 N N . GLY A 1 162 ? -2.661 -7.513 7.043 1.00 97.25 162 GLY A N 1
ATOM 1211 C CA . GLY A 1 162 ? -1.903 -8.529 7.777 1.00 97.25 162 GLY A CA 1
ATOM 1212 C C . GLY A 1 162 ? -1.108 -8.019 8.984 1.00 97.25 162 GLY A C 1
ATOM 1213 O O . GLY A 1 162 ? -0.356 -8.798 9.554 1.00 97.25 162 GLY A O 1
ATOM 1214 N N . LEU A 1 163 ? -1.242 -6.746 9.380 1.00 97.31 163 LEU A N 1
ATOM 1215 C CA . LEU A 1 163 ? -0.357 -6.086 10.358 1.00 97.31 163 LEU A CA 1
ATOM 1216 C C . LEU A 1 163 ? -0.128 -6.846 11.682 1.00 97.31 163 LEU A C 1
ATOM 1218 O O . LEU A 1 163 ? 0.972 -6.818 12.216 1.00 97.31 163 LEU A O 1
ATOM 1222 N N . ASP A 1 164 ? -1.126 -7.539 12.229 1.00 97.62 164 ASP A N 1
ATOM 1223 C CA . ASP A 1 164 ? -0.994 -8.308 13.478 1.00 97.62 164 ASP A CA 1
ATOM 1224 C C . ASP A 1 164 ? -0.344 -9.685 13.280 1.00 97.62 164 ASP A C 1
ATOM 1226 O O . ASP A 1 164 ? 0.021 -10.331 14.258 1.00 97.62 164 ASP A O 1
ATOM 1230 N N . ARG A 1 165 ? -0.173 -10.119 12.028 1.00 97.88 165 ARG A N 1
ATOM 1231 C CA . ARG A 1 165 ? 0.506 -11.363 11.633 1.00 97.88 165 ARG A CA 1
ATOM 1232 C C . ARG A 1 165 ? 1.978 -11.151 11.279 1.00 97.88 165 ARG A C 1
ATOM 1234 O O . ARG A 1 165 ? 2.684 -12.105 10.955 1.00 97.88 165 ARG A O 1
ATOM 1241 N N . TYR A 1 166 ? 2.439 -9.907 11.286 1.00 98.31 166 TYR A N 1
ATOM 1242 C CA . TYR A 1 166 ? 3.823 -9.543 10.999 1.00 98.31 166 TYR A CA 1
ATOM 1243 C C . TYR A 1 166 ? 4.586 -9.299 12.291 1.00 98.31 166 TYR A C 1
ATOM 1245 O O . TYR A 1 166 ? 3.994 -8.948 13.310 1.00 98.31 166 TYR A O 1
ATOM 1253 N N . ARG A 1 167 ? 5.909 -9.434 12.230 1.00 98.06 167 ARG A N 1
ATOM 1254 C CA . ARG A 1 167 ? 6.790 -8.998 13.308 1.00 98.06 167 ARG A CA 1
ATOM 1255 C C . ARG A 1 167 ? 7.102 -7.531 13.069 1.00 98.06 167 ARG A C 1
ATOM 1257 O O . ARG A 1 167 ? 7.810 -7.212 12.119 1.00 98.06 167 ARG A O 1
ATOM 1264 N N . ILE A 1 168 ? 6.564 -6.646 13.898 1.00 97.88 168 ILE A N 1
ATOM 1265 C CA . ILE A 1 168 ? 6.732 -5.200 13.733 1.00 97.88 168 ILE A CA 1
ATOM 1266 C C . ILE A 1 168 ? 7.630 -4.682 14.843 1.00 97.88 168 ILE A C 1
ATOM 1268 O O . ILE A 1 168 ? 7.236 -4.682 16.005 1.00 97.88 168 ILE A O 1
ATOM 1272 N N . GLU A 1 169 ? 8.818 -4.219 14.483 1.00 95.62 169 GLU A N 1
ATOM 1273 C CA . GLU A 1 169 ? 9.817 -3.707 15.413 1.00 95.62 169 GLU A CA 1
ATOM 1274 C C . GLU A 1 169 ? 9.920 -2.193 15.296 1.00 95.62 169 GLU A C 1
ATOM 1276 O O . GLU A 1 169 ? 10.145 -1.650 14.214 1.00 95.62 169 GLU A O 1
ATOM 1281 N N . VAL A 1 170 ? 9.775 -1.498 16.419 1.00 93.62 170 VAL A N 1
ATOM 1282 C CA . VAL A 1 170 ? 10.037 -0.064 16.472 1.00 93.62 170 VAL A CA 1
ATOM 1283 C C . VAL A 1 170 ? 11.033 0.226 17.571 1.00 93.62 170 VAL A C 1
ATOM 1285 O O . VAL A 1 170 ? 10.756 -0.004 18.749 1.00 93.62 170 VAL A O 1
ATOM 1288 N N . THR A 1 171 ? 12.197 0.727 17.184 1.00 90.88 171 THR A N 1
ATOM 1289 C CA . THR A 1 171 ? 13.297 1.005 18.107 1.00 90.88 171 THR A CA 1
ATOM 1290 C C . THR A 1 171 ? 13.398 2.500 18.405 1.00 90.88 171 THR A C 1
ATOM 1292 O O . THR A 1 171 ? 12.990 3.317 17.575 1.00 90.88 171 THR A O 1
ATOM 1295 N N . PRO A 1 172 ? 13.948 2.891 19.568 1.00 83.94 172 PRO A N 1
ATOM 1296 C CA . PRO A 1 172 ? 14.424 4.258 19.769 1.00 83.94 172 PRO A CA 1
ATOM 1297 C C . PRO A 1 172 ? 15.560 4.581 18.775 1.00 83.94 172 PRO A C 1
ATOM 1299 O O . PRO A 1 172 ? 16.110 3.655 18.162 1.00 83.94 172 PRO A O 1
ATOM 1302 N N . PRO A 1 173 ? 15.933 5.862 18.604 1.00 78.44 173 PRO A N 1
ATOM 1303 C CA . PRO A 1 173 ? 17.041 6.222 17.732 1.00 78.44 173 PRO A CA 1
ATOM 1304 C C . PRO A 1 173 ? 18.364 5.731 18.337 1.00 78.44 173 PRO A C 1
ATOM 1306 O O . PRO A 1 173 ? 18.594 5.879 19.539 1.00 78.44 173 PRO A O 1
ATOM 1309 N N . GLY A 1 174 ? 19.232 5.131 17.518 1.00 65.62 174 GLY A N 1
ATOM 1310 C CA . GLY A 1 174 ? 20.595 4.774 17.916 1.00 65.62 174 GLY A CA 1
ATOM 1311 C C . GLY A 1 174 ? 21.526 5.992 17.991 1.00 65.62 174 GLY A C 1
ATOM 1312 O O . GLY A 1 174 ? 21.201 7.069 17.493 1.00 65.62 174 GLY A O 1
ATOM 1313 N N . GLU A 1 175 ? 22.729 5.824 18.560 1.00 48.41 175 GLU A N 1
ATOM 1314 C CA . GLU A 1 175 ? 23.748 6.894 18.673 1.00 48.41 175 GLU A CA 1
ATOM 1315 C C . GLU A 1 175 ? 24.148 7.520 17.318 1.00 48.41 175 GLU A C 1
ATOM 1317 O O . GLU A 1 175 ? 24.608 8.661 17.278 1.00 48.41 175 GLU A O 1
ATOM 1322 N N . HIS A 1 176 ? 23.951 6.804 16.206 1.00 46.50 176 HIS A N 1
ATOM 1323 C CA . HIS A 1 176 ? 24.221 7.270 14.839 1.00 46.50 176 HIS A CA 1
ATOM 1324 C C . HIS A 1 176 ? 22.970 7.687 14.048 1.00 46.50 176 HIS A C 1
ATOM 1326 O O . HIS A 1 176 ? 23.107 8.161 12.925 1.00 46.50 176 HIS A O 1
ATOM 1332 N N . ASP A 1 177 ? 21.773 7.567 14.630 1.00 49.47 177 ASP A N 1
ATOM 1333 C CA . ASP A 1 177 ? 20.513 8.012 14.012 1.00 49.47 177 ASP A CA 1
ATOM 1334 C C . ASP A 1 177 ? 20.162 9.466 14.379 1.00 49.47 177 ASP A C 1
ATOM 1336 O O . ASP A 1 177 ? 19.092 9.970 14.020 1.00 49.47 177 ASP A O 1
ATOM 1340 N N . ALA A 1 178 ? 21.056 10.154 15.103 1.00 40.38 178 ALA A N 1
ATOM 1341 C CA . ALA A 1 178 ? 20.941 11.580 15.368 1.00 40.38 178 ALA A CA 1
ATOM 1342 C C . ALA A 1 178 ? 20.936 12.358 14.036 1.00 40.38 178 ALA A C 1
ATOM 1344 O O . ALA A 1 178 ? 21.729 12.047 13.145 1.00 40.38 178 ALA A O 1
ATOM 1345 N N . PRO A 1 179 ? 20.062 13.367 13.872 1.00 38.41 179 PRO A N 1
ATOM 1346 C CA . PRO A 1 179 ? 19.965 14.105 12.621 1.00 38.41 179 PRO A CA 1
ATOM 1347 C C . PRO A 1 179 ? 21.300 14.787 12.309 1.00 38.41 179 PRO A C 1
ATOM 1349 O O . PRO A 1 179 ? 21.743 15.654 13.061 1.00 38.41 179 PRO A O 1
ATOM 1352 N N . ASP A 1 180 ? 21.926 14.415 11.192 1.00 36.03 180 ASP A N 1
ATOM 1353 C CA . ASP A 1 180 ? 23.007 15.198 10.601 1.00 36.03 180 ASP A CA 1
ATOM 1354 C C . ASP A 1 180 ? 22.398 16.496 10.040 1.00 36.03 180 ASP A C 1
ATOM 1356 O O . ASP A 1 180 ? 21.612 16.441 9.089 1.00 36.03 180 ASP A O 1
ATOM 1360 N N . PRO A 1 181 ? 22.733 17.678 10.590 1.00 34.00 181 PRO A N 1
ATOM 1361 C CA . PRO A 1 181 ? 22.179 18.947 10.128 1.00 34.00 181 PRO A CA 1
ATOM 1362 C C . PRO A 1 181 ? 22.671 19.360 8.728 1.00 34.00 181 PRO A C 1
ATOM 1364 O O . PRO A 1 181 ? 22.277 20.423 8.246 1.00 34.00 181 PRO A O 1
ATOM 1367 N N . THR A 1 182 ? 23.533 18.567 8.079 1.00 31.30 182 THR A N 1
ATOM 1368 C CA . THR A 1 182 ? 24.157 18.895 6.789 1.00 31.30 182 THR A CA 1
ATOM 1369 C C . THR A 1 182 ? 23.890 17.904 5.655 1.00 31.30 182 THR A C 1
ATOM 1371 O O . THR A 1 182 ? 24.288 18.189 4.526 1.00 31.30 182 THR A O 1
ATOM 1374 N N . SER A 1 183 ? 23.173 16.803 5.897 1.00 30.14 183 SER A N 1
ATOM 1375 C CA . SER A 1 183 ? 22.876 15.802 4.863 1.00 30.14 183 SER A CA 1
ATOM 1376 C C . SER A 1 183 ? 21.524 16.071 4.177 1.00 30.14 183 SER A C 1
ATOM 1378 O O . SER A 1 183 ? 20.482 15.908 4.810 1.00 30.14 183 SER A O 1
ATOM 1380 N N . PRO A 1 184 ? 21.485 16.461 2.884 1.00 29.97 184 PRO A N 1
ATOM 1381 C CA . PRO A 1 184 ? 20.241 16.749 2.164 1.00 29.97 184 PRO A CA 1
ATOM 1382 C C . PRO A 1 184 ? 19.551 15.497 1.591 1.00 29.97 184 PRO A C 1
ATOM 1384 O O . PRO A 1 184 ? 18.508 15.617 0.954 1.00 29.97 184 PRO A O 1
ATOM 1387 N N . THR A 1 185 ? 20.118 14.305 1.788 1.00 32.56 185 THR A N 1
ATOM 1388 C CA . THR A 1 185 ? 19.609 13.035 1.255 1.00 32.56 185 THR A CA 1
ATOM 1389 C C . THR A 1 185 ? 19.690 11.963 2.336 1.00 32.56 185 THR A C 1
ATOM 1391 O O . THR A 1 185 ? 20.745 11.381 2.580 1.00 32.56 185 THR A O 1
ATOM 1394 N N . GLY A 1 186 ? 18.570 11.710 3.012 1.00 30.77 186 GLY A N 1
ATOM 1395 C CA . GLY A 1 186 ? 18.412 10.547 3.881 1.00 30.77 186 GLY A CA 1
ATOM 1396 C C . GLY A 1 186 ? 18.226 9.283 3.048 1.00 30.77 186 GLY A C 1
ATOM 1397 O O . GLY A 1 186 ? 17.106 8.793 2.919 1.00 30.77 186 GLY A O 1
ATOM 1398 N N . GLY A 1 187 ? 19.307 8.775 2.459 1.00 30.19 187 GLY A N 1
ATOM 1399 C CA . GLY A 1 187 ? 19.350 7.406 1.953 1.00 30.19 187 GLY A CA 1
ATOM 1400 C C . GLY A 1 187 ? 19.238 6.403 3.113 1.00 30.19 187 GLY A C 1
ATOM 1401 O O . GLY A 1 187 ? 19.569 6.743 4.253 1.00 30.19 187 GLY A O 1
ATOM 1402 N N . PRO A 1 188 ? 18.757 5.170 2.878 1.00 34.16 188 PRO A N 1
ATOM 1403 C CA . PRO A 1 188 ? 18.749 4.141 3.909 1.00 34.16 188 PRO A CA 1
ATOM 1404 C C . PRO A 1 188 ? 20.190 3.829 4.335 1.00 34.16 188 PRO A C 1
ATOM 1406 O O . PRO A 1 188 ? 21.005 3.377 3.532 1.00 34.16 188 PRO A O 1
ATOM 1409 N N . THR A 1 189 ? 20.506 4.042 5.610 1.00 27.72 189 THR A N 1
ATOM 1410 C CA . THR A 1 189 ? 21.715 3.491 6.225 1.00 27.72 189 THR A CA 1
ATOM 1411 C C . THR A 1 189 ? 21.625 1.958 6.203 1.00 27.72 189 THR A C 1
ATOM 1413 O O . THR A 1 189 ? 20.608 1.398 6.625 1.00 27.72 189 THR A O 1
ATOM 1416 N N . PRO A 1 190 ? 22.644 1.230 5.710 1.00 27.45 190 PRO A N 1
ATOM 1417 C CA . PRO A 1 190 ? 22.621 -0.226 5.720 1.00 27.45 190 PRO A CA 1
ATOM 1418 C C . PRO A 1 190 ? 22.743 -0.741 7.158 1.00 27.45 190 PRO A C 1
ATOM 1420 O O . PRO A 1 190 ? 23.761 -0.524 7.814 1.00 27.45 190 PRO A O 1
ATOM 1423 N N . VAL A 1 191 ? 21.752 -1.496 7.634 1.00 28.66 191 VAL A N 1
ATOM 1424 C CA . VAL A 1 191 ? 21.951 -2.402 8.774 1.00 28.66 191 VAL A CA 1
ATOM 1425 C C . VAL A 1 191 ? 22.700 -3.627 8.252 1.00 28.66 191 VAL A C 1
ATOM 1427 O O . VAL A 1 191 ? 22.109 -4.613 7.819 1.00 28.66 191 VAL A O 1
ATOM 1430 N N . THR A 1 192 ? 24.029 -3.570 8.258 1.00 27.27 192 THR A N 1
ATOM 1431 C CA . THR A 1 192 ? 24.864 -4.773 8.167 1.00 27.27 192 THR A CA 1
ATOM 1432 C C . THR A 1 192 ? 25.174 -5.244 9.579 1.00 27.27 192 THR A C 1
ATOM 1434 O O . THR A 1 192 ? 25.926 -4.585 10.293 1.00 27.27 192 THR A O 1
ATOM 1437 N N . GLY A 1 193 ? 24.633 -6.387 10.000 1.00 26.14 193 GLY A N 1
ATOM 1438 C CA . GLY A 1 193 ? 25.052 -6.966 11.274 1.00 26.14 193 GLY A CA 1
ATOM 1439 C C . GLY A 1 193 ? 24.203 -8.118 11.778 1.00 26.14 193 GLY A C 1
ATOM 1440 O O . GLY A 1 193 ? 23.402 -7.956 12.690 1.00 26.14 193 GLY A O 1
ATOM 1441 N N . ARG A 1 194 ? 24.451 -9.320 11.255 1.00 35.19 194 ARG A N 1
ATOM 1442 C CA . ARG A 1 194 ? 24.165 -10.564 11.975 1.00 35.19 194 ARG A CA 1
ATOM 1443 C C . ARG A 1 194 ? 25.177 -10.648 13.131 1.00 35.19 194 ARG A C 1
ATOM 1445 O O . ARG A 1 194 ? 26.292 -11.113 12.927 1.00 35.19 194 ARG A O 1
ATOM 1452 N N . GLY A 1 195 ? 24.827 -10.121 14.304 1.00 24.52 195 GLY A N 1
ATOM 1453 C CA . GLY A 1 195 ? 25.686 -10.100 15.491 1.00 24.52 195 GLY A CA 1
ATOM 1454 C C . GLY A 1 195 ? 25.070 -10.882 16.649 1.00 24.52 195 GLY A C 1
ATOM 1455 O O . GLY A 1 195 ? 23.959 -10.587 17.077 1.00 24.52 195 GLY A O 1
ATOM 1456 N N . SER A 1 196 ? 25.792 -11.888 17.140 1.00 23.78 196 SER A N 1
ATOM 1457 C CA . SER A 1 196 ? 25.540 -12.570 18.417 1.00 23.78 196 SER A CA 1
ATOM 1458 C C . SER A 1 196 ? 25.439 -11.570 19.588 1.00 23.78 196 SER A C 1
ATOM 1460 O O . SER A 1 196 ? 26.013 -10.484 19.495 1.00 23.78 196 SER A O 1
ATOM 1462 N N . PRO A 1 197 ? 24.753 -11.908 20.700 1.00 26.95 197 PRO A N 1
ATOM 1463 C CA . PRO A 1 197 ? 24.584 -10.984 21.825 1.00 26.95 197 PRO A CA 1
ATOM 1464 C C . PRO A 1 197 ? 25.942 -10.609 22.446 1.00 26.95 197 PRO A C 1
ATOM 1466 O O . PRO A 1 197 ? 26.764 -11.508 22.652 1.00 26.95 197 PRO A O 1
ATOM 1469 N N . PRO A 1 198 ? 26.205 -9.324 22.761 1.00 29.45 198 PRO A N 1
ATOM 1470 C CA . PRO A 1 198 ? 27.451 -8.942 23.397 1.00 29.45 198 PRO A CA 1
ATOM 1471 C C . PRO A 1 198 ? 27.438 -9.297 24.886 1.00 29.45 198 PRO A C 1
ATOM 1473 O O . PRO A 1 198 ? 26.457 -9.115 25.609 1.00 29.45 198 PRO A O 1
ATOM 1476 N N . GLU A 1 199 ? 28.579 -9.824 25.307 1.00 24.56 199 GLU A N 1
ATOM 1477 C CA . GLU A 1 199 ? 28.966 -10.137 26.673 1.00 24.56 199 GLU A CA 1
ATOM 1478 C C . GLU A 1 199 ? 29.166 -8.845 27.490 1.00 24.56 199 GLU A C 1
ATOM 1480 O O . GLU A 1 199 ? 29.569 -7.805 26.968 1.00 24.56 199 GLU A O 1
ATOM 1485 N N . VAL A 1 200 ? 28.861 -8.911 28.787 1.00 36.25 200 VAL A N 1
ATOM 1486 C CA . VAL A 1 200 ? 28.880 -7.783 29.729 1.00 36.25 200 VAL A CA 1
ATOM 1487 C C . VAL A 1 200 ? 30.308 -7.262 29.943 1.00 36.25 200 VAL A C 1
ATOM 1489 O O . VAL A 1 200 ? 31.162 -7.991 30.445 1.00 36.25 200 VAL A O 1
ATOM 1492 N N . ALA A 1 201 ? 30.545 -5.973 29.677 1.00 25.98 201 ALA A N 1
ATOM 1493 C CA . ALA A 1 201 ? 31.731 -5.243 30.132 1.00 25.98 201 ALA A CA 1
ATOM 1494 C C . ALA A 1 201 ? 31.331 -3.912 30.802 1.00 25.98 201 ALA A C 1
ATOM 1496 O O . ALA A 1 201 ? 30.410 -3.232 30.359 1.00 25.98 201 ALA A O 1
ATOM 1497 N N . GLY A 1 202 ? 31.994 -3.606 31.923 1.00 24.56 202 GLY A N 1
ATOM 1498 C CA . GLY A 1 202 ? 31.643 -2.578 32.914 1.00 24.56 202 GLY A CA 1
ATOM 1499 C C . GLY A 1 202 ? 31.892 -1.104 32.534 1.00 24.56 202 GLY A C 1
ATOM 1500 O O . GLY A 1 202 ? 32.134 -0.782 31.375 1.00 24.56 202 GLY A O 1
ATOM 1501 N N . PRO A 1 203 ? 31.797 -0.182 33.517 1.00 34.75 203 PRO A N 1
ATOM 1502 C CA . PRO A 1 203 ? 31.207 1.138 33.315 1.00 34.75 203 PRO A CA 1
ATOM 1503 C C . PRO A 1 203 ? 32.225 2.203 32.890 1.00 34.75 203 PRO A C 1
ATOM 1505 O O . PRO A 1 203 ? 33.239 2.417 33.553 1.00 34.75 203 PRO A O 1
ATOM 1508 N N . GLY A 1 204 ? 31.898 2.939 31.829 1.00 26.52 204 GLY A N 1
ATOM 1509 C CA . GLY A 1 204 ? 32.555 4.183 31.437 1.00 26.52 204 GLY A CA 1
ATOM 1510 C C . GLY A 1 204 ? 31.486 5.198 31.051 1.00 26.52 204 GLY A C 1
ATOM 1511 O O . GLY A 1 204 ? 30.709 4.953 30.137 1.00 26.52 204 GLY A O 1
ATOM 1512 N N . GLY A 1 205 ? 31.394 6.292 31.807 1.00 35.03 205 GLY A N 1
ATOM 1513 C CA . GLY A 1 205 ? 30.337 7.290 31.680 1.00 35.03 205 GLY A CA 1
ATOM 1514 C C . GLY A 1 205 ? 30.370 8.049 30.354 1.00 35.03 205 GLY A C 1
ATOM 1515 O O . GLY A 1 205 ? 31.331 8.756 30.060 1.00 35.03 205 GLY A O 1
ATOM 1516 N N . GLY A 1 206 ? 29.269 7.948 29.616 1.00 28.19 206 GLY A N 1
ATOM 1517 C CA . GLY A 1 206 ? 28.842 8.842 28.544 1.00 28.19 206 GLY A CA 1
ATOM 1518 C C . GLY A 1 206 ? 27.350 9.110 28.741 1.00 28.19 206 GLY A C 1
ATOM 1519 O O . GLY A 1 206 ? 26.609 8.220 29.149 1.00 28.19 206 GLY A O 1
ATOM 1520 N N . SER A 1 207 ? 26.933 10.362 28.594 1.00 32.53 207 SER A N 1
ATOM 1521 C CA . SER A 1 207 ? 25.594 10.844 28.950 1.00 32.53 207 SER A CA 1
ATOM 1522 C C . SER A 1 207 ? 24.507 10.173 28.095 1.00 32.53 207 SER A C 1
ATOM 1524 O O . SER A 1 207 ? 24.562 10.258 26.872 1.00 32.53 207 SER A O 1
ATOM 1526 N N . LEU A 1 208 ? 23.537 9.514 28.741 1.00 34.09 208 LEU A N 1
ATOM 1527 C CA . LEU A 1 208 ? 22.322 8.973 28.115 1.00 34.09 208 LEU A CA 1
ATOM 1528 C C . LEU A 1 208 ? 21.539 10.098 27.401 1.00 34.09 208 LEU A C 1
ATOM 1530 O O . LEU A 1 208 ? 21.314 11.139 28.027 1.00 34.09 208 LEU A O 1
ATOM 1534 N N . PRO A 1 209 ? 21.077 9.918 26.148 1.00 40.75 209 PRO A N 1
ATOM 1535 C CA . PRO A 1 209 ? 20.091 10.819 25.556 1.00 40.75 209 PRO A CA 1
ATOM 1536 C C . PRO A 1 209 ? 18.741 10.700 26.298 1.00 40.75 209 PRO A C 1
ATOM 1538 O O . PRO A 1 209 ? 18.476 9.675 26.935 1.00 40.75 209 PRO A O 1
ATOM 1541 N N . PRO A 1 210 ? 17.886 11.740 26.263 1.00 46.94 210 PRO A N 1
ATOM 1542 C CA . PRO A 1 210 ? 16.690 11.801 27.094 1.00 46.94 210 PRO A CA 1
ATOM 1543 C C . PRO A 1 210 ? 15.581 10.875 26.561 1.00 46.94 210 PRO A C 1
ATOM 1545 O O . PRO A 1 210 ? 15.195 10.957 25.401 1.00 46.94 210 PRO A O 1
ATOM 1548 N N . ASP A 1 211 ? 15.063 10.016 27.439 1.00 47.19 211 ASP A N 1
ATOM 1549 C CA . ASP A 1 211 ? 13.703 9.447 27.467 1.00 47.19 211 ASP A CA 1
ATOM 1550 C C . ASP A 1 211 ? 13.114 8.767 26.209 1.00 47.19 211 ASP A C 1
ATOM 1552 O O . ASP A 1 211 ? 11.893 8.654 26.073 1.00 47.19 211 ASP A O 1
ATOM 1556 N N . GLY A 1 212 ? 13.938 8.202 25.325 1.00 47.69 212 GLY A N 1
ATOM 1557 C CA . GLY A 1 212 ? 13.476 7.147 24.419 1.00 47.69 212 GLY A CA 1
ATOM 1558 C C . GLY A 1 212 ? 13.250 5.862 25.218 1.00 47.69 212 GLY A C 1
ATOM 1559 O O . GLY A 1 212 ? 14.210 5.182 25.570 1.00 47.69 212 GLY A O 1
ATOM 1560 N N . GLY A 1 213 ? 12.000 5.537 25.564 1.00 54.78 213 GLY A N 1
ATOM 1561 C CA . GLY A 1 213 ? 11.667 4.264 26.218 1.00 54.78 213 GLY A CA 1
ATOM 1562 C C . GLY A 1 213 ? 12.179 3.040 25.431 1.00 54.78 213 GLY A C 1
ATOM 1563 O O . GLY A 1 213 ? 12.579 3.175 24.272 1.00 54.78 213 GLY A O 1
ATOM 1564 N N . PRO A 1 214 ? 12.175 1.829 26.025 1.00 67.25 214 PRO A N 1
ATOM 1565 C CA . PRO A 1 214 ? 12.593 0.629 25.305 1.00 67.25 214 PRO A CA 1
ATOM 1566 C C . PRO A 1 214 ? 11.774 0.468 24.017 1.00 67.25 214 PRO A C 1
ATOM 1568 O O . PRO A 1 214 ? 10.581 0.781 23.994 1.00 67.25 214 PRO A O 1
ATOM 1571 N N . GLY A 1 215 ? 12.421 -0.023 22.954 1.00 81.62 215 GLY A N 1
ATOM 1572 C CA . GLY A 1 215 ? 11.739 -0.347 21.702 1.00 81.62 215 GLY A CA 1
ATOM 1573 C C . GLY A 1 215 ? 10.582 -1.327 21.919 1.00 81.62 215 GLY A C 1
ATOM 1574 O O . GLY A 1 215 ? 10.517 -2.025 22.934 1.00 81.62 215 GLY A O 1
ATOM 1575 N N . ILE A 1 216 ? 9.663 -1.387 20.961 1.00 92.00 216 ILE A N 1
ATOM 1576 C CA . ILE A 1 216 ? 8.479 -2.244 21.018 1.00 92.00 216 ILE A CA 1
ATOM 1577 C C . ILE A 1 216 ? 8.462 -3.249 19.868 1.00 92.00 216 ILE A C 1
ATOM 1579 O O . ILE A 1 216 ? 8.847 -2.937 18.743 1.00 92.00 216 ILE A O 1
ATOM 1583 N N . VAL A 1 217 ? 7.959 -4.448 20.166 1.00 94.62 217 VAL A N 1
ATOM 1584 C CA . VAL A 1 217 ? 7.551 -5.433 19.164 1.00 94.62 217 VAL A CA 1
ATOM 1585 C C . VAL A 1 217 ? 6.027 -5.556 19.195 1.00 94.62 217 VAL A C 1
ATOM 1587 O O . VAL A 1 217 ? 5.445 -5.820 20.248 1.00 94.62 217 VAL A O 1
ATOM 1590 N N . LEU A 1 218 ? 5.384 -5.345 18.048 1.00 96.19 218 LEU A N 1
ATOM 1591 C CA . LEU A 1 218 ? 3.951 -5.539 17.824 1.00 96.19 218 LEU A CA 1
ATOM 1592 C C . LEU A 1 218 ? 3.721 -6.685 16.826 1.00 96.19 218 LEU A C 1
ATOM 1594 O O . LEU A 1 218 ? 4.602 -7.016 16.032 1.00 96.19 218 LEU A O 1
ATOM 1598 N N . GLY A 1 219 ? 2.516 -7.254 16.857 1.00 96.69 219 GLY A N 1
ATOM 1599 C CA . GLY A 1 219 ? 2.114 -8.361 15.986 1.00 96.69 219 GLY A CA 1
ATOM 1600 C C . GLY A 1 219 ? 2.666 -9.710 16.446 1.00 96.69 219 GLY A C 1
ATOM 1601 O O . GLY A 1 219 ? 2.795 -9.950 17.649 1.00 96.69 219 GLY A O 1
ATOM 1602 N N . ASP A 1 220 ? 2.962 -10.593 15.497 1.00 96.94 220 ASP A N 1
ATOM 1603 C CA . ASP A 1 220 ? 3.505 -11.925 15.758 1.00 96.94 220 ASP A CA 1
ATOM 1604 C C . ASP A 1 220 ? 5.045 -11.873 15.804 1.00 96.94 220 ASP A C 1
ATOM 1606 O O . ASP A 1 220 ? 5.685 -11.725 14.758 1.00 96.94 220 ASP A O 1
ATOM 1610 N N . PRO A 1 221 ? 5.679 -12.040 16.982 1.00 95.75 221 PRO A N 1
ATOM 1611 C CA . PRO A 1 221 ? 7.135 -11.968 17.122 1.00 95.75 221 PRO A CA 1
ATOM 1612 C C . PRO A 1 221 ? 7.883 -13.112 16.418 1.00 95.75 221 PRO A C 1
ATOM 1614 O O . PRO A 1 221 ? 9.107 -13.050 16.284 1.00 95.75 221 PRO A O 1
ATOM 1617 N N . THR A 1 222 ? 7.178 -14.163 15.991 1.00 96.12 222 THR A N 1
ATOM 1618 C CA . THR A 1 222 ? 7.748 -15.320 15.286 1.00 96.12 222 THR A CA 1
ATOM 1619 C C . THR A 1 222 ? 7.628 -15.223 13.766 1.00 96.12 222 THR A C 1
ATOM 1621 O O . THR A 1 222 ? 8.213 -16.040 13.055 1.00 96.12 222 THR A O 1
ATOM 1624 N N . SER A 1 223 ? 6.917 -14.210 13.263 1.00 96.69 223 SER A N 1
ATOM 1625 C CA . SER A 1 223 ? 6.682 -14.025 11.836 1.00 96.69 223 SER A CA 1
ATOM 1626 C C . SER A 1 223 ? 7.973 -13.762 11.062 1.00 96.69 223 SER A C 1
ATOM 1628 O O . SER A 1 223 ? 8.855 -13.017 11.498 1.00 96.69 223 SER A O 1
ATOM 1630 N N . THR A 1 224 ? 8.066 -14.351 9.871 1.00 94.69 224 THR A N 1
ATOM 1631 C CA . THR A 1 224 ? 9.161 -14.116 8.919 1.00 94.69 224 THR A CA 1
ATOM 1632 C C . THR A 1 224 ? 8.989 -12.812 8.139 1.00 94.69 224 THR A C 1
ATOM 1634 O O . THR A 1 224 ? 9.960 -12.299 7.586 1.00 94.69 224 THR A O 1
ATOM 1637 N N . ALA A 1 225 ? 7.779 -12.244 8.115 1.00 96.50 225 ALA A N 1
ATOM 1638 C CA . ALA A 1 225 ? 7.517 -10.917 7.573 1.00 96.50 225 ALA A CA 1
ATOM 1639 C C . ALA A 1 225 ? 7.881 -9.860 8.628 1.00 96.50 225 ALA A C 1
ATOM 1641 O O . ALA A 1 225 ? 7.055 -9.466 9.454 1.00 96.50 225 ALA A O 1
ATOM 1642 N N . VAL A 1 226 ? 9.148 -9.437 8.621 1.00 96.88 226 VAL A N 1
ATOM 1643 C CA . VAL A 1 226 ? 9.698 -8.480 9.593 1.00 96.88 226 VAL A CA 1
ATOM 1644 C C . VAL A 1 226 ? 9.615 -7.059 9.050 1.00 96.88 226 VAL A C 1
ATOM 1646 O O . VAL A 1 226 ? 10.238 -6.750 8.042 1.00 96.88 226 VAL A O 1
ATOM 1649 N N . CYS A 1 227 ? 8.886 -6.182 9.731 1.00 96.94 227 CYS A N 1
ATOM 1650 C CA . CYS A 1 227 ? 8.813 -4.753 9.432 1.00 96.94 227 CYS A CA 1
ATOM 1651 C C . CYS A 1 227 ? 9.510 -3.968 10.539 1.00 96.94 227 CYS A C 1
ATOM 1653 O O . CYS A 1 227 ? 9.344 -4.294 11.712 1.00 96.94 227 CYS A O 1
ATOM 1655 N N . ALA A 1 228 ? 10.274 -2.941 10.177 1.00 95.19 228 ALA A N 1
ATOM 1656 C CA . ALA A 1 228 ? 11.103 -2.215 11.128 1.00 95.19 228 ALA A CA 1
ATOM 1657 C C . ALA A 1 228 ? 11.120 -0.710 10.851 1.00 95.19 228 ALA A C 1
ATOM 1659 O O . ALA A 1 228 ? 11.123 -0.270 9.696 1.00 95.19 228 ALA A O 1
ATOM 1660 N N . GLY A 1 229 ? 11.176 0.077 11.923 1.00 93.44 229 GLY A N 1
ATOM 1661 C CA . GLY A 1 229 ? 11.429 1.510 11.841 1.00 93.44 229 GLY A CA 1
ATOM 1662 C C . GLY A 1 229 ? 11.912 2.110 13.155 1.00 93.44 229 GLY A C 1
ATOM 1663 O O . GLY A 1 229 ? 11.946 1.453 14.194 1.00 93.44 229 GLY A O 1
ATOM 1664 N N . VAL A 1 230 ? 12.291 3.382 13.088 1.00 92.00 230 VAL A N 1
ATOM 1665 C CA . VAL A 1 230 ? 12.905 4.112 14.200 1.00 92.00 230 VAL A CA 1
ATOM 1666 C C . VAL A 1 230 ? 11.975 5.215 14.685 1.00 92.00 230 VAL A C 1
ATOM 1668 O O . VAL A 1 230 ? 11.636 6.137 13.936 1.00 92.00 230 VAL A O 1
ATOM 1671 N N . GLN A 1 231 ? 11.582 5.153 15.954 1.00 90.19 231 GLN A N 1
ATOM 1672 C CA . GLN A 1 231 ? 10.920 6.271 16.608 1.00 90.19 231 GLN A CA 1
ATOM 1673 C C . GLN A 1 231 ? 11.963 7.348 16.917 1.00 90.19 231 GLN A C 1
ATOM 1675 O O . GLN A 1 231 ? 12.801 7.150 17.787 1.00 90.19 231 GLN A O 1
ATOM 1680 N N . ARG A 1 232 ? 11.904 8.488 16.224 1.00 87.69 232 ARG A N 1
ATOM 1681 C CA . ARG A 1 232 ? 12.818 9.616 16.453 1.00 87.69 232 ARG A CA 1
ATOM 1682 C C . ARG A 1 232 ? 12.444 10.402 17.704 1.00 87.69 232 ARG A C 1
ATOM 1684 O O . ARG A 1 232 ? 13.304 10.684 18.526 1.00 87.69 232 ARG A O 1
ATOM 1691 N N . ASP A 1 233 ? 11.155 10.707 17.854 1.00 82.62 233 ASP A N 1
ATOM 1692 C CA . ASP A 1 233 ? 10.652 11.557 18.934 1.00 82.62 233 ASP A CA 1
ATOM 1693 C C . ASP A 1 233 ? 9.319 11.055 19.500 1.00 82.62 233 ASP A C 1
ATOM 1695 O O . ASP A 1 233 ? 8.592 10.265 18.883 1.00 82.62 233 ASP A O 1
ATOM 1699 N N . GLY A 1 234 ? 8.951 11.599 20.658 1.00 83.38 234 GLY A N 1
ATOM 1700 C CA . GLY A 1 234 ? 7.631 11.434 21.256 1.00 83.38 234 GLY A CA 1
ATOM 1701 C C . GLY A 1 234 ? 7.588 10.464 22.433 1.00 83.38 234 GLY A C 1
ATOM 1702 O O . GLY A 1 234 ? 8.615 9.926 22.839 1.00 83.38 234 GLY A O 1
ATOM 1703 N N . PRO A 1 235 ? 6.394 10.248 23.013 1.00 83.44 235 PRO A N 1
ATOM 1704 C CA . PRO A 1 235 ? 6.232 9.359 24.157 1.00 83.44 235 PRO A CA 1
ATOM 1705 C C . PRO A 1 235 ? 6.601 7.910 23.819 1.00 83.44 235 PRO A C 1
ATOM 1707 O O . PRO A 1 235 ? 6.428 7.464 22.684 1.00 83.44 235 PRO A O 1
ATOM 1710 N N . SER A 1 236 ? 7.044 7.164 24.834 1.00 82.69 236 SER A N 1
ATOM 1711 C CA . SER A 1 236 ? 7.278 5.720 24.726 1.00 82.69 236 SER A CA 1
ATOM 1712 C C . SER A 1 236 ? 6.030 4.982 24.233 1.00 82.69 236 SER A C 1
ATOM 1714 O O . SER A 1 236 ? 4.908 5.272 24.655 1.00 82.69 236 SER A O 1
ATOM 1716 N N . MET A 1 237 ? 6.240 3.987 23.371 1.00 82.81 237 MET A N 1
ATOM 1717 C CA . MET A 1 237 ? 5.187 3.106 22.866 1.00 82.81 237 MET A CA 1
ATOM 1718 C C . MET A 1 237 ? 5.040 1.799 23.655 1.00 82.81 237 MET A C 1
ATOM 1720 O O . MET A 1 237 ? 4.168 1.008 23.312 1.00 82.81 237 MET A O 1
ATOM 1724 N N . GLY A 1 238 ? 5.849 1.555 24.695 1.00 79.00 238 GLY A N 1
ATOM 1725 C CA . GLY A 1 238 ? 5.981 0.241 25.354 1.00 79.00 238 GLY A CA 1
ATOM 1726 C C . GLY A 1 238 ? 4.681 -0.398 25.877 1.00 79.00 238 GLY A C 1
ATOM 1727 O O . GLY A 1 238 ? 4.588 -1.625 25.987 1.00 79.00 238 GLY A O 1
ATOM 1728 N N . ASP A 1 239 ? 3.648 0.405 26.129 1.00 84.69 239 ASP A N 1
ATOM 1729 C CA . ASP A 1 239 ? 2.346 -0.058 26.627 1.00 84.69 239 ASP A CA 1
ATOM 1730 C C . ASP A 1 239 ? 1.330 -0.373 25.518 1.00 84.69 239 ASP A C 1
ATOM 1732 O O . ASP A 1 239 ? 0.243 -0.881 25.796 1.00 84.69 239 ASP A O 1
ATOM 1736 N N . LEU A 1 240 ? 1.661 -0.111 24.249 1.00 90.44 240 LEU A N 1
ATOM 1737 C CA . LEU A 1 240 ? 0.758 -0.396 23.138 1.00 90.44 240 LEU A CA 1
ATOM 1738 C C . LEU A 1 240 ? 0.552 -1.903 22.975 1.00 90.44 240 LEU A C 1
ATOM 1740 O O . LEU A 1 240 ? 1.492 -2.699 22.996 1.00 90.44 240 LEU A O 1
ATOM 1744 N N . ARG A 1 241 ? -0.705 -2.300 22.791 1.00 92.50 241 ARG A N 1
ATOM 1745 C CA . ARG A 1 241 ? -1.106 -3.673 22.481 1.00 92.50 241 ARG A CA 1
ATOM 1746 C C . ARG A 1 241 ? -2.071 -3.640 21.308 1.00 92.50 241 ARG A C 1
ATOM 1748 O O . ARG A 1 241 ? -2.981 -2.812 21.281 1.00 92.50 241 ARG A O 1
ATOM 1755 N N . LEU A 1 242 ? -1.859 -4.523 20.336 1.00 96.00 242 LEU A N 1
ATOM 1756 C CA . LEU A 1 242 ? -2.794 -4.665 19.226 1.00 96.00 242 LEU A CA 1
ATOM 1757 C C . LEU A 1 242 ? -4.105 -5.299 19.719 1.00 96.00 242 LEU A C 1
ATOM 1759 O O . LEU A 1 242 ? -4.060 -6.226 20.532 1.00 96.00 242 LEU A O 1
ATOM 1763 N N . PRO A 1 243 ? -5.268 -4.815 19.251 1.00 96.25 243 PRO A N 1
ATOM 1764 C CA . PRO A 1 243 ? -6.546 -5.451 19.542 1.00 96.25 243 PRO A CA 1
ATOM 1765 C C . PRO A 1 243 ? -6.684 -6.775 18.778 1.00 96.25 243 PRO A C 1
ATOM 1767 O O . PRO A 1 243 ? -6.035 -6.988 17.755 1.00 96.25 243 PRO A O 1
ATOM 1770 N N . THR A 1 244 ? -7.588 -7.647 19.226 1.00 96.50 244 THR A N 1
ATOM 1771 C CA . THR A 1 244 ? -7.974 -8.840 18.459 1.00 96.50 244 THR A CA 1
ATOM 1772 C C . THR A 1 244 ? -8.714 -8.422 17.190 1.00 96.50 244 THR A C 1
ATOM 1774 O O . THR A 1 244 ? -9.790 -7.829 17.274 1.00 96.50 244 THR A O 1
ATOM 1777 N N . ILE A 1 245 ? -8.173 -8.756 16.019 1.00 97.12 245 ILE A N 1
ATOM 1778 C CA . ILE A 1 245 ? -8.824 -8.513 14.726 1.00 97.12 245 ILE A CA 1
ATOM 1779 C C . ILE A 1 245 ? -9.564 -9.782 14.299 1.00 97.12 245 ILE A C 1
ATOM 1781 O O . ILE A 1 245 ? -8.964 -10.850 14.196 1.00 97.12 245 ILE A O 1
ATOM 1785 N N . VAL A 1 246 ? -10.868 -9.664 14.043 1.00 96.88 246 VAL A N 1
ATOM 1786 C CA . VAL A 1 246 ? -11.758 -10.805 13.741 1.00 96.88 246 VAL A CA 1
ATOM 1787 C C . VAL A 1 246 ? -12.373 -10.752 12.341 1.00 96.88 246 VAL A C 1
ATOM 1789 O O . VAL A 1 246 ? -12.984 -11.720 11.903 1.00 96.88 246 VAL A O 1
ATOM 1792 N N . ALA A 1 247 ? -12.216 -9.635 11.628 1.00 97.19 247 ALA A N 1
ATOM 1793 C CA . ALA A 1 247 ? -12.561 -9.511 10.215 1.00 97.19 247 ALA A CA 1
ATOM 1794 C C . ALA A 1 247 ? -11.599 -8.539 9.523 1.00 97.19 247 ALA A C 1
ATOM 1796 O O . ALA A 1 247 ? -11.179 -7.551 10.130 1.00 97.19 247 ALA A O 1
ATOM 1797 N N . ARG A 1 248 ? -11.270 -8.822 8.258 1.00 97.75 248 ARG A N 1
ATOM 1798 C CA . ARG A 1 248 ? -10.344 -8.042 7.424 1.00 97.75 248 ARG A CA 1
ATOM 1799 C C . ARG A 1 248 ? -10.948 -7.868 6.045 1.00 97.75 248 ARG A C 1
ATOM 1801 O O . ARG A 1 248 ? -11.192 -8.867 5.369 1.00 97.75 248 ARG A O 1
ATOM 1808 N N . VAL A 1 249 ? -11.179 -6.625 5.641 1.00 98.44 249 VAL A N 1
ATOM 1809 C CA . VAL A 1 249 ? -11.736 -6.324 4.322 1.00 98.44 249 VAL A CA 1
ATOM 1810 C C . VAL A 1 249 ? -10.938 -5.215 3.649 1.00 98.44 249 VAL A C 1
ATOM 1812 O O . VAL A 1 249 ? -10.774 -4.139 4.212 1.00 98.44 249 VAL A O 1
ATOM 1815 N N . GLY A 1 250 ? -10.440 -5.466 2.445 1.00 98.19 250 GLY A N 1
ATOM 1816 C CA . GLY A 1 250 ? -9.822 -4.447 1.601 1.00 98.19 250 GLY A CA 1
ATOM 1817 C C . GLY A 1 250 ? -10.828 -3.912 0.592 1.00 98.19 250 GLY A C 1
ATOM 1818 O O . GLY A 1 250 ? -11.521 -4.702 -0.044 1.00 98.19 250 GLY A O 1
ATOM 1819 N N . LEU A 1 251 ? -10.913 -2.593 0.442 1.00 98.50 251 LEU A N 1
ATOM 1820 C CA . LEU A 1 251 ? -11.684 -1.929 -0.607 1.00 98.50 251 LEU A CA 1
ATOM 1821 C C . LEU A 1 251 ? -10.719 -1.252 -1.578 1.00 98.50 251 LEU A C 1
ATOM 1823 O O . LEU A 1 251 ? -9.989 -0.333 -1.201 1.00 98.50 251 LEU A O 1
ATOM 1827 N N . ASP A 1 252 ? -10.720 -1.705 -2.825 1.00 97.38 252 ASP A N 1
ATOM 1828 C CA . ASP A 1 252 ? -9.861 -1.175 -3.881 1.00 97.38 252 ASP A CA 1
ATOM 1829 C C . ASP A 1 252 ? -10.601 -1.162 -5.223 1.00 97.38 252 ASP A C 1
ATOM 1831 O O . ASP A 1 252 ? -11.495 -1.970 -5.441 1.00 97.38 252 ASP A O 1
ATOM 1835 N N . ARG A 1 253 ? -10.234 -0.276 -6.152 1.00 95.19 253 ARG A N 1
ATOM 1836 C CA . ARG A 1 253 ? -10.838 -0.256 -7.495 1.00 95.19 253 ARG A CA 1
ATOM 1837 C C . ARG A 1 253 ? -10.369 -1.420 -8.368 1.00 95.19 253 ARG A C 1
ATOM 1839 O O . ARG A 1 253 ? -11.110 -1.850 -9.247 1.00 95.19 253 ARG A O 1
ATOM 1846 N N . ALA A 1 254 ? -9.147 -1.891 -8.151 1.00 93.88 254 ALA A N 1
ATOM 1847 C CA . ALA A 1 254 ? -8.522 -2.980 -8.885 1.00 93.88 254 ALA A CA 1
ATOM 1848 C C . ALA A 1 254 ? -7.785 -3.890 -7.885 1.00 93.88 254 ALA A C 1
ATOM 1850 O O . ALA A 1 254 ? -6.552 -3.885 -7.843 1.00 93.88 254 ALA A O 1
ATOM 1851 N N . PRO A 1 255 ? -8.530 -4.627 -7.034 1.00 95.88 255 PRO A N 1
ATOM 1852 C CA . PRO A 1 255 ? -7.924 -5.500 -6.040 1.00 95.88 255 PRO A CA 1
ATOM 1853 C C . PRO A 1 255 ? -7.066 -6.567 -6.719 1.00 95.88 255 PRO A C 1
ATOM 1855 O O . PRO A 1 255 ? -7.450 -7.112 -7.755 1.00 95.88 255 PRO A O 1
ATOM 1858 N N . VAL A 1 256 ? -5.922 -6.876 -6.111 1.00 95.62 256 VAL A N 1
ATOM 1859 C CA . VAL A 1 256 ? -4.982 -7.872 -6.631 1.00 95.62 256 VAL A CA 1
ATOM 1860 C C . VAL A 1 256 ? -5.131 -9.168 -5.834 1.00 95.62 256 VAL A C 1
ATOM 1862 O O . VAL A 1 256 ? -4.787 -9.194 -4.649 1.00 95.62 256 VAL A O 1
ATOM 1865 N N . PRO A 1 257 ? -5.649 -10.246 -6.440 1.00 95.06 257 PRO A N 1
ATOM 1866 C CA . PRO A 1 257 ? -5.764 -11.525 -5.761 1.00 95.06 257 PRO A CA 1
ATOM 1867 C C . PRO A 1 257 ? -4.374 -12.163 -5.603 1.00 95.06 257 PRO A C 1
ATOM 1869 O O . PRO A 1 257 ? -3.563 -12.176 -6.525 1.00 95.06 257 PRO A O 1
ATOM 1872 N N . LEU A 1 258 ? -4.067 -12.666 -4.403 1.00 95.62 258 LEU A N 1
ATOM 1873 C CA . LEU A 1 258 ? -2.725 -13.174 -4.080 1.00 95.62 258 LEU A CA 1
ATOM 1874 C C . LEU A 1 258 ? -2.385 -14.511 -4.755 1.00 95.62 258 LEU A C 1
ATOM 1876 O O . LEU A 1 258 ? -1.213 -14.891 -4.763 1.00 95.62 258 LEU A O 1
ATOM 1880 N N . ASP A 1 259 ? -3.377 -15.233 -5.274 1.00 94.94 259 ASP A N 1
ATOM 1881 C CA . ASP A 1 259 ? -3.217 -16.479 -6.031 1.00 94.94 259 ASP A CA 1
ATOM 1882 C C . ASP A 1 259 ? -2.943 -16.250 -7.529 1.00 94.94 259 ASP A C 1
ATOM 1884 O O . ASP A 1 259 ? -2.589 -17.198 -8.230 1.00 94.94 259 ASP A O 1
ATOM 1888 N N . ASP A 1 260 ? -3.022 -15.004 -8.009 1.00 96.56 260 ASP A N 1
ATOM 1889 C CA . ASP A 1 260 ? -2.593 -14.625 -9.354 1.00 96.56 260 ASP A CA 1
ATOM 1890 C C . ASP A 1 260 ? -1.096 -14.274 -9.359 1.00 96.56 260 ASP A C 1
ATOM 1892 O O . ASP A 1 260 ? -0.663 -13.202 -8.927 1.00 96.56 260 ASP A O 1
ATOM 1896 N N . GLU A 1 261 ? -0.280 -15.211 -9.841 1.00 96.19 261 GLU A N 1
ATOM 1897 C CA . GLU A 1 261 ? 1.178 -15.060 -9.900 1.00 96.19 261 GLU A CA 1
ATOM 1898 C C . GLU A 1 261 ? 1.638 -13.949 -10.860 1.00 96.19 261 GLU A C 1
ATOM 1900 O O . GLU A 1 261 ? 2.721 -13.388 -10.673 1.00 96.19 261 GLU A O 1
ATOM 1905 N N . ASP A 1 262 ? 0.847 -13.607 -11.881 1.00 96.38 262 ASP A N 1
ATOM 1906 C CA . ASP A 1 262 ? 1.182 -12.533 -12.819 1.00 96.38 262 ASP A CA 1
ATOM 1907 C C . ASP A 1 262 ? 0.947 -11.162 -12.186 1.00 96.38 262 ASP A C 1
ATOM 1909 O O . ASP A 1 262 ? 1.807 -10.279 -12.276 1.00 96.38 262 ASP A O 1
ATOM 1913 N N . GLU A 1 263 ? -0.168 -11.001 -11.475 1.00 96.12 263 GLU A N 1
ATOM 1914 C CA . GLU A 1 263 ? -0.455 -9.778 -10.729 1.00 96.12 263 GLU A CA 1
ATOM 1915 C C . GLU A 1 263 ? 0.505 -9.592 -9.548 1.00 96.12 263 GLU A C 1
ATOM 1917 O O . GLU A 1 263 ? 1.048 -8.500 -9.361 1.00 96.12 263 GLU A O 1
ATOM 1922 N N . VAL A 1 264 ? 0.804 -10.652 -8.789 1.00 96.69 264 VAL A N 1
ATOM 1923 C CA . VAL A 1 264 ? 1.782 -10.588 -7.690 1.00 96.69 264 VAL A CA 1
ATOM 1924 C C . VAL A 1 264 ? 3.178 -10.234 -8.207 1.00 96.69 264 VAL A C 1
ATOM 1926 O O . VAL A 1 264 ? 3.855 -9.401 -7.600 1.00 96.69 264 VAL A O 1
ATOM 1929 N N . ARG A 1 265 ? 3.604 -10.787 -9.350 1.00 96.56 265 ARG A N 1
ATOM 1930 C CA . ARG A 1 265 ? 4.882 -10.417 -9.973 1.00 96.56 265 ARG A CA 1
ATOM 1931 C C . ARG A 1 265 ? 4.894 -8.961 -10.438 1.00 96.56 265 ARG A C 1
ATOM 1933 O O . ARG A 1 265 ? 5.918 -8.299 -10.287 1.00 96.56 265 ARG A O 1
ATOM 1940 N N . TRP A 1 266 ? 3.779 -8.432 -10.951 1.00 97.56 266 TRP A N 1
ATOM 1941 C CA . TRP A 1 266 ? 3.668 -7.002 -11.265 1.00 97.56 266 TRP A CA 1
ATOM 1942 C C . TRP A 1 266 ? 3.800 -6.126 -10.010 1.00 97.56 266 TRP A C 1
ATOM 1944 O O . TRP A 1 266 ? 4.493 -5.107 -10.037 1.00 97.56 266 TRP A O 1
ATOM 1954 N N . LEU A 1 267 ? 3.185 -6.530 -8.893 1.00 96.38 267 LEU A N 1
ATOM 1955 C CA . LEU A 1 267 ? 3.340 -5.827 -7.619 1.00 96.38 267 LEU A CA 1
ATOM 1956 C C . LEU A 1 267 ? 4.785 -5.851 -7.119 1.00 96.38 267 LEU A C 1
ATOM 1958 O O . LEU A 1 267 ? 5.286 -4.817 -6.677 1.00 96.38 267 LEU A O 1
ATOM 1962 N N . GLU A 1 268 ? 5.464 -6.993 -7.233 1.00 96.19 268 GLU A N 1
ATOM 1963 C CA . GLU A 1 268 ? 6.885 -7.106 -6.904 1.00 96.19 268 GLU A CA 1
ATOM 1964 C C . GLU A 1 268 ? 7.739 -6.196 -7.797 1.00 96.19 268 GLU A C 1
ATOM 1966 O O . GLU A 1 268 ? 8.617 -5.484 -7.309 1.00 96.19 268 GLU A O 1
ATOM 1971 N N . ALA A 1 269 ? 7.433 -6.150 -9.095 1.00 96.88 269 ALA A N 1
ATOM 1972 C CA . ALA A 1 269 ? 8.128 -5.314 -10.064 1.00 96.88 269 ALA A CA 1
ATOM 1973 C C . ALA A 1 269 ? 7.984 -3.808 -9.779 1.00 96.88 269 ALA A C 1
ATOM 1975 O O . ALA A 1 269 ? 8.892 -3.033 -10.086 1.00 96.88 269 ALA A O 1
ATOM 1976 N N . CYS A 1 270 ? 6.873 -3.391 -9.161 1.00 95.88 270 CYS A N 1
ATOM 1977 C CA . CYS A 1 270 ? 6.655 -2.012 -8.717 1.00 95.88 270 CYS A CA 1
ATOM 1978 C C . CYS A 1 270 ? 7.520 -1.620 -7.502 1.00 95.88 270 CYS A C 1
ATOM 1980 O O . CYS A 1 270 ? 7.641 -0.430 -7.196 1.00 95.88 270 CYS A O 1
ATOM 1982 N N . LEU A 1 271 ? 8.133 -2.584 -6.806 1.00 92.56 271 LEU A N 1
ATOM 1983 C CA . LEU A 1 271 ? 9.073 -2.317 -5.721 1.00 92.56 271 LEU A CA 1
ATOM 1984 C C . LEU A 1 271 ? 10.466 -2.026 -6.272 1.00 92.56 271 LEU A C 1
ATOM 1986 O O . LEU A 1 271 ? 10.931 -2.636 -7.232 1.00 92.56 271 LEU A O 1
ATOM 1990 N N . TRP A 1 272 ? 11.152 -1.090 -5.622 1.00 91.75 272 TRP A N 1
ATOM 1991 C CA . TRP A 1 272 ? 12.487 -0.676 -6.037 1.00 91.75 272 TRP A CA 1
ATOM 1992 C C . TRP A 1 272 ? 13.513 -1.711 -5.561 1.00 91.75 272 TRP A C 1
ATOM 1994 O O . TRP A 1 272 ? 13.683 -1.858 -4.347 1.00 91.75 272 TRP A O 1
ATOM 2004 N N . PRO A 1 273 ? 14.192 -2.420 -6.477 1.00 89.75 273 PRO A N 1
ATOM 2005 C CA . PRO A 1 273 ? 15.074 -3.530 -6.139 1.00 89.75 273 PRO A CA 1
ATOM 2006 C C . PRO A 1 273 ? 16.365 -3.069 -5.451 1.00 89.75 273 PRO A C 1
ATOM 2008 O O . PRO A 1 273 ? 17.011 -3.864 -4.779 1.00 89.75 273 PRO A O 1
ATOM 2011 N N . ASP A 1 274 ? 16.716 -1.787 -5.567 1.00 87.69 274 ASP A N 1
ATOM 2012 C CA . ASP A 1 274 ? 17.829 -1.159 -4.852 1.00 87.69 274 ASP A CA 1
ATOM 2013 C C . ASP A 1 274 ? 17.588 -1.020 -3.342 1.00 87.69 274 ASP A C 1
ATOM 2015 O O . ASP A 1 274 ? 18.543 -0.828 -2.595 1.00 87.69 274 ASP A O 1
ATOM 2019 N N . VAL A 1 275 ? 16.331 -1.073 -2.878 1.00 86.38 275 VAL A N 1
ATOM 2020 C CA . VAL A 1 275 ? 15.988 -0.830 -1.470 1.00 86.38 275 VAL A CA 1
ATOM 2021 C C . VAL A 1 275 ? 16.099 -2.136 -0.673 1.00 86.38 275 VAL A C 1
ATOM 2023 O O . VAL A 1 275 ? 15.242 -3.014 -0.832 1.00 86.38 275 VAL A O 1
ATOM 2026 N N . PRO A 1 276 ? 17.088 -2.274 0.234 1.00 80.69 276 PRO A N 1
ATOM 2027 C CA . PRO A 1 276 ? 17.329 -3.533 0.931 1.00 80.69 276 PRO A CA 1
ATOM 2028 C C . PRO A 1 276 ? 16.144 -3.975 1.797 1.00 80.69 276 PRO A C 1
ATOM 2030 O O . PRO A 1 276 ? 15.468 -3.166 2.443 1.00 80.69 276 PRO A O 1
ATOM 2033 N N . GLY A 1 277 ? 15.887 -5.283 1.832 1.00 86.75 277 GLY A N 1
ATOM 2034 C CA . GLY A 1 277 ? 14.837 -5.881 2.656 1.00 86.75 277 GLY A CA 1
ATOM 2035 C C . GLY A 1 277 ? 13.415 -5.674 2.124 1.00 86.75 277 GLY A C 1
ATOM 2036 O O . GLY A 1 277 ? 12.484 -6.288 2.641 1.00 86.75 277 GLY A O 1
ATOM 2037 N N . ARG A 1 278 ? 13.193 -4.790 1.140 1.00 89.81 278 ARG A N 1
ATOM 2038 C CA . ARG A 1 278 ? 11.845 -4.441 0.660 1.00 89.81 278 ARG A CA 1
ATOM 2039 C C . ARG A 1 278 ? 11.172 -5.615 -0.048 1.00 89.81 278 ARG A C 1
ATOM 2041 O O . ARG A 1 278 ? 10.003 -5.892 0.211 1.00 89.81 278 ARG A O 1
ATOM 2048 N N . LEU A 1 279 ? 11.923 -6.319 -0.889 1.00 91.25 279 LEU A N 1
ATOM 2049 C CA . LEU A 1 279 ? 11.445 -7.476 -1.645 1.00 91.25 279 LEU A CA 1
ATOM 2050 C C . LEU A 1 279 ? 11.262 -8.700 -0.746 1.00 91.25 279 LEU A C 1
ATOM 2052 O O . LEU A 1 279 ? 10.268 -9.409 -0.856 1.00 91.25 279 LEU A O 1
ATOM 2056 N N . GLU A 1 280 ? 12.184 -8.921 0.188 1.00 92.19 280 GLU A N 1
ATOM 2057 C CA . GLU A 1 280 ? 12.121 -10.005 1.165 1.00 92.19 280 GLU A CA 1
ATOM 2058 C C . GLU A 1 280 ? 10.882 -9.862 2.051 1.00 92.19 280 GLU A C 1
ATOM 2060 O O . GLU A 1 280 ? 10.135 -10.825 2.226 1.00 92.19 280 GLU A O 1
ATOM 2065 N N . ARG A 1 281 ? 10.612 -8.642 2.541 1.00 95.06 281 ARG A N 1
ATOM 2066 C CA . ARG A 1 281 ? 9.387 -8.329 3.291 1.00 95.06 281 ARG A CA 1
ATOM 2067 C C . ARG A 1 281 ? 8.134 -8.577 2.466 1.00 95.06 281 ARG A C 1
ATOM 2069 O O . ARG A 1 281 ? 7.203 -9.202 2.966 1.00 95.06 281 ARG A O 1
ATOM 2076 N N . PHE A 1 282 ? 8.109 -8.103 1.222 1.00 95.94 282 PHE A N 1
ATOM 2077 C CA . PHE A 1 282 ? 6.978 -8.306 0.320 1.00 95.94 282 PHE A CA 1
ATOM 2078 C C . PHE A 1 282 ? 6.694 -9.796 0.094 1.00 95.94 282 PHE A C 1
ATOM 2080 O O . PHE A 1 282 ? 5.580 -10.250 0.345 1.00 95.94 282 PHE A O 1
ATOM 2087 N N . ARG A 1 283 ? 7.710 -10.578 -0.287 1.00 95.69 283 ARG A N 1
ATOM 2088 C CA . ARG A 1 283 ? 7.581 -12.023 -0.533 1.00 95.69 283 ARG A CA 1
ATOM 2089 C C . ARG A 1 283 ? 7.150 -12.784 0.722 1.00 95.69 283 ARG A C 1
ATOM 2091 O O . ARG A 1 283 ? 6.298 -13.665 0.632 1.00 95.69 283 ARG A O 1
ATOM 2098 N N . ALA A 1 284 ? 7.685 -12.427 1.892 1.00 96.94 284 ALA A N 1
ATOM 2099 C CA . ALA A 1 284 ? 7.271 -13.018 3.164 1.00 96.94 284 ALA A CA 1
ATOM 2100 C C . ALA A 1 284 ? 5.801 -12.702 3.496 1.00 96.94 284 ALA A C 1
ATOM 2102 O O . ALA A 1 284 ? 5.058 -13.600 3.889 1.00 96.94 284 ALA A O 1
ATOM 2103 N N . ALA A 1 285 ? 5.362 -11.456 3.291 1.00 97.75 285 ALA A N 1
ATOM 2104 C CA . ALA A 1 285 ? 3.977 -11.043 3.507 1.00 97.75 285 ALA A CA 1
ATOM 2105 C C . ALA A 1 285 ? 3.003 -11.746 2.547 1.00 97.75 285 ALA A C 1
ATOM 2107 O O . ALA A 1 285 ? 1.979 -12.264 2.991 1.00 97.75 285 ALA A O 1
ATOM 2108 N N . VAL A 1 286 ? 3.348 -11.832 1.257 1.00 97.25 286 VAL A N 1
ATOM 2109 C CA . VAL A 1 286 ? 2.582 -12.592 0.256 1.00 97.25 286 VAL A CA 1
ATOM 2110 C C . VAL A 1 286 ? 2.478 -14.060 0.665 1.00 97.25 286 VAL A C 1
ATOM 2112 O O . VAL A 1 286 ? 1.374 -14.599 0.727 1.00 97.25 286 VAL A O 1
ATOM 2115 N N . GLY A 1 287 ? 3.603 -14.703 0.997 1.00 96.19 287 GLY A N 1
ATOM 2116 C CA . GLY A 1 287 ? 3.625 -16.107 1.410 1.00 96.19 287 GLY A CA 1
ATOM 2117 C C . GLY A 1 287 ? 2.762 -16.378 2.644 1.00 96.19 287 GLY A C 1
ATOM 2118 O O . GLY A 1 287 ? 2.040 -17.371 2.683 1.00 96.19 287 GLY A O 1
ATOM 2119 N N . LEU A 1 288 ? 2.784 -15.468 3.623 1.00 96.12 288 LEU A N 1
ATOM 2120 C CA . LEU A 1 288 ? 1.976 -15.571 4.835 1.00 96.12 288 LEU A CA 1
ATOM 2121 C C . LEU A 1 288 ? 0.480 -15.383 4.548 1.00 96.12 288 LEU A C 1
ATOM 2123 O O . LEU A 1 288 ? -0.343 -16.158 5.036 1.00 96.12 288 LEU A O 1
ATOM 2127 N N . LEU A 1 289 ? 0.111 -14.364 3.769 1.00 96.50 289 LEU A N 1
ATOM 2128 C CA . LEU A 1 289 ? -1.293 -14.044 3.510 1.00 96.50 289 LEU A CA 1
ATOM 2129 C C . LEU A 1 289 ? -1.953 -14.972 2.490 1.00 96.50 289 LEU A C 1
ATOM 2131 O O . LEU A 1 289 ? -3.163 -15.140 2.552 1.00 96.50 289 LEU A O 1
ATOM 2135 N N . ARG A 1 290 ? -1.199 -15.647 1.617 1.00 95.56 290 ARG A N 1
ATOM 2136 C CA . ARG A 1 290 ? -1.755 -16.670 0.712 1.00 95.56 290 ARG A CA 1
ATOM 2137 C C . ARG A 1 290 ? -2.468 -17.810 1.444 1.00 95.56 290 ARG A C 1
ATOM 2139 O O . ARG A 1 290 ? -3.415 -18.368 0.903 1.00 95.56 290 ARG A O 1
ATOM 2146 N N . ALA A 1 291 ? -2.029 -18.157 2.655 1.00 92.00 291 ALA A N 1
ATOM 2147 C CA . ALA A 1 291 ? -2.628 -19.244 3.431 1.00 92.00 291 ALA A CA 1
ATOM 2148 C C . ALA A 1 291 ? -4.015 -18.895 4.003 1.00 92.00 291 ALA A C 1
ATOM 2150 O O . ALA A 1 291 ? -4.829 -19.787 4.226 1.00 92.00 291 ALA A O 1
ATOM 2151 N N . ASP A 1 292 ? -4.272 -17.610 4.251 1.00 92.25 292 ASP A N 1
ATOM 2152 C CA . ASP A 1 292 ? -5.540 -17.092 4.771 1.00 92.25 292 ASP A CA 1
ATOM 2153 C C . ASP A 1 292 ? -5.728 -15.644 4.278 1.00 92.25 292 ASP A C 1
ATOM 2155 O O . ASP A 1 292 ? -5.433 -14.691 5.021 1.00 92.25 292 ASP A O 1
ATOM 2159 N N . PRO A 1 293 ? -6.111 -15.468 2.997 1.00 94.50 293 PRO A N 1
ATOM 2160 C CA . PRO A 1 293 ? 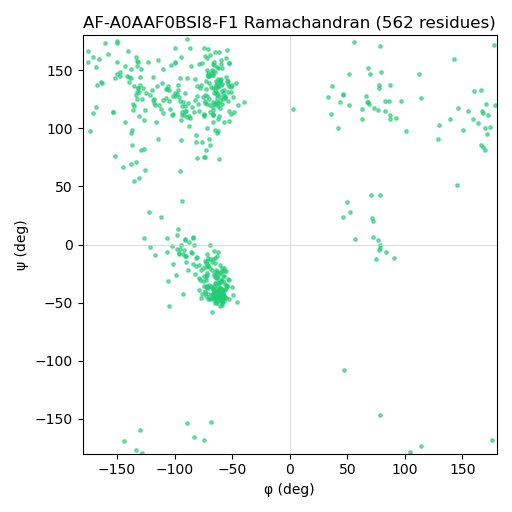-6.115 -14.165 2.349 1.00 94.50 293 PRO A CA 1
ATOM 2161 C C . PRO A 1 293 ? -7.226 -13.263 2.900 1.00 94.50 293 PRO A C 1
ATOM 2163 O O . PRO A 1 293 ? -8.320 -13.737 3.222 1.00 94.50 293 PRO A O 1
ATOM 2166 N N . PRO A 1 294 ? -6.987 -11.942 2.995 1.00 94.44 294 PRO A N 1
ATOM 2167 C CA . PRO A 1 294 ? -8.041 -11.005 3.359 1.00 94.44 294 PRO A CA 1
ATOM 2168 C C . PRO A 1 294 ? -9.156 -10.999 2.304 1.00 94.44 294 PRO A C 1
ATOM 2170 O O . PRO A 1 294 ? -8.922 -11.240 1.120 1.00 94.44 294 PRO A O 1
ATOM 2173 N N . SER A 1 295 ? -10.381 -10.666 2.717 1.00 96.88 295 SER A N 1
ATOM 2174 C CA . SER A 1 295 ? -11.472 -10.449 1.763 1.00 96.88 295 SER A CA 1
ATOM 2175 C C . SER A 1 295 ? -11.243 -9.138 1.014 1.00 96.88 295 SER A C 1
ATOM 2177 O O . SER A 1 295 ? -11.185 -8.082 1.640 1.00 96.88 295 SER A O 1
ATOM 2179 N N . LEU A 1 296 ? -11.133 -9.183 -0.310 1.00 97.75 296 LEU A N 1
ATOM 2180 C CA . LEU A 1 296 ? -10.978 -7.992 -1.145 1.00 97.75 296 LEU A CA 1
ATOM 2181 C C . LEU A 1 296 ? -12.279 -7.701 -1.895 1.00 97.75 296 LEU A C 1
ATOM 2183 O O . LEU A 1 296 ? -12.895 -8.601 -2.464 1.00 97.75 296 LEU A O 1
ATOM 2187 N N . VAL A 1 297 ? -12.697 -6.439 -1.891 1.00 98.38 297 VAL A N 1
ATOM 2188 C CA . VAL A 1 297 ? -13.890 -5.950 -2.581 1.00 98.38 297 VAL A CA 1
ATOM 2189 C C . VAL A 1 297 ? -13.464 -4.927 -3.623 1.00 98.38 297 VAL A C 1
ATOM 2191 O O . VAL A 1 297 ? -12.808 -3.938 -3.296 1.00 98.38 297 VAL A O 1
ATOM 2194 N N . ALA A 1 298 ? -13.865 -5.168 -4.871 1.00 98.38 298 ALA A N 1
ATOM 2195 C CA . ALA A 1 298 ? -13.720 -4.201 -5.947 1.00 98.38 298 ALA A CA 1
ATOM 2196 C C . ALA A 1 298 ? -14.754 -3.072 -5.779 1.00 98.38 298 ALA A C 1
ATOM 2198 O O . ALA A 1 298 ? -15.952 -3.351 -5.754 1.00 98.38 298 ALA A O 1
ATOM 2199 N N . GLY A 1 299 ? -14.310 -1.819 -5.669 1.00 97.94 299 GLY A N 1
ATOM 2200 C CA . GLY A 1 299 ? -15.193 -0.660 -5.514 1.00 97.94 299 GLY A CA 1
ATOM 2201 C C . GLY A 1 299 ? -14.463 0.676 -5.337 1.00 97.94 299 GLY A C 1
ATOM 2202 O O . GLY A 1 299 ? -13.242 0.746 -5.188 1.00 97.94 299 GLY A O 1
ATOM 2203 N N . ASP A 1 300 ? -15.224 1.766 -5.370 1.00 97.62 300 ASP A N 1
ATOM 2204 C CA . ASP A 1 300 ? -14.748 3.114 -5.076 1.00 97.62 300 ASP A CA 1
ATOM 2205 C C . ASP A 1 300 ? -14.684 3.335 -3.557 1.00 97.62 300 ASP A C 1
ATOM 2207 O O . ASP A 1 300 ? -15.657 3.142 -2.832 1.00 97.62 300 ASP A O 1
ATOM 2211 N N . MET A 1 301 ? -13.526 3.783 -3.061 1.00 95.19 301 MET A N 1
ATOM 2212 C CA . MET A 1 301 ? -13.282 3.945 -1.620 1.00 95.19 301 MET A CA 1
ATOM 2213 C C . MET A 1 301 ? -14.135 5.024 -0.929 1.00 95.19 301 MET A C 1
ATOM 2215 O O . MET A 1 301 ? -14.049 5.169 0.290 1.00 95.19 301 MET A O 1
ATOM 2219 N N . VAL A 1 302 ? -14.922 5.799 -1.681 1.00 97.31 302 VAL A N 1
ATOM 2220 C CA . VAL A 1 302 ? -15.884 6.765 -1.142 1.00 97.31 302 VAL A CA 1
ATOM 2221 C C . VAL A 1 302 ? -17.305 6.225 -1.280 1.00 97.31 302 VAL A C 1
ATOM 2223 O O . VAL A 1 302 ? -18.015 6.159 -0.279 1.00 97.31 302 VAL A O 1
ATOM 2226 N N . ASP A 1 303 ? -17.706 5.806 -2.483 1.00 98.06 303 ASP A N 1
ATOM 2227 C CA . ASP A 1 303 ? -19.101 5.423 -2.755 1.00 98.06 303 ASP A CA 1
ATOM 2228 C C . ASP A 1 303 ? -19.479 4.075 -2.114 1.00 98.06 303 ASP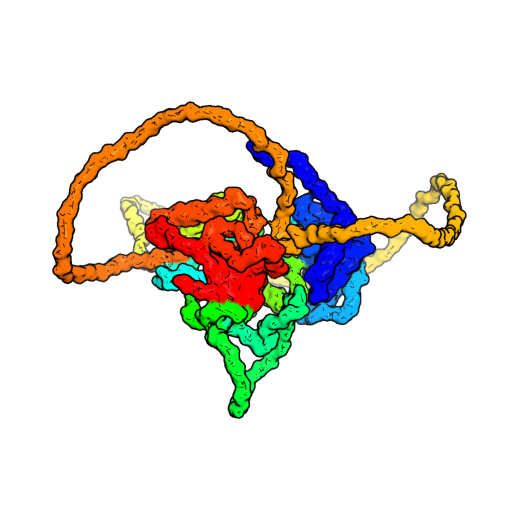 A C 1
ATOM 2230 O O . ASP A 1 303 ? -20.589 3.917 -1.605 1.00 98.06 303 ASP A O 1
ATOM 2234 N N . ASP A 1 304 ? -18.547 3.116 -2.074 1.00 98.50 304 ASP A N 1
ATOM 2235 C CA . ASP A 1 304 ? -18.807 1.750 -1.598 1.00 98.50 304 ASP A CA 1
ATOM 2236 C C . ASP A 1 304 ? -18.419 1.529 -0.124 1.00 98.50 304 ASP A C 1
ATOM 2238 O O . ASP A 1 304 ? -18.754 0.497 0.472 1.00 98.50 304 ASP A O 1
ATOM 2242 N N . LEU A 1 305 ? -17.749 2.507 0.501 1.00 98.50 305 LEU A N 1
ATOM 2243 C CA . LEU A 1 305 ? -17.235 2.417 1.873 1.00 98.50 305 LEU A CA 1
ATOM 2244 C C . LEU A 1 305 ? -18.321 2.010 2.874 1.00 98.50 305 LEU A C 1
ATOM 2246 O O . LEU A 1 305 ? -18.107 1.128 3.707 1.00 98.50 305 LEU A O 1
ATOM 2250 N N . GLU A 1 306 ? -19.489 2.646 2.807 1.00 98.19 306 GLU A N 1
ATOM 2251 C CA . GLU A 1 306 ? -20.551 2.422 3.783 1.00 98.19 306 GLU A CA 1
ATOM 2252 C C . GLU A 1 306 ? -21.062 0.972 3.743 1.00 98.19 306 GLU A C 1
ATOM 2254 O O . GLU A 1 306 ? -21.228 0.329 4.784 1.00 98.19 306 GLU A O 1
ATOM 2259 N N . ALA A 1 307 ? -21.267 0.431 2.540 1.00 98.12 307 ALA A N 1
ATOM 2260 C CA . ALA A 1 307 ? -21.725 -0.939 2.340 1.00 98.12 307 ALA A CA 1
ATOM 2261 C C . ALA A 1 307 ? -20.669 -1.957 2.800 1.00 98.12 307 ALA A C 1
ATOM 2263 O O . ALA A 1 307 ? -20.983 -2.879 3.564 1.00 98.12 307 ALA A O 1
ATOM 2264 N N . VAL A 1 308 ? -19.410 -1.753 2.404 1.00 98.44 308 VAL A N 1
ATOM 2265 C CA . VAL A 1 308 ? -18.287 -2.628 2.768 1.00 98.44 308 VAL A CA 1
ATOM 2266 C C . VAL A 1 308 ? -18.071 -2.651 4.278 1.00 98.44 308 VAL A C 1
ATOM 2268 O O . VAL A 1 308 ? -17.970 -3.723 4.876 1.00 98.44 308 VAL A O 1
ATOM 2271 N N . ALA A 1 309 ? -18.083 -1.489 4.928 1.00 98.19 309 ALA A N 1
ATOM 2272 C CA . ALA A 1 309 ? -17.886 -1.386 6.366 1.00 98.19 309 ALA A CA 1
ATOM 2273 C C . ALA A 1 309 ? -19.020 -2.035 7.181 1.00 98.19 309 ALA A C 1
ATOM 2275 O O . ALA A 1 309 ? -18.759 -2.658 8.218 1.00 98.19 309 ALA A O 1
ATOM 2276 N N . ARG A 1 310 ? -20.279 -1.950 6.717 1.00 97.31 310 ARG A N 1
ATOM 2277 C CA . ARG A 1 310 ? -21.390 -2.705 7.327 1.00 97.31 310 ARG A CA 1
ATOM 2278 C C . ARG A 1 310 ? -21.183 -4.205 7.199 1.00 97.31 310 ARG A C 1
ATOM 2280 O O . ARG A 1 310 ? -21.360 -4.914 8.190 1.00 97.31 310 ARG A O 1
ATOM 2287 N N . SER A 1 311 ? -20.794 -4.668 6.011 1.00 96.62 311 SER A N 1
ATOM 2288 C CA . SER A 1 311 ? -20.519 -6.082 5.754 1.00 96.62 311 SER A CA 1
ATOM 2289 C C . SER A 1 311 ? -19.394 -6.600 6.656 1.00 96.62 311 SER A C 1
ATOM 2291 O O . SER A 1 311 ? -19.587 -7.576 7.379 1.00 96.62 311 SER A O 1
ATOM 2293 N N . ALA A 1 312 ? -18.273 -5.875 6.736 1.00 97.25 312 ALA A N 1
ATOM 2294 C CA . ALA A 1 312 ? -17.143 -6.216 7.601 1.00 97.25 312 ALA A CA 1
ATOM 2295 C C . ALA A 1 312 ? -17.562 -6.354 9.075 1.00 97.25 312 ALA A C 1
ATOM 2297 O O . ALA A 1 312 ? -17.216 -7.333 9.741 1.00 97.25 312 ALA A O 1
ATOM 2298 N N . ARG A 1 313 ? -18.363 -5.409 9.589 1.00 96.06 313 ARG A N 1
ATOM 2299 C CA . ARG A 1 313 ? -18.866 -5.473 10.969 1.00 96.06 313 ARG A CA 1
ATOM 2300 C C . ARG A 1 313 ? -19.844 -6.636 11.175 1.00 96.06 313 ARG A C 1
ATOM 2302 O O . ARG A 1 313 ? -19.831 -7.249 12.243 1.00 96.06 313 ARG A O 1
ATOM 2309 N N . ALA A 1 314 ? -20.687 -6.945 10.191 1.00 94.25 314 ALA A N 1
ATOM 2310 C CA . ALA A 1 314 ? -21.619 -8.070 10.260 1.00 94.25 314 ALA A CA 1
ATOM 2311 C C . ALA A 1 314 ? -20.880 -9.418 10.293 1.00 94.25 314 ALA A C 1
ATOM 2313 O O . ALA A 1 314 ? -21.180 -10.243 11.156 1.00 94.25 314 ALA A O 1
ATOM 2314 N N . VAL A 1 315 ? -19.869 -9.601 9.436 1.00 93.88 315 VAL A N 1
ATOM 2315 C CA . VAL A 1 315 ? -18.995 -10.788 9.429 1.00 93.88 315 VAL A CA 1
ATOM 2316 C C . VAL A 1 315 ? -18.283 -10.946 10.771 1.00 93.88 315 VAL A C 1
ATOM 2318 O O . VAL A 1 315 ? -18.355 -12.011 11.378 1.00 93.88 315 VAL A O 1
ATOM 2321 N N . ALA A 1 316 ? -17.685 -9.870 11.290 1.00 95.19 316 ALA A N 1
ATOM 2322 C CA . ALA A 1 316 ? -17.062 -9.873 12.612 1.00 95.19 316 ALA A CA 1
ATOM 2323 C C . ALA A 1 316 ? -18.046 -10.258 13.728 1.00 95.19 316 ALA A C 1
ATOM 2325 O O . ALA A 1 316 ? -17.718 -11.050 14.605 1.00 95.19 316 ALA A O 1
ATOM 2326 N N . THR A 1 317 ? -19.270 -9.726 13.687 1.00 93.75 317 THR A N 1
ATOM 2327 C CA . THR A 1 317 ? -20.307 -10.041 14.682 1.00 93.75 317 THR A CA 1
ATOM 2328 C C . THR A 1 317 ? -20.709 -11.516 14.615 1.00 93.75 317 THR A C 1
ATOM 2330 O O . THR A 1 317 ? -20.859 -12.155 15.653 1.00 93.75 317 THR A O 1
ATOM 2333 N N . ALA A 1 318 ? -20.850 -12.069 13.407 1.00 91.44 318 ALA A N 1
ATOM 2334 C CA . ALA A 1 318 ? -21.176 -13.476 13.201 1.00 91.44 318 ALA A CA 1
ATOM 2335 C C . ALA A 1 318 ? -20.050 -14.412 13.673 1.00 91.44 318 ALA A C 1
ATOM 2337 O O . ALA A 1 318 ? -20.338 -15.424 14.305 1.00 91.44 318 ALA A O 1
ATOM 2338 N N . ALA A 1 319 ? -18.782 -14.051 13.440 1.00 89.12 319 ALA A N 1
ATOM 2339 C CA . ALA A 1 319 ? -17.617 -14.821 13.886 1.00 89.12 319 ALA A CA 1
ATOM 2340 C C . ALA A 1 319 ? -17.503 -14.925 15.421 1.00 89.12 319 ALA A C 1
ATOM 2342 O O . ALA A 1 319 ? -16.894 -15.857 15.939 1.00 89.12 319 ALA A O 1
ATOM 2343 N N . LEU A 1 320 ? -18.102 -13.978 16.148 1.00 89.25 320 LEU A N 1
ATOM 2344 C CA . LEU A 1 320 ? -18.128 -13.938 17.613 1.00 89.25 320 LEU A CA 1
ATOM 2345 C C . LEU A 1 320 ? -19.366 -14.610 18.218 1.00 89.25 320 LEU A C 1
ATOM 2347 O O . LEU A 1 320 ? -19.455 -14.728 19.443 1.00 89.25 320 LEU A O 1
ATOM 2351 N N . ALA A 1 321 ? -20.349 -15.003 17.402 1.00 82.56 321 ALA A N 1
ATOM 2352 C CA . ALA A 1 321 ? -21.531 -15.683 17.906 1.00 82.56 321 ALA A CA 1
ATOM 2353 C C . ALA A 1 321 ? -21.115 -17.047 18.487 1.00 82.56 321 ALA A C 1
ATOM 2355 O O . ALA A 1 321 ? -20.360 -17.777 17.840 1.00 82.56 321 ALA A O 1
ATOM 2356 N N . PRO A 1 322 ? -21.581 -17.419 19.694 1.00 75.38 322 PRO A N 1
ATOM 2357 C CA . PRO A 1 322 ? -21.266 -18.724 20.258 1.00 75.38 322 PRO A CA 1
ATOM 2358 C C . PRO A 1 322 ? -21.705 -19.804 19.270 1.00 75.38 322 PRO A C 1
ATOM 2360 O O . PRO A 1 322 ? -22.853 -19.793 18.821 1.00 75.38 322 PRO A O 1
ATOM 2363 N N . ALA A 1 323 ? -20.786 -20.711 18.921 1.00 59.62 323 ALA A N 1
ATOM 2364 C CA . ALA A 1 323 ? -21.071 -21.836 18.042 1.00 59.62 323 ALA A CA 1
ATOM 2365 C C . ALA A 1 323 ? -22.289 -22.582 18.598 1.00 59.62 323 ALA A C 1
ATOM 2367 O O . ALA A 1 323 ? -22.220 -23.216 19.654 1.00 59.62 323 ALA A O 1
ATOM 2368 N N . GLY A 1 324 ? -23.436 -22.426 17.937 1.00 49.47 324 GLY A N 1
ATOM 2369 C CA . GLY A 1 324 ? -24.676 -23.043 18.374 1.00 49.47 324 GLY A CA 1
ATOM 2370 C C . GLY A 1 324 ? -24.469 -24.548 18.491 1.00 49.47 324 GLY A C 1
ATOM 2371 O O . GLY A 1 324 ? -24.006 -25.192 17.550 1.00 49.47 324 GLY A O 1
ATOM 2372 N N . SER A 1 325 ? -24.812 -25.108 19.653 1.00 40.72 325 SER A N 1
ATOM 2373 C CA . SER A 1 325 ? -25.013 -26.551 19.794 1.00 40.72 325 SER A CA 1
ATOM 2374 C C . SER A 1 325 ? -25.886 -27.048 18.635 1.00 40.72 325 SER A C 1
ATOM 2376 O O . SER A 1 325 ? -26.857 -26.369 18.294 1.00 40.72 325 SER A O 1
ATOM 2378 N N . PRO A 1 326 ? -25.598 -28.212 18.028 1.00 42.84 326 PRO A N 1
ATOM 2379 C CA . PRO A 1 326 ? -26.414 -28.738 16.946 1.00 42.84 326 PRO A CA 1
ATOM 2380 C C . PRO A 1 326 ? -27.740 -29.249 17.528 1.00 42.84 326 PRO A C 1
ATOM 2382 O O . PRO A 1 326 ? -27.904 -30.439 17.785 1.00 42.84 326 PRO A O 1
ATOM 2385 N N . SER A 1 327 ? -28.699 -28.358 17.777 1.00 44.03 327 SER A N 1
ATOM 2386 C CA . SER A 1 327 ? -30.061 -28.714 18.169 1.00 44.03 327 SER A CA 1
ATOM 2387 C C . SER A 1 327 ? -31.040 -28.246 17.100 1.00 44.03 327 SER A C 1
ATOM 2389 O O . SER A 1 327 ? -31.343 -27.067 16.950 1.00 44.03 327 SER A O 1
ATOM 2391 N N . GLY A 1 328 ? -31.540 -29.215 16.336 1.00 37.19 328 GLY A N 1
ATOM 2392 C CA . GLY A 1 328 ? -32.639 -28.987 15.406 1.00 37.19 328 GLY A CA 1
ATOM 2393 C C . GLY A 1 328 ? -32.556 -29.796 14.123 1.00 37.19 328 GLY A C 1
ATOM 2394 O O . GLY A 1 328 ? -32.714 -29.235 13.046 1.00 37.19 328 GLY A O 1
ATOM 2395 N N . ARG A 1 329 ? -32.366 -31.122 14.200 1.00 35.66 329 ARG A N 1
ATOM 2396 C CA . ARG A 1 329 ? -32.951 -31.963 13.144 1.00 35.66 329 ARG A CA 1
ATOM 2397 C C . ARG A 1 329 ? -34.463 -31.728 13.204 1.00 35.66 329 ARG A C 1
ATOM 2399 O O . ARG A 1 329 ? -35.032 -31.965 14.271 1.00 35.66 329 ARG A O 1
ATOM 2406 N N . PRO A 1 330 ? -35.132 -31.307 12.121 1.00 37.72 330 PRO A N 1
ATOM 2407 C CA . PRO A 1 330 ? -36.579 -31.351 12.101 1.00 37.72 330 PRO A CA 1
ATOM 2408 C C . PRO A 1 330 ? -36.960 -32.832 12.118 1.00 37.72 330 PRO A C 1
ATOM 2410 O O . PRO A 1 330 ? -36.672 -33.578 11.181 1.00 37.72 330 PRO A O 1
ATOM 2413 N N . THR A 1 331 ? -37.550 -33.291 13.220 1.00 38.53 331 THR A N 1
ATOM 2414 C CA . THR A 1 331 ? -38.268 -34.562 13.250 1.00 38.53 331 THR A CA 1
ATOM 2415 C C . THR A 1 331 ? -39.443 -34.414 12.296 1.00 38.53 331 THR A C 1
ATOM 2417 O O . THR A 1 331 ? -40.461 -33.819 12.638 1.00 38.53 331 THR A O 1
ATOM 2420 N N . GLY A 1 332 ? -39.249 -34.880 11.062 1.00 35.47 332 GLY A N 1
ATOM 2421 C CA . GLY A 1 332 ? -40.301 -34.978 10.068 1.00 35.47 332 GLY A CA 1
ATOM 2422 C C . GLY A 1 332 ? -41.379 -35.917 10.582 1.00 35.47 332 GLY A C 1
ATOM 2423 O O . GLY A 1 332 ? -41.160 -37.122 10.701 1.00 35.47 332 GLY A O 1
ATOM 2424 N N . ASP A 1 333 ? -42.529 -35.340 10.892 1.00 37.34 333 ASP A N 1
ATOM 2425 C CA . ASP A 1 333 ? -43.765 -36.060 11.127 1.00 37.34 333 ASP A CA 1
ATOM 2426 C C . ASP A 1 333 ? -44.193 -36.689 9.789 1.00 37.34 333 ASP A C 1
ATOM 2428 O O . ASP A 1 333 ? -44.488 -35.987 8.819 1.00 37.34 333 ASP A O 1
ATOM 2432 N N . ARG A 1 334 ? -44.131 -38.022 9.685 1.00 32.53 334 ARG A N 1
ATOM 2433 C CA . ARG A 1 334 ? -44.699 -38.772 8.554 1.00 32.53 334 ARG A CA 1
ATOM 2434 C C . ARG A 1 334 ? -45.985 -39.449 9.022 1.00 32.53 334 ARG A C 1
ATOM 2436 O O . ARG A 1 334 ? -45.914 -40.281 9.931 1.00 32.53 334 ARG A O 1
ATOM 2443 N N . PRO A 1 335 ? -47.135 -39.206 8.372 1.00 36.19 335 PRO A N 1
ATOM 2444 C CA . PRO A 1 335 ? -48.312 -40.017 8.605 1.00 36.19 335 PRO A CA 1
ATOM 2445 C C . PRO A 1 335 ? -48.128 -41.403 7.974 1.00 36.19 335 PRO A C 1
ATOM 2447 O O . PRO A 1 335 ? -47.557 -41.570 6.895 1.00 36.19 335 PRO A O 1
ATOM 2450 N N . ARG A 1 336 ? -48.615 -42.407 8.704 1.00 34.59 336 ARG A N 1
ATOM 2451 C CA . ARG A 1 336 ? -48.616 -43.826 8.343 1.00 34.59 336 ARG A CA 1
ATOM 2452 C C . ARG A 1 336 ? -49.482 -44.064 7.102 1.00 34.59 336 ARG A C 1
ATOM 2454 O O . ARG A 1 336 ? -50.644 -43.670 7.087 1.00 34.59 336 ARG A O 1
ATOM 2461 N N . GLY A 1 337 ? -48.942 -44.787 6.125 1.00 31.72 337 GLY A N 1
ATOM 2462 C CA . GLY A 1 337 ? -49.682 -45.370 5.007 1.00 31.72 337 GLY A CA 1
ATOM 2463 C C . GLY A 1 337 ? -49.211 -46.804 4.767 1.00 31.72 337 GLY A C 1
ATOM 2464 O O . GLY A 1 337 ? -48.023 -47.042 4.570 1.00 31.72 337 GLY A O 1
ATOM 2465 N N . HIS A 1 338 ? -50.142 -47.751 4.860 1.00 33.62 338 HIS A N 1
ATOM 2466 C CA . HIS A 1 338 ? -49.971 -49.176 4.573 1.00 33.62 338 HIS A CA 1
ATOM 2467 C C . HIS A 1 338 ? -49.829 -49.459 3.067 1.00 33.62 338 HIS A C 1
ATOM 2469 O O . HIS A 1 338 ? -50.490 -48.796 2.274 1.00 33.62 338 HIS A O 1
ATOM 2475 N N . GLY A 1 339 ? -49.099 -50.526 2.700 1.00 30.89 339 GLY A N 1
ATOM 2476 C CA . GLY A 1 339 ? -49.345 -51.266 1.449 1.00 30.89 339 GLY A CA 1
ATOM 2477 C C . GLY A 1 339 ? -48.135 -51.950 0.793 1.00 30.89 339 GLY A C 1
ATOM 2478 O O . GLY A 1 339 ? -47.383 -51.283 0.100 1.00 30.89 339 GLY A O 1
ATOM 2479 N N . SER A 1 340 ? -48.002 -53.265 1.033 1.00 30.52 340 SER A N 1
ATOM 2480 C CA . SER A 1 340 ? -47.552 -54.376 0.144 1.00 30.52 340 SER A CA 1
ATOM 2481 C C . SER A 1 340 ? -46.440 -54.136 -0.909 1.00 30.52 340 SER A C 1
ATOM 2483 O O . SER A 1 340 ? -46.608 -53.347 -1.829 1.00 30.52 340 SER A O 1
ATOM 2485 N N . SER A 1 341 ? -45.259 -54.750 -0.747 1.00 32.47 341 SER A N 1
ATOM 2486 C CA . SER A 1 341 ? -44.810 -56.046 -1.331 1.00 32.47 341 SER A CA 1
ATOM 2487 C C . SER A 1 341 ? -44.175 -55.932 -2.727 1.00 32.47 341 SER A C 1
ATOM 2489 O O . SER A 1 341 ? -44.874 -55.672 -3.697 1.00 32.47 341 SER A O 1
ATOM 2491 N N . ASP A 1 342 ? -42.850 -56.118 -2.807 1.00 32.12 342 ASP A N 1
ATOM 2492 C CA . ASP A 1 342 ? -42.169 -57.180 -3.584 1.00 32.12 342 ASP A CA 1
ATOM 2493 C C . ASP A 1 342 ? -40.686 -56.839 -3.879 1.00 32.12 342 ASP A C 1
ATOM 2495 O O . ASP A 1 342 ? -40.324 -55.733 -4.275 1.00 32.12 342 ASP A O 1
ATOM 2499 N N . HIS A 1 343 ? -39.821 -57.825 -3.621 1.00 31.23 343 HIS A N 1
ATOM 2500 C CA . HIS A 1 343 ? -38.417 -57.977 -4.065 1.00 31.23 343 HIS A CA 1
ATOM 2501 C C . HIS A 1 343 ? -38.387 -58.729 -5.423 1.00 31.23 343 HIS A C 1
ATOM 2503 O O . HIS A 1 343 ? -39.458 -59.206 -5.804 1.00 31.23 343 HIS A O 1
ATOM 2509 N N . PRO A 1 344 ? -37.243 -58.963 -6.130 1.00 49.75 344 PRO A N 1
ATOM 2510 C CA . PRO A 1 344 ? -35.812 -58.883 -5.732 1.00 49.75 344 PRO A CA 1
ATOM 2511 C C . PRO A 1 344 ? -34.904 -58.103 -6.739 1.00 49.75 344 PRO A C 1
ATOM 2513 O O . PRO A 1 344 ? -35.344 -57.750 -7.824 1.00 49.75 344 PRO A O 1
ATOM 2516 N N . ALA A 1 345 ? -33.738 -57.566 -6.352 1.00 31.98 345 ALA A N 1
ATOM 2517 C CA . ALA A 1 345 ? -32.364 -58.126 -6.276 1.00 31.98 345 ALA A CA 1
ATOM 2518 C C . ALA A 1 345 ? -31.643 -58.450 -7.615 1.00 31.98 345 ALA A C 1
ATOM 252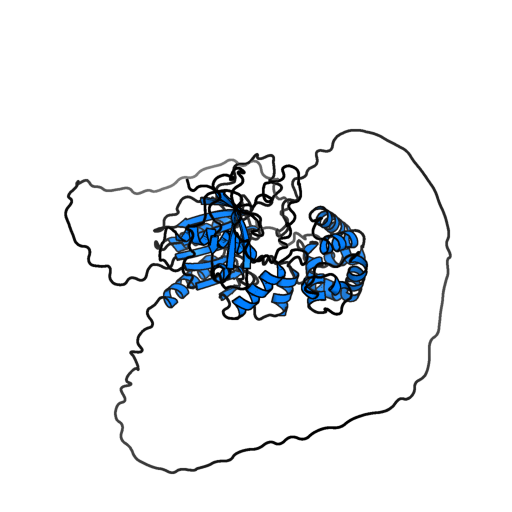0 O O . ALA A 1 345 ? -32.105 -59.293 -8.379 1.00 31.98 345 ALA A O 1
ATOM 2521 N N . ALA A 1 346 ? -30.483 -57.800 -7.814 1.00 34.25 346 ALA A N 1
ATOM 2522 C CA . ALA A 1 346 ? -29.257 -58.208 -8.540 1.00 34.25 346 ALA A CA 1
ATOM 2523 C C . ALA A 1 346 ? -28.194 -57.114 -8.212 1.00 34.25 346 ALA A C 1
ATOM 2525 O O . ALA A 1 346 ? -28.499 -55.937 -8.404 1.00 34.25 346 ALA A O 1
ATOM 2526 N N . ASP A 1 347 ? -27.085 -57.332 -7.486 1.00 31.00 347 ASP A N 1
ATOM 2527 C CA . ASP A 1 347 ? -25.869 -58.136 -7.769 1.00 31.00 347 ASP A CA 1
ATOM 2528 C C . ASP A 1 347 ? -25.327 -57.883 -9.196 1.00 31.00 347 ASP A C 1
ATOM 2530 O O . ASP A 1 347 ? -26.091 -57.975 -10.148 1.00 31.00 347 ASP A O 1
ATOM 2534 N N . ALA A 1 348 ? -24.054 -57.591 -9.489 1.00 35.56 348 ALA A N 1
ATOM 2535 C CA . ALA A 1 348 ? -22.813 -57.464 -8.726 1.00 35.56 348 ALA A CA 1
ATOM 2536 C C . ALA A 1 348 ? -21.703 -56.869 -9.645 1.00 35.56 348 ALA A C 1
ATOM 2538 O O . ALA A 1 348 ? -21.835 -56.919 -10.866 1.00 35.56 348 ALA A O 1
ATOM 2539 N N . ASP A 1 349 ? -20.642 -56.344 -9.019 1.00 31.66 349 ASP A N 1
ATOM 2540 C CA . ASP A 1 349 ? -19.192 -56.493 -9.301 1.00 31.66 349 ASP A CA 1
ATOM 2541 C C . ASP A 1 349 ? -18.508 -56.264 -10.674 1.00 31.66 349 ASP A C 1
ATOM 2543 O O . ASP A 1 349 ? -18.975 -56.652 -11.741 1.00 31.66 349 ASP A O 1
ATOM 2547 N N . GLY A 1 350 ? -17.263 -55.762 -10.558 1.00 29.77 350 GLY A N 1
ATOM 2548 C CA . GLY A 1 350 ? -16.145 -55.879 -11.515 1.00 29.77 350 GLY A CA 1
ATOM 2549 C C . GLY A 1 350 ? -15.514 -54.522 -11.856 1.00 29.77 350 GLY A C 1
ATOM 2550 O O . GLY A 1 350 ? -16.063 -53.797 -12.677 1.00 29.77 350 GLY A O 1
ATOM 2551 N N . ASP A 1 351 ? -14.479 -54.023 -11.161 1.00 31.25 351 ASP A N 1
ATOM 2552 C CA . ASP A 1 351 ? -13.055 -54.438 -11.247 1.00 31.25 351 ASP A CA 1
ATOM 2553 C C . ASP A 1 351 ? -12.576 -54.432 -12.716 1.00 31.25 351 ASP A C 1
ATOM 2555 O O . ASP A 1 351 ? -13.185 -55.070 -13.564 1.00 31.25 351 ASP A O 1
ATOM 2559 N N . GLY A 1 352 ? -11.573 -53.692 -13.173 1.00 29.94 352 GLY A N 1
ATOM 2560 C CA . GLY A 1 352 ? -10.299 -53.306 -12.592 1.00 29.94 352 GLY A CA 1
ATOM 2561 C C . GLY A 1 352 ? -9.278 -53.334 -13.746 1.00 29.94 352 GLY A C 1
ATOM 2562 O O . GLY A 1 352 ? -9.494 -53.994 -14.761 1.00 29.94 352 GLY A O 1
ATOM 2563 N N . ASP A 1 353 ? -8.169 -52.631 -13.550 1.00 32.09 353 ASP A N 1
ATOM 2564 C CA . ASP A 1 353 ? -6.872 -52.816 -14.219 1.00 32.09 353 ASP A CA 1
ATOM 2565 C C . ASP A 1 353 ? -6.472 -51.962 -15.450 1.00 32.09 353 ASP A C 1
ATOM 2567 O O . ASP A 1 353 ? -7.106 -51.916 -16.505 1.00 32.09 353 ASP A O 1
ATOM 2571 N N . LYS A 1 354 ? -5.320 -51.296 -15.263 1.00 34.94 354 LYS A N 1
ATOM 2572 C CA . LYS A 1 354 ? -4.381 -50.794 -16.285 1.00 34.94 354 LYS A CA 1
ATOM 2573 C C . LYS A 1 354 ? -3.408 -51.940 -16.633 1.00 34.94 354 LYS A C 1
ATOM 2575 O O . LYS A 1 354 ? -3.328 -52.894 -15.871 1.00 34.94 354 LYS A O 1
ATOM 2580 N N . PRO A 1 355 ? -2.581 -51.840 -17.691 1.00 43.59 355 PRO A N 1
ATOM 2581 C CA . PRO A 1 355 ? -1.195 -51.412 -17.436 1.00 43.59 355 PRO A CA 1
ATOM 2582 C C . PRO A 1 355 ? -0.518 -50.629 -18.583 1.00 43.59 355 PRO A C 1
ATOM 2584 O O . PRO A 1 355 ? -1.053 -50.439 -19.672 1.00 43.59 355 PRO A O 1
ATOM 2587 N N . GLU A 1 356 ? 0.681 -50.148 -18.253 1.00 35.62 356 GLU A N 1
ATOM 2588 C CA . GLU A 1 356 ? 1.664 -49.364 -19.012 1.00 35.62 356 GLU A CA 1
ATOM 2589 C C . GLU A 1 356 ? 2.392 -50.135 -20.137 1.00 35.62 356 GLU A C 1
ATOM 2591 O O . GLU A 1 356 ? 2.357 -51.362 -20.174 1.00 35.62 356 GLU A O 1
ATOM 2596 N N . THR A 1 357 ? 3.110 -49.399 -21.009 1.00 30.62 357 THR A N 1
ATOM 2597 C CA . THR A 1 357 ? 4.452 -49.675 -21.619 1.00 30.62 357 THR A CA 1
ATOM 2598 C C . THR A 1 357 ? 4.673 -48.672 -22.779 1.00 30.62 357 THR A C 1
ATOM 2600 O O . THR A 1 357 ? 3.797 -48.499 -23.616 1.00 30.62 357 THR A O 1
ATOM 2603 N N . SER A 1 358 ? 5.620 -47.725 -22.714 1.00 33.69 358 SER A N 1
ATOM 2604 C CA . SER A 1 358 ? 7.083 -47.762 -22.947 1.00 33.69 358 SER A CA 1
ATOM 2605 C C . SER A 1 358 ? 7.539 -47.553 -24.412 1.00 33.69 358 SER A C 1
ATOM 2607 O 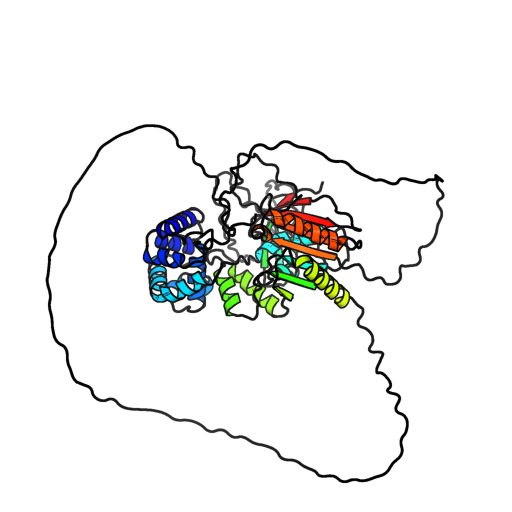O . SER A 1 358 ? 7.413 -48.451 -25.234 1.00 33.69 358 SER A O 1
ATOM 2609 N N . ASP A 1 359 ? 8.178 -46.395 -24.635 1.00 29.98 359 ASP A N 1
ATOM 2610 C CA . ASP A 1 359 ? 9.523 -46.197 -25.225 1.00 29.98 359 ASP A CA 1
ATOM 2611 C C . ASP A 1 359 ? 9.814 -46.266 -26.756 1.00 29.98 359 ASP A C 1
ATOM 2613 O O . ASP A 1 359 ? 9.265 -47.063 -27.510 1.00 29.98 359 ASP A O 1
ATOM 2617 N N . ALA A 1 360 ? 10.819 -45.448 -27.123 1.00 30.69 360 ALA A N 1
ATOM 2618 C CA . ALA A 1 360 ? 11.798 -45.527 -28.222 1.00 30.69 360 ALA A CA 1
ATOM 2619 C C . ALA A 1 360 ? 11.634 -44.703 -29.536 1.00 30.69 360 ALA A C 1
ATOM 2621 O O . ALA A 1 360 ? 11.058 -45.131 -30.527 1.00 30.69 360 ALA A O 1
ATOM 2622 N N . SER A 1 361 ? 12.345 -43.562 -29.558 1.00 28.25 361 SER A N 1
ATOM 2623 C CA . SER A 1 361 ? 13.522 -43.257 -30.415 1.00 28.25 361 SER A CA 1
ATOM 2624 C C . SER A 1 361 ? 13.472 -43.195 -31.972 1.00 28.25 361 SER A C 1
ATOM 2626 O O . SER A 1 361 ? 13.674 -44.200 -32.640 1.00 28.25 361 SER A O 1
ATOM 2628 N N . ARG A 1 362 ? 13.570 -41.943 -32.485 1.00 28.80 362 ARG A N 1
ATOM 2629 C CA . ARG A 1 362 ? 14.665 -41.365 -33.345 1.00 28.80 362 ARG A CA 1
ATOM 2630 C C . ARG A 1 362 ? 14.730 -41.685 -34.892 1.00 28.80 362 ARG A C 1
ATOM 2632 O O . ARG A 1 362 ? 13.923 -42.468 -35.360 1.00 28.80 362 ARG A O 1
ATOM 2639 N N . PRO A 1 363 ? 15.599 -41.029 -35.728 1.00 55.88 363 PRO A N 1
ATOM 2640 C CA . PRO A 1 363 ? 15.282 -39.894 -36.642 1.00 55.88 363 PRO A CA 1
ATOM 2641 C C . PRO A 1 363 ? 15.770 -40.059 -38.131 1.00 55.88 363 PRO A C 1
ATOM 2643 O O . PRO A 1 363 ? 16.125 -41.164 -38.522 1.00 55.88 363 PRO A O 1
ATOM 2646 N N . ALA A 1 364 ? 15.898 -38.930 -38.880 1.00 27.11 364 ALA A N 1
ATOM 2647 C CA . ALA A 1 364 ? 16.571 -38.654 -40.195 1.00 27.11 364 ALA A CA 1
ATOM 2648 C C . ALA A 1 364 ? 15.580 -38.320 -41.347 1.00 27.11 364 ALA A C 1
ATOM 2650 O O . ALA A 1 364 ? 14.472 -38.832 -41.324 1.00 27.11 364 ALA A O 1
ATOM 2651 N N . SER A 1 365 ? 15.807 -37.474 -42.369 1.00 29.00 365 SER A N 1
ATOM 2652 C CA . SER A 1 365 ? 16.959 -36.786 -43.008 1.00 29.00 365 SER A CA 1
ATOM 2653 C C . SER A 1 365 ? 16.410 -35.693 -43.972 1.00 29.00 365 SER A C 1
ATOM 2655 O O . SER A 1 365 ? 15.360 -35.906 -44.563 1.00 29.00 365 SER A O 1
ATOM 2657 N N . ALA A 1 366 ? 16.971 -34.476 -44.031 1.00 28.34 366 ALA A N 1
ATOM 2658 C CA . ALA A 1 366 ? 17.760 -33.876 -45.137 1.00 28.34 366 ALA A CA 1
ATOM 2659 C C . ALA A 1 366 ? 17.237 -33.997 -46.597 1.00 28.34 366 ALA A C 1
ATOM 2661 O O . ALA A 1 366 ? 17.073 -35.110 -47.087 1.00 28.34 366 ALA A O 1
ATOM 2662 N N . GLY A 1 367 ? 17.164 -32.860 -47.321 1.00 24.62 367 GLY A N 1
ATOM 2663 C CA . GLY A 1 367 ? 17.375 -32.805 -48.783 1.00 24.62 367 GLY A CA 1
ATOM 2664 C C . GLY A 1 367 ? 16.560 -31.783 -49.603 1.00 24.62 367 GLY A C 1
ATOM 2665 O O . GLY A 1 367 ? 15.353 -31.931 -49.721 1.00 24.62 367 GLY A O 1
ATOM 2666 N N . ASP A 1 368 ? 17.286 -30.850 -50.237 1.00 28.36 368 ASP A N 1
ATOM 2667 C CA . ASP A 1 368 ? 17.032 -30.141 -51.514 1.00 28.36 368 ASP A CA 1
ATOM 2668 C C . ASP A 1 368 ? 16.111 -28.895 -51.635 1.00 28.36 368 ASP A C 1
ATOM 2670 O O . ASP A 1 368 ? 14.888 -28.946 -51.539 1.00 28.36 368 ASP A O 1
ATOM 2674 N N . GLY A 1 369 ? 16.746 -27.758 -51.984 1.00 22.77 369 GLY A N 1
ATOM 2675 C CA . GLY A 1 369 ? 16.197 -26.712 -52.879 1.00 22.77 369 GLY A CA 1
ATOM 2676 C C . GLY A 1 369 ? 16.565 -27.017 -54.350 1.00 22.77 369 GLY A C 1
ATOM 2677 O O . GLY A 1 369 ? 16.872 -28.174 -54.626 1.00 22.77 369 GLY A O 1
ATOM 2678 N N . PRO A 1 370 ? 16.669 -26.055 -55.304 1.00 44.16 370 PRO A N 1
ATOM 2679 C CA . PRO A 1 370 ? 16.414 -24.601 -55.278 1.00 44.16 370 PRO A CA 1
ATOM 2680 C C . PRO A 1 370 ? 15.578 -24.092 -56.499 1.00 44.16 370 PRO A C 1
ATOM 2682 O O . PRO A 1 370 ? 15.195 -24.892 -57.345 1.00 44.16 370 PRO A O 1
ATOM 2685 N N . ALA A 1 371 ? 15.336 -22.768 -56.615 1.00 25.83 371 ALA A N 1
ATOM 2686 C CA . ALA A 1 371 ? 15.410 -21.945 -57.858 1.00 25.83 371 ALA A CA 1
ATOM 2687 C C . ALA A 1 371 ? 14.601 -20.622 -57.750 1.00 25.83 371 ALA A C 1
ATOM 2689 O O . ALA A 1 371 ? 13.387 -20.635 -57.595 1.00 25.83 371 ALA A O 1
ATOM 2690 N N . THR A 1 372 ? 15.284 -19.474 -57.643 1.00 24.89 372 THR A N 1
ATOM 2691 C CA . THR A 1 372 ? 15.421 -18.389 -58.654 1.00 24.89 372 THR A CA 1
ATOM 2692 C C . THR A 1 372 ? 14.145 -17.646 -59.079 1.00 24.89 372 THR A C 1
ATOM 2694 O O . THR A 1 372 ? 13.336 -18.217 -59.798 1.00 24.89 372 THR A O 1
ATOM 2697 N N . SER A 1 373 ? 14.072 -16.335 -58.798 1.00 26.73 373 SER A N 1
ATOM 2698 C CA . SER A 1 373 ? 14.102 -15.270 -59.829 1.00 26.73 373 SER A CA 1
ATOM 2699 C C . SER A 1 373 ? 13.804 -13.874 -59.246 1.00 26.73 373 SER A C 1
ATOM 2701 O O . SER A 1 373 ? 12.672 -13.575 -58.883 1.00 26.73 373 SER A O 1
ATOM 2703 N N . ASP A 1 374 ? 14.830 -13.024 -59.237 1.00 28.86 374 ASP A N 1
ATOM 2704 C CA . ASP A 1 374 ? 14.800 -11.555 -59.402 1.00 28.86 374 ASP A CA 1
ATOM 2705 C C . ASP A 1 374 ? 15.447 -11.309 -60.798 1.00 28.86 374 ASP A C 1
ATOM 2707 O O . ASP A 1 374 ? 16.263 -12.171 -61.168 1.00 28.86 374 ASP A O 1
ATOM 2711 N N . PRO A 1 375 ? 15.163 -10.267 -61.633 1.00 39.00 375 PRO A N 1
ATOM 2712 C CA . PRO A 1 375 ? 15.512 -8.867 -61.312 1.00 39.00 375 PRO A CA 1
ATOM 2713 C C . PRO A 1 375 ? 14.721 -7.729 -62.013 1.00 39.00 375 PRO A C 1
ATOM 2715 O O . PRO A 1 375 ? 14.184 -7.900 -63.110 1.00 39.00 375 PRO A O 1
ATOM 2718 N N . ARG A 1 376 ? 14.823 -6.502 -61.460 1.00 25.38 376 ARG A N 1
ATOM 2719 C CA . ARG A 1 376 ? 15.358 -5.245 -62.091 1.00 25.38 376 ARG A CA 1
ATOM 2720 C C . ARG A 1 376 ? 14.769 -3.975 -61.427 1.00 25.38 376 ARG A C 1
ATOM 2722 O O . ARG A 1 376 ? 13.559 -3.809 -61.430 1.00 25.38 376 ARG A O 1
ATOM 2729 N N . ARG A 1 377 ? 15.589 -3.142 -60.744 1.00 26.02 377 ARG A N 1
ATOM 2730 C CA . ARG A 1 377 ? 16.456 -2.003 -61.220 1.00 26.02 377 ARG A CA 1
ATOM 2731 C C . ARG A 1 377 ? 15.638 -0.718 -61.495 1.00 26.02 377 ARG A C 1
ATOM 2733 O O . ARG A 1 377 ? 14.608 -0.833 -62.135 1.00 26.02 377 ARG A O 1
ATOM 2740 N N . LEU A 1 378 ? 15.984 0.519 -61.097 1.00 25.88 378 LEU A N 1
ATOM 2741 C CA . LEU A 1 378 ? 17.238 1.297 -60.910 1.00 25.88 378 LEU A CA 1
ATOM 2742 C C . LEU A 1 378 ? 17.009 2.372 -59.803 1.00 25.88 378 LEU A C 1
ATOM 2744 O O . LEU A 1 378 ? 15.874 2.809 -59.664 1.00 25.88 378 LEU A O 1
ATOM 2748 N N . ALA A 1 379 ? 17.927 2.751 -58.899 1.00 23.64 379 ALA A N 1
ATOM 2749 C CA . ALA A 1 379 ? 19.281 3.346 -58.982 1.00 23.64 379 ALA A CA 1
ATOM 2750 C C . ALA A 1 379 ? 19.333 4.863 -59.305 1.00 23.64 379 ALA A C 1
ATOM 2752 O O . ALA A 1 379 ? 18.947 5.255 -60.403 1.00 23.64 379 ALA A O 1
ATOM 2753 N N . ALA A 1 380 ? 19.851 5.650 -58.344 1.00 25.17 380 ALA A N 1
ATOM 2754 C CA . ALA A 1 380 ? 20.705 6.858 -58.450 1.00 25.17 380 ALA A CA 1
ATOM 2755 C C . ALA A 1 380 ? 20.861 7.437 -57.015 1.00 25.17 380 ALA A C 1
ATOM 2757 O O . ALA A 1 380 ? 19.864 7.834 -56.420 1.00 25.17 380 ALA A O 1
ATOM 2758 N N . ASP A 1 381 ? 21.963 7.230 -56.290 1.00 23.30 381 ASP A N 1
ATOM 2759 C CA . ASP A 1 381 ? 23.304 7.854 -56.372 1.00 23.30 381 ASP A CA 1
ATOM 2760 C C . ASP A 1 381 ? 23.342 9.343 -55.973 1.00 23.30 381 ASP A C 1
ATOM 2762 O O . ASP A 1 381 ? 22.676 10.180 -56.581 1.00 23.30 381 ASP A O 1
ATOM 2766 N N . GLY A 1 382 ? 24.181 9.669 -54.978 1.00 23.39 382 GLY A N 1
ATOM 2767 C CA . GLY A 1 382 ? 24.526 11.041 -54.587 1.00 23.39 382 GLY A CA 1
ATOM 2768 C C . GLY A 1 382 ? 25.343 11.129 -53.290 1.00 23.39 382 GLY A C 1
ATOM 2769 O O . GLY A 1 382 ? 24.779 11.124 -52.202 1.00 23.39 382 GLY A O 1
ATOM 2770 N N . GLU A 1 383 ? 26.667 11.191 -53.434 1.00 23.62 383 GLU A N 1
ATOM 2771 C CA . GLU A 1 383 ? 27.719 11.280 -52.406 1.00 23.62 383 GLU A CA 1
ATOM 2772 C C . GLU A 1 383 ? 27.715 12.580 -51.552 1.00 23.62 383 GLU A C 1
ATOM 2774 O O . GLU A 1 383 ? 27.079 13.567 -51.914 1.00 23.62 383 GLU A O 1
ATOM 2779 N N . GLY A 1 384 ? 28.458 12.573 -50.423 1.00 21.31 384 GLY A N 1
ATOM 2780 C CA . GLY A 1 384 ? 28.743 13.719 -49.513 1.00 21.31 384 GLY A CA 1
ATOM 2781 C C . GLY A 1 384 ? 29.650 14.816 -50.127 1.00 21.31 384 GLY A C 1
ATOM 2782 O O . GLY A 1 384 ? 29.659 14.909 -51.351 1.00 21.31 384 GLY A O 1
ATOM 2783 N N . PRO A 1 385 ? 30.466 15.629 -49.387 1.00 32.94 385 PRO A N 1
ATOM 2784 C CA . PRO A 1 385 ? 30.917 15.548 -47.973 1.00 32.94 385 PRO A CA 1
ATOM 2785 C C . PRO A 1 385 ? 31.073 16.921 -47.211 1.00 32.94 385 PRO A C 1
ATOM 2787 O O . PRO A 1 385 ? 30.742 17.965 -47.758 1.00 32.94 385 PRO A O 1
ATOM 2790 N N . ALA A 1 386 ? 31.693 16.906 -46.000 1.00 23.05 386 ALA A N 1
ATOM 2791 C CA . ALA A 1 386 ? 32.518 17.981 -45.353 1.00 23.05 386 ALA A CA 1
ATOM 2792 C C . ALA A 1 386 ? 31.823 19.310 -44.895 1.00 23.05 386 ALA A C 1
ATOM 2794 O O . ALA A 1 386 ? 30.838 19.712 -45.484 1.00 23.05 386 ALA A O 1
ATOM 2795 N N . THR A 1 387 ? 32.206 20.131 -43.891 1.00 23.41 387 THR A N 1
ATOM 2796 C CA . THR A 1 387 ? 33.341 20.311 -42.944 1.00 23.41 387 THR A CA 1
ATOM 2797 C C . THR A 1 387 ? 33.015 21.457 -41.939 1.00 23.41 387 THR A C 1
ATOM 2799 O O . THR A 1 387 ? 32.266 22.356 -42.289 1.00 23.41 387 THR A O 1
ATOM 2802 N N . ASN A 1 388 ? 33.662 21.449 -40.756 1.00 23.25 388 ASN A N 1
ATOM 2803 C CA . ASN A 1 388 ? 34.150 22.555 -39.882 1.00 23.25 388 ASN A CA 1
ATOM 2804 C C . ASN A 1 388 ? 33.397 23.900 -39.672 1.00 23.25 388 ASN A C 1
ATOM 2806 O O . ASN A 1 388 ? 33.202 24.664 -40.607 1.00 23.25 388 ASN A O 1
ATOM 2810 N N . GLY A 1 389 ? 33.350 24.341 -38.395 1.00 21.33 389 GLY A N 1
ATOM 2811 C CA . GLY A 1 389 ? 33.988 25.622 -38.015 1.00 21.33 389 GLY A CA 1
ATOM 2812 C C . GLY A 1 389 ? 33.202 26.681 -37.210 1.00 21.33 389 GLY A C 1
ATOM 2813 O O . GLY A 1 389 ? 32.516 27.510 -37.780 1.00 21.33 389 GLY A O 1
ATOM 2814 N N . ALA A 1 390 ? 33.501 26.750 -35.904 1.00 22.30 390 ALA A N 1
ATOM 2815 C CA . ALA A 1 390 ? 33.889 27.949 -35.129 1.00 22.30 390 ALA A CA 1
ATOM 2816 C C . ALA A 1 390 ? 32.928 29.148 -34.831 1.00 22.30 390 ALA A C 1
ATOM 2818 O O . ALA A 1 390 ? 32.596 29.950 -35.688 1.00 22.30 390 ALA A O 1
ATOM 2819 N N . ARG A 1 391 ? 32.788 29.389 -33.508 1.00 23.27 391 ARG A N 1
ATOM 2820 C CA . ARG A 1 391 ? 33.043 30.641 -32.732 1.00 23.27 391 ARG A CA 1
ATOM 2821 C C . ARG A 1 391 ? 32.105 31.882 -32.806 1.00 23.27 391 ARG A C 1
ATOM 2823 O O . ARG A 1 391 ? 32.209 32.689 -33.714 1.00 23.27 391 ARG A O 1
ATOM 2830 N N . ARG A 1 392 ? 31.536 32.158 -31.611 1.00 22.75 392 ARG A N 1
ATOM 2831 C CA . ARG A 1 392 ? 31.644 33.366 -30.730 1.00 22.75 392 ARG A CA 1
ATOM 2832 C C . ARG A 1 392 ? 30.722 34.601 -30.892 1.00 22.75 392 ARG A C 1
ATOM 2834 O O . ARG A 1 392 ? 30.682 35.209 -31.949 1.00 22.75 392 ARG A O 1
ATOM 2841 N N . LEU A 1 393 ? 30.292 35.060 -29.693 1.00 23.14 393 LEU A N 1
ATOM 2842 C CA . LEU A 1 393 ? 29.968 36.431 -29.210 1.00 23.14 393 LEU A CA 1
ATOM 2843 C C . LEU A 1 393 ? 28.608 37.001 -29.665 1.00 23.14 393 LEU A C 1
ATOM 2845 O O . LEU A 1 393 ? 28.261 36.868 -30.824 1.00 23.14 393 LEU A O 1
ATOM 2849 N N . ALA A 1 394 ? 27.786 37.677 -28.856 1.00 22.44 394 ALA A N 1
ATOM 2850 C CA . ALA A 1 394 ? 27.847 38.183 -27.480 1.00 22.44 394 ALA A CA 1
ATOM 2851 C C . ALA A 1 394 ? 26.414 38.563 -27.033 1.00 22.44 394 ALA A C 1
ATOM 2853 O O . ALA A 1 394 ? 25.583 38.826 -27.899 1.00 22.44 394 ALA A O 1
ATOM 2854 N N . ALA A 1 395 ? 26.157 38.646 -25.722 1.00 25.02 395 ALA A N 1
ATOM 2855 C CA . ALA A 1 395 ? 25.559 39.813 -25.048 1.00 25.02 395 ALA A CA 1
ATOM 2856 C C . ALA A 1 395 ? 25.108 39.436 -23.626 1.00 25.02 395 ALA A C 1
ATOM 2858 O O . ALA A 1 395 ? 24.207 38.623 -23.436 1.00 25.02 395 ALA A O 1
ATOM 2859 N N . ASP A 1 396 ? 25.774 40.053 -22.655 1.00 22.25 396 ASP A N 1
ATOM 2860 C CA . ASP A 1 396 ? 25.428 40.096 -21.238 1.00 22.25 396 ASP A CA 1
ATOM 2861 C C . ASP A 1 396 ? 24.137 40.901 -21.001 1.00 22.25 396 ASP A C 1
ATOM 2863 O O . ASP A 1 396 ? 23.869 41.863 -21.725 1.00 22.25 396 ASP A O 1
ATOM 2867 N N . GLY A 1 397 ? 23.375 40.562 -19.952 1.00 21.28 397 GLY A N 1
ATOM 2868 C CA . GLY A 1 397 ? 22.266 41.401 -19.487 1.00 21.28 397 GLY A CA 1
ATOM 2869 C C . GLY A 1 397 ? 21.304 40.764 -18.478 1.00 21.28 397 GLY A C 1
ATOM 2870 O O . GLY A 1 397 ? 20.235 40.319 -18.863 1.00 21.28 397 GLY A O 1
ATOM 2871 N N . GLU A 1 398 ? 21.697 40.811 -17.200 1.00 22.97 398 GLU A N 1
ATOM 2872 C CA . GLU A 1 398 ? 20.864 41.057 -16.000 1.00 22.97 398 GLU A CA 1
ATOM 2873 C C . GLU A 1 398 ? 19.772 40.073 -15.507 1.00 22.97 398 GLU A C 1
ATOM 2875 O O . GLU A 1 398 ? 18.779 39.793 -16.168 1.00 22.97 398 GLU A O 1
ATOM 2880 N N . GLY A 1 399 ? 19.880 39.739 -14.208 1.00 21.61 399 GLY A N 1
ATOM 2881 C CA . GLY A 1 399 ? 18.736 39.621 -13.287 1.00 21.61 399 GLY A CA 1
ATOM 2882 C C . GLY A 1 399 ? 18.433 38.211 -12.757 1.00 21.61 399 GLY A C 1
ATOM 2883 O O . GLY A 1 399 ? 18.261 37.294 -13.555 1.00 21.61 399 GLY A O 1
ATOM 2884 N N . PRO A 1 400 ? 18.340 37.994 -11.425 1.00 22.19 400 PRO A N 1
ATOM 2885 C CA . PRO A 1 400 ? 18.121 36.666 -10.870 1.00 22.19 400 PRO A CA 1
ATOM 2886 C C . PRO A 1 400 ? 16.665 36.256 -11.101 1.00 22.19 400 PRO A C 1
ATOM 2888 O O . PRO A 1 400 ? 15.743 36.826 -10.518 1.00 22.19 400 PRO A O 1
ATOM 2891 N N . ALA A 1 401 ? 16.454 35.257 -11.956 1.00 21.91 401 ALA A N 1
ATOM 2892 C CA . ALA A 1 401 ? 15.170 34.589 -12.062 1.00 21.91 401 ALA A CA 1
ATOM 2893 C C . ALA A 1 401 ? 14.915 33.836 -10.750 1.00 21.91 401 ALA A C 1
ATOM 2895 O O . ALA A 1 401 ? 15.625 32.892 -10.403 1.00 21.91 401 ALA A O 1
ATOM 2896 N N . THR A 1 402 ? 13.916 34.300 -10.008 1.00 22.12 402 THR A N 1
ATOM 2897 C CA . THR A 1 402 ? 13.326 33.614 -8.862 1.00 22.12 402 THR A CA 1
ATOM 2898 C C . THR A 1 402 ? 12.962 32.192 -9.280 1.00 22.12 402 THR A C 1
ATOM 2900 O O . THR A 1 402 ? 12.099 31.991 -10.133 1.00 22.12 402 THR A O 1
ATOM 2903 N N . SER A 1 403 ? 13.667 31.210 -8.723 1.00 23.89 403 SER A N 1
ATOM 2904 C CA . SER A 1 403 ? 13.426 29.793 -8.958 1.00 23.89 403 SER A CA 1
ATOM 2905 C C . SER A 1 403 ? 12.076 29.401 -8.365 1.00 23.89 403 SER A C 1
ATOM 2907 O O . SER A 1 403 ? 11.930 29.286 -7.148 1.00 23.89 403 SER A O 1
ATOM 2909 N N . ASP A 1 404 ? 11.104 29.200 -9.245 1.00 23.73 404 ASP A N 1
ATOM 2910 C CA . ASP A 1 404 ? 9.776 28.668 -8.960 1.00 23.73 404 ASP A CA 1
ATOM 2911 C C . ASP A 1 404 ? 9.902 27.153 -8.684 1.00 23.73 404 ASP A C 1
ATOM 2913 O O . ASP A 1 404 ? 9.662 26.298 -9.535 1.00 23.73 404 ASP A O 1
ATOM 2917 N N . ALA A 1 405 ? 10.403 26.816 -7.493 1.00 22.78 405 ALA A N 1
ATOM 2918 C CA . ALA A 1 405 ? 10.689 25.456 -7.030 1.00 22.78 405 ALA A CA 1
ATOM 2919 C C . ALA A 1 405 ? 9.509 24.842 -6.248 1.00 22.78 405 ALA A C 1
ATOM 2921 O O . ALA A 1 405 ? 9.703 24.133 -5.264 1.00 22.78 405 ALA A O 1
ATOM 2922 N N . SER A 1 406 ? 8.269 25.112 -6.666 1.00 22.86 406 SER A N 1
ATOM 2923 C CA . SER A 1 406 ? 7.057 24.734 -5.913 1.00 22.86 406 SER A CA 1
ATOM 2924 C C . SER A 1 406 ? 6.197 23.654 -6.582 1.00 22.86 406 SER A C 1
ATOM 2926 O O . SER A 1 406 ? 5.004 23.560 -6.300 1.00 22.86 406 SER A O 1
ATOM 2928 N N . ARG A 1 407 ? 6.759 22.815 -7.467 1.00 26.67 407 ARG A N 1
ATOM 2929 C CA . ARG A 1 407 ? 5.982 21.774 -8.182 1.00 26.67 407 ARG A CA 1
ATOM 2930 C C . ARG A 1 407 ? 6.496 20.335 -8.111 1.00 26.67 407 ARG A C 1
ATOM 2932 O O . ARG A 1 407 ? 5.879 19.469 -8.719 1.00 26.67 407 ARG A O 1
ATOM 2939 N N . LEU A 1 408 ? 7.533 20.036 -7.334 1.00 28.61 408 LEU A N 1
ATOM 2940 C CA . LEU A 1 408 ? 8.053 18.668 -7.189 1.00 28.61 408 LEU A CA 1
ATOM 2941 C C . LEU A 1 408 ? 8.297 18.322 -5.716 1.00 28.61 408 LEU A C 1
ATOM 2943 O O . LEU A 1 408 ? 9.425 18.219 -5.256 1.00 28.61 408 LEU A O 1
ATOM 2947 N N . ALA A 1 409 ? 7.205 18.146 -4.979 1.00 23.41 409 ALA A N 1
ATOM 2948 C CA . ALA A 1 409 ? 7.175 17.393 -3.724 1.00 23.41 409 ALA A CA 1
ATOM 2949 C C . ALA A 1 409 ? 5.942 16.480 -3.749 1.00 23.41 409 ALA A C 1
ATOM 2951 O O . ALA A 1 409 ? 5.038 16.552 -2.923 1.00 23.41 409 ALA A O 1
ATOM 2952 N N . ALA A 1 410 ? 5.876 15.689 -4.812 1.00 26.00 410 ALA A N 1
ATOM 2953 C CA . ALA A 1 410 ? 5.036 14.521 -4.920 1.00 26.00 410 ALA A CA 1
ATOM 2954 C C . ALA A 1 410 ? 5.922 13.476 -5.595 1.00 26.00 410 ALA A C 1
ATOM 2956 O O . ALA A 1 410 ? 6.055 13.464 -6.826 1.00 26.00 410 ALA A O 1
ATOM 2957 N N . ASP A 1 411 ? 6.546 12.613 -4.781 1.00 34.94 411 ASP A N 1
ATOM 2958 C CA . ASP A 1 411 ? 6.745 11.220 -5.196 1.00 34.94 411 ASP A CA 1
ATOM 2959 C C . ASP A 1 411 ? 5.461 10.851 -5.904 1.00 34.94 411 ASP A C 1
ATOM 2961 O O . ASP A 1 411 ? 4.395 11.112 -5.349 1.00 34.94 411 ASP A O 1
ATOM 2965 N N . GLY A 1 412 ? 5.500 10.422 -7.152 1.00 29.45 412 GLY A N 1
ATOM 2966 C CA . GLY A 1 412 ? 4.232 10.401 -7.858 1.00 29.45 412 GLY A CA 1
ATOM 2967 C C . GLY A 1 412 ? 3.871 9.058 -8.452 1.00 29.45 412 GLY A C 1
ATOM 2968 O O . GLY A 1 412 ? 4.675 8.407 -9.099 1.00 29.45 412 GLY A O 1
ATOM 2969 N N . GLU A 1 413 ? 2.678 8.529 -8.245 1.00 41.53 413 GLU A N 1
ATOM 2970 C CA . GLU A 1 413 ? 1.843 8.679 -7.045 1.00 41.53 413 GLU A CA 1
ATOM 2971 C C . GLU A 1 413 ? 1.034 9.993 -6.861 1.00 41.53 413 GLU A C 1
ATOM 2973 O O . GLU A 1 413 ? 0.957 10.561 -5.777 1.00 41.53 413 GLU A O 1
ATOM 2978 N N . GLY A 1 414 ? 0.400 10.493 -7.928 1.00 25.89 414 GLY A N 1
ATOM 2979 C CA . GLY A 1 414 ? -0.676 11.494 -7.826 1.00 25.89 414 GLY A CA 1
ATOM 2980 C C . GLY A 1 414 ? -1.001 12.163 -9.169 1.00 25.89 414 GLY A C 1
ATOM 2981 O O . GLY A 1 414 ? -0.066 12.535 -9.883 1.00 25.89 414 GLY A O 1
ATOM 2982 N N . PRO A 1 415 ? -2.284 12.299 -9.573 1.00 25.94 415 PRO A N 1
ATOM 2983 C CA . PRO A 1 415 ? -2.630 12.873 -10.869 1.00 25.94 415 PRO A CA 1
ATOM 2984 C C . PRO A 1 415 ? -2.353 14.380 -10.908 1.00 25.94 415 PRO A C 1
ATOM 2986 O O . PRO A 1 415 ? -2.539 15.101 -9.926 1.00 25.94 415 PRO A O 1
ATOM 2989 N N . ALA A 1 416 ? -1.928 14.849 -12.080 1.00 24.11 416 ALA A N 1
ATOM 2990 C CA . ALA A 1 416 ? -1.718 16.256 -12.382 1.00 24.11 416 ALA A CA 1
ATOM 2991 C C . ALA A 1 416 ? -3.016 17.059 -12.188 1.00 24.11 416 ALA A C 1
ATOM 2993 O O . ALA A 1 416 ? -4.015 16.805 -12.857 1.00 24.11 416 ALA A O 1
ATOM 2994 N N . THR A 1 417 ? -3.001 18.057 -11.305 1.00 25.30 417 THR A N 1
ATOM 2995 C CA . THR A 1 417 ? -4.029 19.103 -11.280 1.00 25.30 417 THR A CA 1
ATOM 2996 C C . THR A 1 417 ? -3.530 20.291 -12.097 1.00 25.30 417 THR A C 1
ATOM 2998 O O . THR A 1 417 ? -2.632 21.007 -11.651 1.00 25.30 417 THR A O 1
ATOM 3001 N N . SER A 1 418 ? -4.096 20.508 -13.284 1.00 25.23 418 SER A N 1
ATOM 3002 C CA . SER A 1 418 ? -3.932 21.751 -14.041 1.00 25.23 418 SER A CA 1
ATOM 3003 C C . SER A 1 418 ? -5.166 22.644 -13.891 1.00 25.23 418 SER A C 1
ATOM 3005 O O . SER A 1 418 ? -6.292 22.200 -14.088 1.00 25.23 418 SER A O 1
ATOM 3007 N N . ASP A 1 419 ? -4.889 23.891 -13.516 1.00 22.81 419 ASP A N 1
ATOM 3008 C CA . ASP A 1 419 ? -5.671 25.128 -13.603 1.00 22.81 419 ASP A CA 1
ATOM 3009 C C . ASP A 1 419 ? -7.109 25.090 -14.154 1.00 22.81 419 ASP A C 1
ATOM 3011 O O . ASP A 1 419 ? -7.344 24.945 -15.351 1.00 22.81 419 ASP A O 1
ATOM 3015 N N . ALA A 1 420 ? -8.061 25.449 -13.287 1.00 22.81 420 ALA A N 1
ATOM 3016 C CA . ALA A 1 420 ? -9.329 26.068 -13.675 1.00 22.81 420 ALA A CA 1
ATOM 3017 C C . ALA A 1 420 ? -9.766 27.092 -12.612 1.00 22.81 420 ALA A C 1
ATOM 3019 O O . ALA A 1 420 ? -10.759 26.914 -11.915 1.00 22.81 420 ALA A O 1
ATOM 3020 N N . SER A 1 421 ? -9.003 28.179 -12.474 1.00 23.22 421 SER A N 1
ATOM 3021 C CA . SER A 1 421 ? -9.400 29.336 -11.662 1.00 23.22 421 SER A CA 1
ATOM 3022 C C . SER A 1 421 ? -9.079 30.624 -12.405 1.00 23.22 421 SER A C 1
ATOM 3024 O O . SER A 1 421 ? -8.013 31.196 -12.206 1.00 23.22 421 SER A O 1
ATOM 3026 N N . ARG A 1 422 ? -9.995 31.076 -13.269 1.00 23.72 422 ARG A N 1
ATOM 3027 C CA . ARG A 1 422 ? -10.163 32.487 -13.671 1.00 23.72 422 ARG A CA 1
ATOM 3028 C C . ARG A 1 422 ? -11.406 32.613 -14.549 1.00 23.72 422 ARG A C 1
ATOM 3030 O O . ARG A 1 422 ? -11.330 32.342 -15.738 1.00 23.72 422 ARG A O 1
ATOM 3037 N N . LEU A 1 423 ? -12.522 33.007 -13.933 1.00 23.02 423 LEU A N 1
ATOM 3038 C CA . LEU A 1 423 ? -13.563 33.911 -14.454 1.00 23.02 423 LEU A CA 1
ATOM 3039 C C . LEU A 1 423 ? -14.832 33.753 -13.606 1.00 23.02 423 LEU A C 1
ATOM 3041 O O . LEU A 1 423 ? -15.538 32.761 -13.739 1.00 23.02 423 LEU A O 1
ATOM 3045 N N . ALA A 1 424 ? -15.089 34.730 -12.735 1.00 22.30 424 ALA A N 1
ATOM 3046 C CA . ALA A 1 424 ? -16.383 35.404 -12.577 1.00 22.30 424 ALA A CA 1
ATOM 3047 C C . ALA A 1 424 ? -16.342 36.263 -11.306 1.00 22.30 424 ALA A C 1
ATOM 3049 O O . ALA A 1 424 ? -16.479 35.766 -10.189 1.00 22.30 424 ALA A O 1
ATOM 3050 N N . ALA A 1 425 ? -16.124 37.559 -11.508 1.00 22.22 425 ALA A N 1
ATOM 3051 C CA . ALA A 1 425 ? -16.608 38.585 -10.604 1.00 22.22 425 ALA A CA 1
ATOM 3052 C C . ALA A 1 425 ? -18.053 38.944 -11.000 1.00 22.22 425 ALA A C 1
ATOM 3054 O O . ALA A 1 425 ? -18.419 38.832 -12.171 1.00 22.22 425 ALA A O 1
ATOM 3055 N N . ASP A 1 426 ? -18.789 39.418 -9.997 1.00 23.89 426 ASP A N 1
ATOM 3056 C CA . ASP A 1 426 ? -19.997 40.250 -10.045 1.00 23.89 426 ASP A CA 1
ATOM 3057 C C . ASP A 1 426 ? -21.367 39.586 -10.278 1.00 23.89 426 ASP A C 1
ATOM 3059 O O . ASP A 1 426 ? -21.643 38.944 -11.289 1.00 23.89 426 ASP A O 1
ATOM 3063 N N . GLY A 1 427 ? -22.270 39.837 -9.319 1.00 22.08 427 GLY A N 1
ATOM 3064 C CA . GLY A 1 427 ? -23.702 39.554 -9.416 1.00 22.08 427 GLY A CA 1
ATOM 3065 C C . GLY A 1 427 ? -24.430 39.626 -8.070 1.00 22.08 427 GLY A C 1
ATOM 3066 O O . GLY A 1 427 ? -24.603 38.611 -7.402 1.00 22.08 427 GLY A O 1
ATOM 3067 N N . GLU A 1 428 ? -24.851 40.828 -7.671 1.00 23.39 428 GLU A N 1
ATOM 3068 C CA . GLU A 1 428 ? -25.720 41.095 -6.517 1.00 23.39 428 GLU A CA 1
ATOM 3069 C C . GLU A 1 428 ? -27.138 40.488 -6.641 1.00 23.39 428 GLU A C 1
ATOM 3071 O O . GLU A 1 428 ? -27.784 40.676 -7.666 1.00 23.39 428 GLU A O 1
ATOM 3076 N N . GLY A 1 429 ? -27.632 39.891 -5.538 1.00 20.77 429 GLY A N 1
ATOM 3077 C CA . GLY A 1 429 ? -29.026 39.879 -5.018 1.00 20.77 429 GLY A CA 1
ATOM 3078 C C . GLY A 1 429 ? -30.212 39.388 -5.887 1.00 20.77 429 GLY A C 1
ATOM 3079 O O . GLY A 1 429 ? -30.056 39.147 -7.077 1.00 20.77 429 GLY A O 1
ATOM 3080 N N . PRO A 1 430 ? -31.453 39.274 -5.338 1.00 28.45 430 PRO A N 1
ATOM 3081 C CA . PRO A 1 430 ? -31.900 39.508 -3.959 1.00 28.45 430 PRO A CA 1
ATOM 3082 C C . PRO A 1 430 ? -32.718 38.347 -3.319 1.00 28.45 430 PRO A C 1
ATOM 3084 O O . PRO A 1 430 ? -32.963 37.294 -3.899 1.00 28.45 430 PRO A O 1
ATOM 3087 N N . ALA A 1 431 ? -33.120 38.582 -2.067 1.00 24.72 431 ALA A N 1
ATOM 3088 C CA . ALA A 1 431 ? -33.818 37.711 -1.118 1.00 24.72 431 ALA A CA 1
ATOM 3089 C C . ALA A 1 431 ? -35.256 37.283 -1.477 1.00 24.72 431 ALA A C 1
ATOM 3091 O O . ALA A 1 431 ? -35.988 38.074 -2.059 1.00 24.72 431 ALA A O 1
ATOM 3092 N N . THR A 1 432 ? -35.717 36.153 -0.904 1.00 25.78 432 THR A N 1
ATOM 3093 C CA . THR A 1 432 ? -37.099 35.973 -0.394 1.00 25.78 432 THR A CA 1
ATOM 3094 C C . THR A 1 432 ? -37.196 34.930 0.741 1.00 25.78 432 THR A C 1
ATOM 3096 O O . THR A 1 432 ? -36.991 33.742 0.526 1.00 25.78 432 THR A O 1
ATOM 3099 N N . SER A 1 433 ? -37.540 35.405 1.946 1.00 25.45 433 SER A N 1
ATOM 3100 C CA . SER A 1 433 ? -38.643 34.952 2.826 1.00 25.45 433 SER A CA 1
ATOM 3101 C C . SER A 1 433 ? -39.081 33.466 2.863 1.00 25.45 433 SER A C 1
ATOM 3103 O O . SER A 1 433 ? -39.662 32.976 1.900 1.00 25.45 433 SER A O 1
ATOM 3105 N N . GLY A 1 434 ? -39.127 32.892 4.081 1.00 23.72 434 GLY A N 1
ATOM 3106 C CA . GLY A 1 434 ? -40.402 32.357 4.600 1.00 23.72 434 GLY A CA 1
ATOM 3107 C C . GLY A 1 434 ? -40.408 31.021 5.364 1.00 23.72 434 GLY A C 1
ATOM 3108 O O . GLY A 1 434 ? -40.428 29.972 4.740 1.00 23.72 434 GLY A O 1
ATOM 3109 N N . ALA A 1 435 ? -40.616 31.114 6.691 1.00 25.64 435 ALA A N 1
ATOM 3110 C CA . ALA A 1 435 ? -41.346 30.169 7.571 1.00 25.64 435 ALA A CA 1
ATOM 3111 C C . ALA A 1 435 ? -40.717 28.773 7.847 1.00 25.64 435 ALA A C 1
ATOM 3113 O O . ALA A 1 435 ? -40.093 28.174 6.995 1.00 25.64 435 ALA A O 1
ATOM 3114 N N . ARG A 1 436 ? -40.855 28.125 9.013 1.00 25.98 436 ARG A N 1
ATOM 3115 C CA . ARG A 1 436 ? -41.580 28.376 10.269 1.00 25.98 436 ARG A CA 1
ATOM 3116 C C . ARG A 1 436 ? -40.967 27.459 11.343 1.00 25.98 436 ARG A C 1
ATOM 3118 O O . ARG A 1 436 ? -40.727 26.285 11.089 1.00 25.98 436 ARG A O 1
ATOM 3125 N N . ARG A 1 437 ? -40.783 27.986 12.553 1.00 27.06 437 ARG A N 1
ATOM 3126 C CA . ARG A 1 437 ? -40.578 27.222 13.799 1.00 27.06 437 ARG A CA 1
ATOM 3127 C C . ARG A 1 437 ? -41.902 26.583 14.254 1.00 27.06 437 ARG A C 1
ATOM 3129 O O . ARG A 1 437 ? -42.964 27.124 13.931 1.00 27.06 437 ARG A O 1
ATOM 3136 N N . PRO A 1 438 ? -41.837 25.579 15.141 1.00 30.02 438 PRO A N 1
ATOM 3137 C CA . PRO A 1 438 ? -42.552 25.748 16.404 1.00 30.02 438 PRO A CA 1
ATOM 3138 C C . PRO A 1 438 ? -41.694 25.437 17.644 1.00 30.02 438 PRO A C 1
ATOM 3140 O O . PRO A 1 438 ? -40.847 24.551 17.654 1.00 30.02 438 PRO A O 1
ATOM 3143 N N . ALA A 1 439 ? -41.950 26.229 18.683 1.00 25.41 439 ALA A N 1
ATOM 3144 C CA . ALA A 1 439 ? -41.669 26.019 20.108 1.00 25.41 439 ALA A CA 1
ATOM 3145 C C . ALA A 1 439 ? -42.999 25.530 20.756 1.00 25.41 439 ALA A C 1
ATOM 3147 O O . ALA A 1 439 ? -44.029 25.662 20.099 1.00 25.41 439 ALA A O 1
ATOM 3148 N N . ALA A 1 440 ? -43.176 25.029 21.983 1.00 28.48 440 ALA A N 1
ATOM 3149 C CA . ALA A 1 440 ? -42.401 24.732 23.195 1.00 28.48 440 ALA A CA 1
ATOM 3150 C C . ALA A 1 440 ? -43.359 24.010 24.191 1.00 28.48 440 ALA A C 1
ATOM 3152 O O . ALA A 1 440 ? -44.571 24.093 23.998 1.00 28.48 440 ALA A O 1
ATOM 3153 N N . ALA A 1 441 ? -42.820 23.392 25.258 1.00 26.61 441 ALA A N 1
ATOM 3154 C CA . ALA A 1 441 ? -43.322 23.323 26.663 1.00 26.61 441 ALA A CA 1
ATOM 3155 C C . ALA A 1 441 ? -42.453 22.277 27.418 1.00 26.61 441 ALA A C 1
ATOM 3157 O O . ALA A 1 441 ? -42.281 21.189 26.879 1.00 26.61 441 ALA A O 1
ATOM 3158 N N . GLY A 1 442 ? -41.712 22.546 28.512 1.00 24.72 442 GLY A N 1
ATOM 3159 C CA . GLY A 1 442 ? -42.104 22.999 29.875 1.00 24.72 442 GLY A CA 1
ATOM 3160 C C . GLY A 1 442 ? -42.453 21.750 30.720 1.00 24.72 442 GLY A C 1
ATO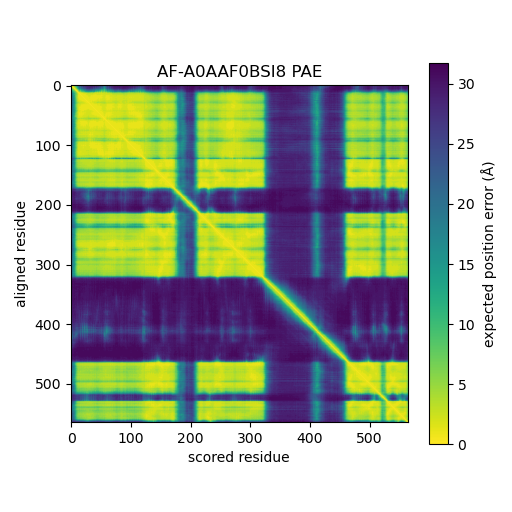M 3161 O O . GLY A 1 442 ? -43.251 20.962 30.234 1.00 24.72 442 GLY A O 1
ATOM 3162 N N . ASP A 1 443 ? -41.913 21.380 31.893 1.00 27.09 443 ASP A N 1
ATOM 3163 C CA . ASP A 1 443 ? -41.337 22.055 33.078 1.00 27.09 443 ASP A CA 1
ATOM 3164 C C . ASP A 1 443 ? -40.514 21.017 33.915 1.00 27.09 443 ASP A C 1
ATOM 3166 O O . ASP A 1 443 ? -40.807 19.826 33.866 1.00 27.09 443 ASP A O 1
ATOM 3170 N N . ALA A 1 444 ? -39.343 21.348 34.486 1.00 28.42 444 ALA A N 1
ATOM 3171 C CA . ALA A 1 444 ? -39.030 21.779 35.873 1.00 28.42 444 ALA A CA 1
ATOM 3172 C C . ALA A 1 444 ? -38.619 20.687 36.916 1.00 28.42 444 ALA A C 1
ATOM 3174 O O . ALA A 1 444 ? -39.430 19.917 37.408 1.00 28.42 444 ALA A O 1
ATOM 3175 N N . ILE A 1 445 ? -37.319 20.723 37.267 1.00 29.33 445 ILE A N 1
ATOM 3176 C CA . ILE A 1 445 ? -36.629 20.673 38.588 1.00 29.33 445 ILE A CA 1
ATOM 3177 C C . ILE A 1 445 ? -37.064 19.673 39.691 1.00 29.33 445 ILE A C 1
ATOM 3179 O O . ILE A 1 445 ? -38.122 19.804 40.296 1.00 29.33 445 ILE A O 1
ATOM 3183 N N . GLY A 1 446 ? -36.098 18.845 40.131 1.00 25.36 446 GLY A N 1
ATOM 3184 C CA . GLY A 1 446 ? -36.029 18.234 41.472 1.00 25.36 446 GLY A CA 1
ATOM 3185 C C . GLY A 1 446 ? -34.663 17.573 41.746 1.00 25.36 446 GLY A C 1
ATOM 3186 O O . GLY A 1 446 ? -34.260 16.680 41.009 1.00 25.36 446 GLY A O 1
ATOM 3187 N N . GLY A 1 447 ? -33.931 18.053 42.762 1.00 25.62 447 GLY A N 1
ATOM 3188 C CA . GLY A 1 447 ? -32.589 17.597 43.180 1.00 25.62 447 GLY A CA 1
ATOM 3189 C C . GLY A 1 447 ? -32.561 16.352 44.101 1.00 25.62 447 GLY A C 1
ATOM 3190 O O . GLY A 1 447 ? -33.560 15.649 44.196 1.00 25.62 447 GLY A O 1
ATOM 3191 N N . PRO A 1 448 ? -31.421 16.053 44.764 1.00 41.38 448 PRO A N 1
ATOM 3192 C CA . PRO A 1 448 ? -30.758 14.745 44.685 1.00 41.38 448 PRO A CA 1
ATOM 3193 C C . PRO A 1 448 ? -31.037 13.788 45.859 1.00 41.38 448 PRO A C 1
ATOM 3195 O O . PRO A 1 448 ? -31.282 14.212 46.985 1.00 41.38 448 PRO A O 1
ATOM 3198 N N . GLY A 1 449 ? -30.890 12.483 45.605 1.00 27.03 449 GLY A N 1
ATOM 3199 C CA . GLY A 1 449 ? -30.886 11.432 46.624 1.00 27.03 449 GLY A CA 1
ATOM 3200 C C . GLY A 1 449 ? -3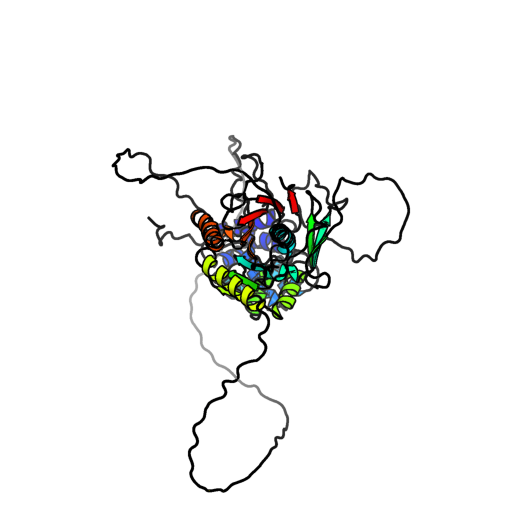0.094 10.206 46.164 1.00 27.03 449 GLY A C 1
ATOM 3201 O O . GLY A 1 449 ? -30.467 9.534 45.207 1.00 27.03 449 GLY A O 1
ATOM 3202 N N . THR A 1 450 ? -28.982 9.932 46.838 1.00 31.62 450 THR A N 1
ATOM 3203 C CA . THR A 1 450 ? -28.195 8.696 46.769 1.00 31.62 450 THR A CA 1
ATOM 3204 C C . THR A 1 450 ? -28.834 7.617 47.644 1.00 31.62 450 THR A C 1
ATOM 3206 O O . THR A 1 450 ? -29.180 7.913 48.782 1.00 31.62 450 THR A O 1
ATOM 3209 N N . LEU A 1 451 ? -28.926 6.373 47.147 1.00 29.22 451 LEU A N 1
ATOM 3210 C CA . LEU A 1 451 ? -28.646 5.122 47.882 1.00 29.22 451 LEU A CA 1
ATOM 3211 C C . LEU A 1 451 ? -28.895 3.878 47.002 1.00 29.22 451 LEU A C 1
ATOM 3213 O O . LEU A 1 451 ? -30.002 3.638 46.539 1.00 29.22 451 LEU A O 1
ATOM 3217 N N . GLY A 1 452 ? -27.823 3.098 46.828 1.00 28.14 452 GLY A N 1
ATOM 3218 C CA . GLY A 1 452 ? -27.779 1.632 46.762 1.00 28.14 452 GLY A CA 1
ATOM 3219 C C . GLY A 1 452 ? -28.849 0.876 45.972 1.00 28.14 452 GLY A C 1
ATOM 3220 O O . GLY A 1 452 ? -29.894 0.528 46.510 1.00 28.14 452 GLY A O 1
ATOM 3221 N N . GLY A 1 453 ? -28.496 0.458 44.758 1.00 26.06 453 GLY A N 1
ATOM 3222 C CA . GLY A 1 453 ? -29.197 -0.593 44.028 1.00 26.06 453 GLY A CA 1
ATOM 3223 C C . GLY A 1 453 ? -28.194 -1.428 43.246 1.00 26.06 453 GLY A C 1
ATOM 3224 O O . GLY A 1 453 ? -27.642 -0.967 42.253 1.00 26.06 453 GLY A O 1
ATOM 3225 N N . ILE A 1 454 ? -27.935 -2.636 43.739 1.00 32.75 454 ILE A N 1
ATOM 3226 C CA . ILE A 1 454 ? -27.162 -3.688 43.075 1.00 32.75 454 ILE A CA 1
ATOM 3227 C C . ILE A 1 454 ? -27.696 -3.836 41.646 1.00 32.75 454 ILE A C 1
ATOM 3229 O O . ILE A 1 454 ? -28.850 -4.216 41.449 1.00 32.75 454 ILE A O 1
ATOM 3233 N N . THR A 1 455 ? -26.878 -3.503 40.650 1.00 31.25 455 THR A N 1
ATOM 3234 C CA . THR A 1 455 ? -27.205 -3.771 39.248 1.00 31.25 455 THR A CA 1
ATOM 3235 C C . THR A 1 455 ? -27.082 -5.280 39.035 1.00 31.25 455 THR A C 1
ATOM 3237 O O . THR A 1 455 ? -26.053 -5.852 39.405 1.00 31.25 455 THR A O 1
ATOM 3240 N N . PRO A 1 456 ? -28.096 -5.962 38.476 1.00 35.56 456 PRO A N 1
ATOM 3241 C CA . PRO A 1 456 ? -27.933 -7.355 38.102 1.00 35.56 456 PRO A CA 1
ATOM 3242 C C . PRO A 1 456 ? -26.843 -7.428 37.031 1.00 35.56 456 PRO A C 1
ATOM 3244 O O . PRO A 1 456 ? -26.800 -6.589 36.128 1.00 35.56 456 PRO A O 1
ATOM 3247 N N . ALA A 1 457 ? -25.945 -8.404 37.169 1.00 33.69 457 ALA A N 1
ATOM 3248 C CA . ALA A 1 457 ? -24.917 -8.703 36.184 1.00 33.69 457 ALA A CA 1
ATOM 3249 C C . ALA A 1 457 ? -25.547 -8.705 34.786 1.00 33.69 457 ALA A C 1
ATOM 3251 O O . ALA A 1 457 ? -26.491 -9.457 34.531 1.00 33.69 457 ALA A O 1
ATOM 3252 N N . ALA A 1 458 ? -25.051 -7.821 33.916 1.00 35.91 458 ALA A N 1
ATOM 3253 C CA . ALA A 1 458 ? -25.478 -7.746 32.533 1.00 35.91 458 ALA A CA 1
ATOM 3254 C C . ALA A 1 458 ? -25.344 -9.139 31.913 1.00 35.91 458 ALA A C 1
ATOM 3256 O O . ALA A 1 458 ? -24.256 -9.704 31.802 1.00 35.91 458 ALA A O 1
ATOM 3257 N N . SER A 1 459 ? -26.487 -9.705 31.555 1.00 37.50 459 SER A N 1
ATOM 3258 C CA . SER A 1 459 ? -26.608 -10.936 30.800 1.00 37.50 459 SER A CA 1
ATOM 3259 C C . SER A 1 459 ? -25.852 -10.798 29.478 1.00 37.50 459 SER A C 1
ATOM 3261 O O . SER A 1 459 ? -26.326 -10.102 28.588 1.00 37.50 459 SER A O 1
ATOM 3263 N N . GLY A 1 460 ? -24.686 -11.438 29.369 1.00 36.72 460 GLY A N 1
ATOM 3264 C CA . GLY A 1 460 ? -24.125 -12.032 28.145 1.00 36.72 460 GLY A CA 1
ATOM 3265 C C . GLY A 1 460 ? -24.144 -11.239 26.831 1.00 36.72 460 GLY A C 1
ATOM 3266 O O . GLY A 1 460 ? -24.118 -11.867 25.776 1.00 36.72 460 GLY A O 1
ATOM 3267 N N . ALA A 1 461 ? -24.206 -9.907 26.840 1.00 45.84 461 ALA A N 1
ATOM 3268 C CA . ALA A 1 461 ? -24.093 -9.123 25.618 1.00 45.84 461 ALA A CA 1
ATOM 3269 C C . ALA A 1 461 ? -22.624 -9.129 25.178 1.00 45.84 461 ALA A C 1
ATOM 3271 O O . ALA A 1 461 ? -21.766 -8.581 25.870 1.00 45.84 461 ALA A O 1
ATOM 3272 N N . SER A 1 462 ? -22.334 -9.790 24.054 1.00 58.12 462 SER A N 1
ATOM 3273 C CA . SER A 1 462 ? -21.014 -9.747 23.416 1.00 58.12 462 SER A CA 1
ATOM 3274 C C . SER A 1 462 ? -20.571 -8.290 23.244 1.00 58.12 462 SER A C 1
ATOM 3276 O O . SER A 1 462 ? -21.384 -7.441 22.865 1.00 58.12 462 SER A O 1
ATOM 3278 N N . ALA A 1 463 ? -19.308 -7.987 23.564 1.00 65.06 463 ALA A N 1
ATOM 3279 C CA . ALA A 1 463 ? -18.764 -6.640 23.424 1.00 65.06 463 ALA A CA 1
ATOM 3280 C C . ALA A 1 463 ? -18.993 -6.126 21.987 1.00 65.06 463 ALA A C 1
ATOM 3282 O O . ALA A 1 463 ? -18.830 -6.890 21.030 1.00 65.06 463 ALA A O 1
ATOM 3283 N N . PRO A 1 464 ? -19.389 -4.854 21.800 1.00 84.81 464 PRO A N 1
ATOM 3284 C CA . PRO A 1 464 ? -19.669 -4.336 20.469 1.00 84.81 464 PRO A CA 1
ATOM 3285 C C . PRO A 1 464 ? -18.401 -4.380 19.612 1.00 84.81 464 PRO A C 1
ATOM 3287 O O . PRO A 1 464 ? -17.360 -3.870 20.019 1.00 84.81 464 PRO A O 1
ATOM 3290 N N . VAL A 1 465 ? -18.499 -4.948 18.406 1.00 95.12 465 VAL A N 1
ATOM 3291 C CA . VAL A 1 465 ? -17.401 -4.941 17.427 1.00 95.12 465 VAL A CA 1
ATOM 3292 C C . VAL A 1 465 ? -16.999 -3.500 17.121 1.00 95.12 465 VAL A C 1
ATOM 3294 O O . VAL A 1 465 ? -17.838 -2.694 16.698 1.00 95.12 465 VAL A O 1
ATOM 3297 N N . HIS A 1 466 ? -15.716 -3.187 17.282 1.00 97.69 466 HIS A N 1
ATOM 3298 C CA . HIS A 1 466 ? -15.129 -1.910 16.895 1.00 97.69 466 HIS A CA 1
ATOM 3299 C C . HIS A 1 466 ? -14.794 -1.933 15.407 1.00 97.69 466 HIS A C 1
ATOM 3301 O O . HIS A 1 466 ? -13.943 -2.692 14.956 1.00 97.69 466 HIS A O 1
ATOM 3307 N N . LEU A 1 467 ? -15.485 -1.104 14.625 1.00 98.56 467 LEU A N 1
ATOM 3308 C CA . LEU A 1 467 ? -15.135 -0.910 13.223 1.00 98.56 467 LEU A CA 1
ATOM 3309 C C . LEU A 1 467 ? -13.951 0.052 13.136 1.00 98.56 467 LEU A C 1
ATOM 3311 O O . LEU A 1 467 ? -14.053 1.203 13.568 1.00 98.56 467 LEU A O 1
ATOM 3315 N N . VAL A 1 468 ? -12.857 -0.407 12.543 1.00 98.75 468 VAL A N 1
ATOM 3316 C CA . VAL A 1 468 ? -11.698 0.427 12.246 1.00 98.75 468 VAL A CA 1
ATOM 3317 C C . VAL A 1 468 ? -11.504 0.467 10.741 1.00 98.75 468 VAL A C 1
ATOM 3319 O O . VAL A 1 468 ? -11.299 -0.564 10.113 1.00 98.75 468 VAL A O 1
ATOM 3322 N N . VAL A 1 469 ? -11.559 1.666 10.173 1.00 98.75 469 VAL A N 1
ATOM 3323 C CA . VAL A 1 469 ? -11.214 1.929 8.776 1.00 98.75 469 VAL A CA 1
ATOM 3324 C C . VAL A 1 469 ? -9.861 2.621 8.759 1.00 98.75 469 VAL A C 1
ATOM 3326 O O . VAL A 1 469 ? -9.638 3.522 9.567 1.00 98.75 469 VAL A O 1
ATOM 3329 N N . PHE A 1 470 ? -8.951 2.236 7.871 1.00 98.44 470 PHE A N 1
ATOM 3330 C CA . PHE A 1 470 ? -7.688 2.943 7.698 1.00 98.44 470 PHE A CA 1
ATOM 3331 C C . PHE A 1 470 ? -7.359 3.213 6.234 1.00 98.44 470 PHE A C 1
ATOM 3333 O O . PHE A 1 470 ? -7.803 2.499 5.337 1.00 98.44 470 PHE A O 1
ATOM 3340 N N . SER A 1 471 ? -6.573 4.262 6.009 1.00 96.12 471 SER A N 1
ATOM 3341 C CA . SER A 1 471 ? -5.999 4.584 4.706 1.00 96.12 471 SER A CA 1
ATOM 3342 C C . SER A 1 471 ? -4.540 5.013 4.856 1.00 96.12 471 SER A C 1
ATOM 3344 O O . SER A 1 471 ? -4.170 5.670 5.837 1.00 96.12 471 SER A O 1
ATOM 3346 N N . SER A 1 472 ? -3.708 4.629 3.886 1.00 94.38 472 SER A N 1
ATOM 3347 C CA . SER A 1 472 ? -2.322 5.083 3.778 1.00 94.38 472 SER A CA 1
ATOM 3348 C C . SER A 1 472 ? -2.042 5.566 2.362 1.00 94.38 472 SER A C 1
ATOM 3350 O O . SER A 1 472 ? -2.028 4.768 1.427 1.00 94.38 472 SER A O 1
ATOM 3352 N N . TRP A 1 473 ? -1.857 6.878 2.205 1.00 93.19 473 TRP A N 1
ATOM 3353 C CA . TRP A 1 473 ? -1.679 7.564 0.918 1.00 93.19 473 TRP A CA 1
ATOM 3354 C C . TRP A 1 473 ? -2.812 7.351 -0.104 1.00 93.19 473 TRP A C 1
ATOM 3356 O O . TRP A 1 473 ? -2.730 7.847 -1.229 1.00 93.19 473 TRP A O 1
ATOM 3366 N N . ALA A 1 474 ? -3.894 6.665 0.264 1.00 93.00 474 ALA A N 1
ATOM 3367 C CA . ALA A 1 474 ? -4.968 6.293 -0.650 1.00 93.00 474 ALA A CA 1
ATOM 3368 C C . ALA A 1 474 ? -5.863 7.491 -0.997 1.00 93.00 474 ALA A C 1
ATOM 3370 O O . ALA A 1 474 ? -6.350 7.606 -2.123 1.00 93.00 474 ALA A O 1
ATOM 3371 N N . LEU A 1 475 ? -6.031 8.444 -0.071 1.00 92.12 475 LEU A N 1
ATOM 3372 C CA . LEU A 1 475 ? -6.847 9.634 -0.327 1.00 92.12 475 LEU A CA 1
ATOM 3373 C C . LEU A 1 475 ? -6.229 10.596 -1.349 1.00 92.12 475 LEU A C 1
ATOM 3375 O O . LEU A 1 475 ? -6.928 11.482 -1.853 1.00 92.12 475 LEU A O 1
ATOM 3379 N N . THR A 1 476 ? -4.954 10.423 -1.700 1.00 89.38 476 THR A N 1
ATOM 3380 C CA . THR A 1 476 ? -4.321 11.172 -2.797 1.00 89.38 476 THR A CA 1
ATOM 3381 C C . THR A 1 476 ? -4.995 10.891 -4.146 1.00 89.38 476 THR A C 1
ATOM 3383 O O . THR A 1 476 ? -5.064 11.785 -4.989 1.00 89.38 476 THR A O 1
ATOM 3386 N N . TYR A 1 477 ? -5.600 9.708 -4.301 1.00 89.00 477 TYR A N 1
ATOM 3387 C CA . TYR A 1 477 ? -6.372 9.294 -5.477 1.00 89.00 477 TYR A CA 1
ATOM 3388 C C . TYR A 1 477 ? -7.842 9.739 -5.441 1.00 89.00 477 TYR A C 1
ATOM 3390 O O . TYR A 1 477 ? -8.572 9.573 -6.422 1.00 89.00 477 TYR A O 1
ATOM 3398 N N . VAL A 1 478 ? -8.292 10.316 -4.323 1.00 92.31 478 VAL A N 1
ATOM 3399 C CA . VAL A 1 478 ? -9.646 10.852 -4.163 1.00 92.31 478 VAL A CA 1
ATOM 3400 C C . VAL A 1 478 ? -9.627 12.351 -4.438 1.00 92.31 478 VAL A C 1
ATOM 3402 O O . VAL A 1 478 ? -8.862 13.103 -3.822 1.00 92.31 478 VAL A O 1
ATOM 3405 N N . ALA A 1 479 ? -10.505 12.794 -5.343 1.00 92.69 479 ALA A N 1
ATOM 3406 C CA . ALA A 1 479 ? -10.717 14.211 -5.633 1.00 92.69 479 ALA A CA 1
ATOM 3407 C C . ALA A 1 479 ? -10.993 14.986 -4.337 1.00 92.69 479 ALA A C 1
ATOM 3409 O O . ALA A 1 479 ? -11.747 14.524 -3.475 1.00 92.69 479 ALA A O 1
ATOM 3410 N N . ARG A 1 480 ? -10.375 16.161 -4.186 1.00 91.75 480 ARG A N 1
ATOM 3411 C CA . ARG A 1 480 ? -10.364 16.918 -2.925 1.00 91.75 480 ARG A CA 1
ATOM 3412 C C . ARG A 1 480 ? -11.775 17.207 -2.404 1.00 91.75 480 ARG A C 1
ATOM 3414 O O . ARG A 1 480 ? -11.995 17.164 -1.196 1.00 91.75 480 ARG A O 1
ATOM 3421 N N . GLU A 1 481 ? -12.716 17.440 -3.308 1.00 94.88 481 GLU A N 1
ATOM 3422 C CA . GLU A 1 481 ? -14.119 17.760 -3.039 1.00 94.88 481 GLU A CA 1
ATOM 3423 C C . GLU A 1 481 ? -14.906 16.544 -2.529 1.00 94.88 481 GLU A C 1
ATOM 3425 O O . GLU A 1 481 ? -15.895 16.713 -1.821 1.00 94.88 481 GLU A O 1
ATOM 3430 N N . ARG A 1 482 ? -14.456 15.322 -2.849 1.00 96.75 482 ARG A N 1
ATOM 3431 C CA . ARG A 1 482 ? -15.078 14.064 -2.403 1.00 96.75 482 ARG A CA 1
ATOM 3432 C C . ARG A 1 482 ? -14.546 13.577 -1.057 1.00 96.75 482 ARG A C 1
ATOM 3434 O O . ARG A 1 482 ? -15.240 12.848 -0.362 1.00 96.75 482 ARG A O 1
ATOM 3441 N N . ARG A 1 483 ? -13.347 13.991 -0.633 1.00 95.56 483 ARG A N 1
ATOM 3442 C CA . ARG A 1 483 ? -12.731 13.527 0.631 1.00 95.56 483 ARG A CA 1
ATOM 3443 C C . ARG A 1 483 ? -13.610 13.721 1.882 1.00 95.56 483 ARG A C 1
ATOM 3445 O O . ARG A 1 483 ? -13.553 12.850 2.749 1.00 95.56 483 ARG A O 1
ATOM 3452 N N . PRO A 1 484 ? -14.419 14.795 2.025 1.00 96.38 484 PRO A N 1
ATOM 3453 C CA . PRO A 1 484 ? -15.336 14.933 3.162 1.00 96.38 484 PRO A CA 1
ATOM 3454 C C . PRO A 1 484 ? -16.369 13.802 3.273 1.00 96.38 484 PRO A C 1
ATOM 3456 O O . PRO A 1 484 ? -16.714 13.415 4.388 1.00 96.38 484 PRO A O 1
ATOM 3459 N N . GLN A 1 485 ? -16.781 13.215 2.144 1.00 97.62 485 GLN A N 1
ATOM 3460 C CA . GLN A 1 485 ? -17.803 12.163 2.081 1.00 97.62 485 GLN A CA 1
ATOM 3461 C C . GLN A 1 485 ? -17.361 10.882 2.809 1.00 97.62 485 GLN A C 1
ATOM 3463 O O . GLN A 1 485 ? -18.188 10.183 3.388 1.00 97.62 485 GLN A O 1
ATOM 3468 N N . VAL A 1 486 ? -16.050 10.612 2.881 1.00 97.25 486 VAL A N 1
ATOM 3469 C CA . VAL A 1 486 ? -15.501 9.496 3.675 1.00 97.25 486 VAL A CA 1
ATOM 3470 C C . VAL A 1 486 ? -15.871 9.654 5.151 1.00 97.25 486 VAL A C 1
ATOM 3472 O O . VAL A 1 486 ? -16.337 8.714 5.789 1.00 97.25 486 VAL A O 1
ATOM 3475 N N . ALA A 1 487 ? -15.718 10.858 5.706 1.00 95.75 487 ALA A N 1
ATOM 3476 C CA . ALA A 1 487 ? -16.067 11.113 7.099 1.00 95.75 487 ALA A CA 1
ATOM 3477 C C . ALA A 1 487 ? -17.581 11.079 7.346 1.00 95.75 487 ALA A C 1
ATOM 3479 O O . ALA A 1 487 ? -18.012 10.624 8.404 1.00 95.75 487 ALA A O 1
ATOM 3480 N N . GLU A 1 488 ? -18.381 11.539 6.382 1.00 97.38 488 GLU A N 1
ATOM 3481 C CA . GLU A 1 488 ? -19.848 11.496 6.441 1.00 97.38 488 GLU A CA 1
ATOM 3482 C C . GLU A 1 488 ? -20.369 10.050 6.465 1.00 97.38 488 GLU A C 1
ATOM 3484 O O . GLU A 1 488 ? -21.222 9.711 7.292 1.00 97.38 488 GLU A O 1
ATOM 3489 N N . ALA A 1 489 ? -19.797 9.168 5.639 1.00 98.00 489 ALA A N 1
ATOM 3490 C CA . ALA A 1 489 ? -20.107 7.739 5.651 1.00 98.00 489 ALA A CA 1
ATOM 3491 C C . ALA A 1 489 ? -19.760 7.094 7.007 1.00 98.00 489 ALA A C 1
ATOM 3493 O O . ALA A 1 489 ? -20.558 6.350 7.582 1.00 98.00 489 ALA A O 1
ATOM 3494 N N . LEU A 1 490 ? -18.596 7.418 7.581 1.00 97.88 490 LEU A N 1
ATOM 3495 C CA . LEU A 1 490 ? -18.183 6.891 8.889 1.00 97.88 490 LEU A CA 1
ATOM 3496 C C . LEU A 1 490 ? -19.031 7.428 10.049 1.00 97.88 490 LEU A C 1
ATOM 3498 O O . LEU A 1 490 ? -19.347 6.671 10.969 1.00 97.88 490 LEU A O 1
ATOM 3502 N N . ALA A 1 491 ? -19.460 8.691 9.988 1.00 97.50 491 ALA A N 1
ATOM 3503 C CA . ALA A 1 491 ? -20.419 9.252 10.937 1.00 97.50 491 ALA A CA 1
ATOM 3504 C C . ALA A 1 491 ? -21.778 8.533 10.851 1.00 97.50 491 ALA A C 1
ATOM 3506 O O . ALA A 1 491 ? -22.356 8.185 11.882 1.00 97.50 491 ALA A O 1
ATOM 3507 N N . THR A 1 492 ? -22.245 8.221 9.637 1.00 97.94 492 THR A N 1
ATOM 3508 C CA . THR A 1 492 ? -23.468 7.432 9.409 1.00 97.94 492 THR A CA 1
ATOM 3509 C C . THR A 1 492 ? -23.355 6.029 10.010 1.00 97.94 492 THR A C 1
ATOM 3511 O O . THR A 1 492 ? -24.274 5.555 10.678 1.00 97.94 492 THR A O 1
ATOM 3514 N N . LEU A 1 493 ? -22.202 5.373 9.855 1.00 97.25 493 LEU A N 1
ATOM 3515 C CA . LEU A 1 493 ? -21.919 4.059 10.448 1.00 97.25 493 LEU A CA 1
ATOM 3516 C C . LEU A 1 493 ? -21.815 4.077 11.978 1.00 97.25 493 LEU A C 1
ATOM 3518 O O . LEU A 1 493 ? -21.960 3.025 12.603 1.00 97.25 493 LEU A O 1
ATOM 3522 N N . ALA A 1 494 ? -21.533 5.236 12.573 1.00 97.19 494 ALA A N 1
ATOM 3523 C CA . ALA A 1 494 ? -21.446 5.420 14.017 1.00 97.19 494 ALA A CA 1
ATOM 3524 C C . ALA A 1 494 ? -22.779 5.837 14.661 1.00 97.19 494 ALA A C 1
ATOM 3526 O O . ALA A 1 494 ? -22.878 5.841 15.888 1.00 97.19 494 ALA A O 1
ATOM 3527 N N . ALA A 1 495 ? -23.797 6.186 13.863 1.00 96.50 495 ALA A N 1
ATOM 3528 C CA . ALA A 1 495 ? -25.047 6.787 14.335 1.00 96.50 495 ALA A CA 1
ATOM 3529 C C . ALA A 1 495 ? -25.838 5.907 15.322 1.00 96.50 495 ALA A C 1
ATOM 3531 O O . ALA A 1 495 ? -26.600 6.424 16.134 1.00 96.50 495 ALA A O 1
ATOM 3532 N N . ASP A 1 496 ? -25.636 4.587 15.294 1.00 92.75 496 ASP A N 1
ATOM 3533 C CA . ASP A 1 496 ? -26.250 3.641 16.236 1.00 92.75 496 ASP A CA 1
ATOM 3534 C C . ASP A 1 496 ? -25.499 3.497 17.573 1.00 92.75 496 ASP A C 1
ATOM 3536 O O . ASP A 1 496 ? -25.846 2.660 18.407 1.00 92.75 496 ASP A O 1
ATOM 3540 N N . GLY A 1 497 ? -24.461 4.306 17.788 1.00 93.94 497 GLY A N 1
ATOM 3541 C CA . GLY A 1 497 ? -23.687 4.338 19.020 1.00 93.94 497 GLY A CA 1
ATOM 3542 C C . GLY A 1 497 ? -22.480 3.402 19.046 1.00 93.94 497 GLY A C 1
ATOM 3543 O O . GLY A 1 497 ? -21.635 3.542 19.937 1.00 93.94 497 GLY A O 1
ATOM 3544 N N . ARG A 1 498 ? -22.348 2.474 18.087 1.00 95.19 498 ARG A N 1
ATOM 3545 C CA . ARG A 1 498 ? -21.231 1.522 18.064 1.00 95.19 498 ARG A CA 1
ATOM 3546 C C . ARG A 1 498 ? -19.907 2.219 17.720 1.00 95.19 498 ARG A C 1
ATOM 3548 O O . ARG A 1 498 ? -19.882 3.131 16.894 1.00 95.19 498 ARG A O 1
ATOM 3555 N N . PRO A 1 499 ? -18.777 1.777 18.304 1.00 97.62 499 PRO A N 1
ATOM 3556 C CA . PRO A 1 499 ? -17.494 2.435 18.094 1.00 97.62 499 PRO A CA 1
ATOM 3557 C C . PRO A 1 499 ? -17.041 2.340 16.630 1.00 97.62 499 PRO A C 1
ATOM 3559 O O . PRO A 1 499 ? -17.118 1.273 16.004 1.00 97.62 499 PRO A O 1
ATOM 3562 N N . VAL A 1 500 ? -16.564 3.475 16.109 1.00 98.50 500 VAL A N 1
ATOM 3563 C CA . VAL A 1 500 ? -15.929 3.629 14.791 1.00 98.50 500 VAL A CA 1
ATOM 3564 C C . VAL A 1 500 ? -14.634 4.417 14.965 1.00 98.50 500 VAL A C 1
ATOM 3566 O O . VAL A 1 500 ? -14.613 5.438 15.657 1.00 98.50 500 VAL A O 1
ATOM 3569 N N . SER A 1 501 ? -13.548 3.965 14.346 1.00 98.44 501 SER A N 1
ATOM 3570 C CA . SER A 1 501 ? -12.320 4.751 14.204 1.00 98.44 501 SER A CA 1
ATOM 3571 C C . SER A 1 501 ? -11.902 4.798 12.740 1.00 98.44 501 SER A C 1
ATOM 3573 O O . SER A 1 501 ? -11.870 3.768 12.077 1.00 98.44 501 SER A O 1
ATOM 3575 N N . TRP A 1 502 ? -11.542 5.982 12.265 1.00 98.25 502 TRP A N 1
ATOM 3576 C CA . TRP A 1 502 ? -10.818 6.191 11.023 1.00 98.25 502 TRP A CA 1
ATOM 3577 C C . TRP A 1 502 ? -9.364 6.510 11.343 1.00 98.25 502 TRP A C 1
ATOM 3579 O O . TRP A 1 502 ? -9.097 7.526 11.984 1.00 98.25 502 TRP A O 1
ATOM 3589 N N . LEU A 1 503 ? -8.437 5.658 10.922 1.00 98.31 503 LEU A N 1
ATOM 3590 C CA . LEU A 1 503 ? -6.999 5.892 11.012 1.00 98.31 503 LEU A CA 1
ATOM 3591 C C . LEU A 1 503 ? -6.491 6.430 9.682 1.00 98.31 503 LEU A C 1
ATOM 3593 O O . LEU A 1 503 ? -6.852 5.922 8.623 1.00 98.31 503 LEU A O 1
ATOM 3597 N N . THR A 1 504 ? -5.631 7.436 9.728 1.00 96.31 504 THR A N 1
ATOM 3598 C CA . THR A 1 504 ? -5.124 8.079 8.516 1.00 96.31 504 THR A CA 1
ATOM 3599 C C . THR A 1 504 ? -3.614 8.196 8.568 1.00 96.31 504 THR A C 1
ATOM 3601 O O . THR A 1 504 ? -3.075 8.699 9.556 1.00 96.31 504 THR A O 1
ATOM 3604 N N . ALA A 1 505 ? -2.963 7.783 7.486 1.00 95.62 505 ALA A N 1
ATOM 3605 C CA . ALA A 1 505 ? -1.550 7.994 7.212 1.00 95.62 505 ALA A CA 1
ATOM 3606 C C . ALA A 1 505 ? -1.423 8.651 5.829 1.00 95.62 505 ALA A C 1
ATOM 3608 O O . ALA A 1 505 ? -1.240 7.987 4.815 1.00 95.62 505 ALA A O 1
ATOM 3609 N N . GLU A 1 506 ? -1.600 9.968 5.772 1.00 93.56 506 GLU A N 1
ATOM 3610 C CA . GLU A 1 506 ? -1.797 10.702 4.514 1.00 93.56 506 GLU A CA 1
ATOM 3611 C C . GLU A 1 506 ? -0.913 11.956 4.450 1.00 93.56 506 GLU A C 1
ATOM 3613 O O . GLU A 1 506 ? -0.488 12.449 5.499 1.00 93.56 506 GLU A O 1
ATOM 3618 N N . PRO A 1 507 ? -0.672 12.541 3.263 1.00 89.31 507 PRO A N 1
ATOM 3619 C CA . PRO A 1 507 ? 0.042 13.810 3.157 1.00 89.31 507 PRO A CA 1
ATOM 3620 C C . PRO A 1 507 ? -0.647 14.966 3.910 1.00 89.31 507 PRO A C 1
ATOM 3622 O O . PRO A 1 507 ? -1.869 14.938 4.137 1.00 89.31 507 PRO A O 1
ATOM 3625 N N . PRO A 1 508 ? 0.087 16.040 4.258 1.00 85.50 508 PRO A N 1
ATOM 3626 C CA . PRO A 1 508 ? -0.472 17.174 4.980 1.00 85.50 508 PRO A CA 1
ATOM 3627 C C . PRO A 1 508 ? -1.644 17.812 4.227 1.00 85.50 508 PRO A C 1
ATOM 3629 O O . PRO A 1 508 ? -1.571 18.115 3.040 1.00 85.50 508 PRO A O 1
ATOM 3632 N N . GLY A 1 509 ? -2.759 18.028 4.931 1.00 84.69 509 GLY A N 1
ATOM 3633 C CA . GLY A 1 509 ? -3.963 18.632 4.351 1.00 84.69 509 GLY A CA 1
ATOM 3634 C C . GLY A 1 509 ? -4.801 17.703 3.464 1.00 84.69 509 GLY A C 1
ATOM 3635 O O . GLY A 1 509 ? -5.803 18.163 2.916 1.00 84.69 509 GLY A O 1
ATOM 3636 N N . CYS A 1 510 ? -4.438 16.421 3.344 1.00 88.88 510 CYS A N 1
ATOM 3637 C CA . CYS A 1 510 ? -5.212 15.445 2.582 1.00 88.88 510 CYS A CA 1
ATOM 3638 C C . CYS A 1 510 ? -6.537 15.082 3.282 1.00 88.88 510 CYS A C 1
ATOM 3640 O O . CYS A 1 510 ? -7.583 15.051 2.637 1.00 88.88 510 CYS A O 1
ATOM 3642 N N . VAL A 1 511 ? -6.506 14.887 4.605 1.00 91.44 511 VAL A N 1
ATOM 3643 C CA . VAL A 1 511 ? -7.657 14.467 5.424 1.00 91.44 511 VAL A CA 1
ATOM 3644 C C . VAL A 1 511 ? -8.471 15.678 5.909 1.00 91.44 511 VAL A C 1
ATOM 3646 O O . VAL A 1 511 ? -7.929 16.527 6.627 1.00 91.44 511 VAL A O 1
ATOM 3649 N N . PRO A 1 512 ? -9.779 15.772 5.596 1.00 87.06 512 PRO A N 1
ATOM 3650 C CA . PRO A 1 512 ? -10.628 16.862 6.074 1.00 87.06 512 PRO A CA 1
ATOM 3651 C C . PRO A 1 512 ? -10.785 16.879 7.601 1.00 87.06 512 PRO A C 1
ATOM 3653 O O . PRO A 1 512 ? -11.132 15.869 8.218 1.00 87.06 512 PRO A O 1
ATOM 3656 N N . GLY A 1 513 ? -10.575 18.054 8.201 1.00 85.75 513 GLY A N 1
ATOM 3657 C CA . GLY A 1 513 ? -10.747 18.298 9.639 1.00 85.75 513 GLY A CA 1
ATOM 3658 C C . GLY A 1 513 ? -9.549 17.919 10.516 1.00 85.75 513 GLY A C 1
ATOM 3659 O O . GLY A 1 513 ? -9.561 18.225 11.706 1.00 85.75 513 GLY A O 1
ATOM 3660 N N . LEU A 1 514 ? -8.504 17.294 9.960 1.00 87.38 514 LEU A N 1
ATOM 3661 C CA . LEU A 1 514 ? -7.318 16.921 10.728 1.00 87.38 514 LEU A CA 1
ATOM 3662 C C . LEU A 1 514 ? -6.395 18.140 10.962 1.00 87.38 514 LEU A C 1
ATOM 3664 O O . LEU A 1 514 ? -6.127 18.885 10.011 1.00 87.38 514 LEU A O 1
ATOM 3668 N N . PRO A 1 515 ? -5.868 18.357 12.186 1.00 80.31 515 PRO A N 1
ATOM 3669 C CA . PRO A 1 515 ? -4.964 19.472 12.465 1.00 80.31 515 PRO A CA 1
ATOM 3670 C C . PRO A 1 515 ? -3.694 19.433 11.606 1.00 80.31 515 PRO A C 1
ATOM 3672 O O . PRO A 1 515 ? -2.951 18.447 11.614 1.00 80.31 515 PRO A O 1
ATOM 3675 N N . ARG A 1 516 ? -3.392 20.532 10.906 1.00 73.44 516 ARG A N 1
ATOM 3676 C CA . ARG A 1 516 ? -2.157 20.653 10.115 1.00 73.44 516 ARG A CA 1
ATOM 3677 C C . ARG A 1 516 ? -0.922 20.775 11.016 1.00 73.44 516 ARG A C 1
ATOM 3679 O O . ARG A 1 516 ? -1.034 21.364 12.097 1.00 73.44 516 ARG A O 1
ATOM 3686 N N . PRO A 1 517 ? 0.241 20.226 10.613 1.00 67.25 517 PRO A N 1
ATOM 3687 C CA . PRO A 1 517 ? 1.509 20.483 11.293 1.00 67.25 517 PRO A CA 1
ATOM 3688 C C . PRO A 1 517 ? 1.729 21.988 11.477 1.00 67.25 517 PRO A C 1
ATOM 3690 O O . PRO A 1 517 ? 1.446 22.741 10.543 1.00 67.25 517 PRO A O 1
ATOM 3693 N N . PRO A 1 518 ? 2.199 22.450 12.647 1.00 59.44 518 PRO A N 1
ATOM 3694 C CA . PRO A 1 518 ? 2.721 23.805 12.754 1.00 59.44 518 PRO A CA 1
ATOM 3695 C C . PRO A 1 518 ? 3.954 23.928 11.843 1.00 59.44 518 PRO A C 1
ATOM 3697 O O . PRO A 1 518 ? 4.866 23.110 11.936 1.00 59.44 518 PRO A O 1
ATOM 3700 N N . GLY A 1 519 ? 3.964 24.918 10.949 1.00 55.12 519 GLY A N 1
ATOM 3701 C CA . GLY A 1 519 ? 5.045 25.151 9.989 1.00 55.12 519 GLY A CA 1
ATOM 3702 C C . GLY A 1 519 ? 4.918 26.507 9.291 1.00 55.12 519 GLY A C 1
ATOM 3703 O O . GLY A 1 519 ? 3.819 27.053 9.192 1.00 55.12 519 GLY A O 1
ATOM 3704 N N . ASP A 1 520 ? 6.061 27.042 8.860 1.00 43.03 520 ASP A N 1
ATOM 3705 C CA . ASP A 1 520 ? 6.197 28.273 8.075 1.00 43.03 520 ASP A CA 1
ATOM 3706 C C . ASP A 1 520 ? 5.522 28.086 6.700 1.00 43.03 520 ASP A C 1
ATOM 3708 O O . ASP A 1 520 ? 5.902 27.158 5.980 1.00 43.03 520 ASP A O 1
ATOM 3712 N N . PRO A 1 521 ? 4.513 28.897 6.322 1.00 49.78 521 PRO A N 1
ATOM 3713 C CA . PRO A 1 521 ? 3.833 28.770 5.031 1.00 49.78 521 PRO A CA 1
ATOM 3714 C C . PRO A 1 521 ? 4.779 28.879 3.822 1.00 49.78 521 PRO A C 1
ATOM 3716 O O . PRO A 1 521 ? 4.420 28.381 2.755 1.00 49.78 521 PRO A O 1
ATOM 3719 N N . ASP A 1 522 ? 5.972 29.460 3.997 1.00 37.88 522 ASP A N 1
ATOM 3720 C CA . ASP A 1 522 ? 6.956 29.690 2.932 1.00 37.88 522 ASP A CA 1
ATOM 3721 C C . ASP A 1 522 ? 8.061 28.619 2.861 1.00 37.88 522 ASP A C 1
ATOM 3723 O O . ASP A 1 522 ? 8.892 28.636 1.949 1.00 37.88 522 ASP A O 1
ATOM 3727 N N . ARG A 1 523 ? 8.078 27.651 3.790 1.00 37.53 523 ARG A N 1
ATOM 3728 C CA . ARG A 1 523 ? 9.049 26.549 3.793 1.00 37.53 523 ARG A CA 1
ATOM 3729 C C . ARG A 1 523 ? 8.323 25.224 3.546 1.00 37.53 523 ARG A C 1
ATOM 3731 O O . ARG A 1 523 ? 7.881 24.591 4.508 1.00 37.53 523 ARG A O 1
ATOM 3738 N N . PRO A 1 524 ? 8.180 24.770 2.285 1.00 37.00 524 PRO A N 1
ATOM 3739 C CA . PRO A 1 524 ? 7.720 23.411 2.037 1.00 37.00 524 PRO A CA 1
ATOM 3740 C C . PRO A 1 524 ? 8.666 22.460 2.775 1.00 37.00 524 PRO A C 1
ATOM 3742 O O . PRO A 1 524 ? 9.887 22.559 2.640 1.00 37.00 524 PRO A O 1
ATOM 3745 N N . SER A 1 525 ? 8.129 21.578 3.619 1.00 42.50 525 SER A N 1
ATOM 3746 C CA . SER A 1 525 ? 8.939 20.494 4.162 1.00 42.50 525 SER A CA 1
ATOM 3747 C C . SER A 1 525 ? 9.383 19.659 2.964 1.00 42.50 525 SER A C 1
ATOM 3749 O O . SER A 1 525 ? 8.560 18.984 2.354 1.00 42.50 525 SER A O 1
ATOM 3751 N N . ASN A 1 526 ? 10.663 19.725 2.601 1.00 38.31 526 ASN A N 1
ATOM 3752 C CA . ASN A 1 526 ? 11.224 18.921 1.510 1.00 38.31 526 ASN A CA 1
ATOM 3753 C C . ASN A 1 526 ? 11.137 17.406 1.779 1.00 38.31 526 ASN A C 1
ATOM 3755 O O . ASN A 1 526 ? 11.441 16.609 0.901 1.00 38.31 526 ASN A O 1
ATOM 3759 N N . GLU A 1 527 ? 10.700 16.998 2.971 1.00 48.38 527 GLU A N 1
ATOM 3760 C CA . GLU A 1 527 ? 10.286 15.634 3.264 1.00 48.38 527 GLU A CA 1
ATOM 3761 C C . GLU A 1 527 ? 8.774 15.514 3.047 1.00 48.38 527 GLU A C 1
ATOM 3763 O O . GLU A 1 527 ? 7.986 16.231 3.677 1.00 48.38 527 GLU A O 1
ATOM 3768 N N . ALA A 1 528 ? 8.361 14.591 2.177 1.00 56.00 528 ALA A N 1
ATOM 3769 C CA . ALA A 1 528 ? 6.982 14.144 2.017 1.00 56.00 528 ALA A CA 1
ATOM 3770 C C . ALA A 1 528 ? 6.472 13.511 3.330 1.00 56.00 528 ALA A C 1
ATOM 3772 O O . ALA A 1 528 ? 6.394 12.297 3.487 1.00 56.00 528 ALA A O 1
ATOM 3773 N N . SER A 1 529 ? 6.193 14.335 4.337 1.00 77.62 529 SER A N 1
ATOM 3774 C CA . SER A 1 529 ? 5.839 13.863 5.671 1.00 77.62 529 SER A CA 1
ATOM 3775 C C . SER A 1 529 ? 4.449 13.224 5.659 1.00 77.62 529 SER A C 1
ATOM 3777 O O . SER A 1 529 ? 3.462 13.822 5.240 1.00 77.62 529 SER A O 1
ATOM 3779 N N . THR A 1 530 ? 4.354 11.984 6.132 1.00 89.69 530 THR A N 1
ATOM 3780 C CA . THR A 1 530 ? 3.071 11.302 6.330 1.00 89.69 530 THR A CA 1
ATOM 3781 C C . THR A 1 530 ? 2.483 11.746 7.658 1.00 89.69 530 THR A C 1
ATOM 3783 O O . THR A 1 530 ? 3.130 11.609 8.693 1.00 89.69 530 THR A O 1
ATOM 3786 N N . ILE A 1 531 ? 1.259 12.266 7.651 1.00 92.25 531 ILE A N 1
ATOM 3787 C CA . ILE A 1 531 ? 0.539 12.660 8.859 1.00 92.25 531 ILE A CA 1
ATOM 3788 C C . ILE A 1 531 ? -0.173 11.447 9.440 1.00 92.25 531 ILE A C 1
ATOM 3790 O O . ILE A 1 531 ? -1.075 10.894 8.813 1.00 92.25 531 ILE A O 1
ATOM 3794 N N . LEU A 1 532 ? 0.209 11.081 10.663 1.00 94.69 532 LEU A N 1
ATOM 3795 C CA . LEU A 1 532 ? -0.418 10.019 11.438 1.00 94.69 532 LEU A CA 1
ATOM 3796 C C . LEU A 1 532 ? -1.541 10.626 12.280 1.00 94.69 532 LEU A C 1
ATOM 3798 O O . LEU A 1 532 ? -1.299 11.439 13.180 1.00 94.69 532 LEU A O 1
ATOM 3802 N N . GLY A 1 533 ? -2.781 10.248 11.994 1.00 94.69 533 GLY A N 1
ATOM 3803 C CA . GLY A 1 533 ? -3.948 10.818 12.657 1.00 94.69 533 GLY A CA 1
ATOM 3804 C C . GLY A 1 533 ? -5.126 9.867 12.766 1.00 94.69 533 GLY A C 1
ATOM 3805 O O . GLY A 1 533 ? -5.102 8.747 12.255 1.00 94.69 533 GLY A O 1
ATOM 3806 N N . ALA A 1 534 ? -6.160 10.333 13.463 1.00 96.12 534 ALA A N 1
ATOM 3807 C CA . ALA A 1 534 ? -7.411 9.615 13.599 1.00 96.12 534 ALA A CA 1
ATOM 3808 C C . ALA A 1 534 ? -8.619 10.545 13.759 1.00 96.12 534 ALA A C 1
ATOM 3810 O O . ALA A 1 534 ? -8.559 11.579 14.433 1.00 96.12 534 ALA A O 1
ATOM 3811 N N . ARG A 1 535 ? -9.755 10.105 13.214 1.00 96.81 535 ARG A N 1
ATOM 3812 C CA . ARG A 1 535 ? -11.099 10.590 13.560 1.00 96.81 535 ARG A CA 1
ATOM 3813 C C . ARG A 1 535 ? -11.873 9.439 14.185 1.00 96.81 535 ARG A C 1
ATOM 3815 O O . ARG A 1 535 ? -11.745 8.299 13.748 1.00 96.81 535 ARG A O 1
ATOM 3822 N N . ARG A 1 536 ? -12.600 9.687 15.270 1.00 97.31 536 ARG A N 1
ATOM 3823 C CA . ARG A 1 536 ? -13.178 8.614 16.092 1.00 97.31 536 ARG A CA 1
ATOM 3824 C C . ARG A 1 536 ? -14.574 8.996 16.533 1.00 97.31 536 ARG A C 1
ATOM 3826 O O . ARG A 1 536 ? -14.784 10.125 16.951 1.00 97.31 536 ARG A O 1
ATOM 3833 N N . TRP A 1 537 ? -15.484 8.032 16.519 1.00 97.75 537 TRP A N 1
ATOM 3834 C CA . TRP A 1 537 ? -16.847 8.200 17.003 1.00 97.75 537 TRP A CA 1
ATOM 3835 C C . TRP A 1 537 ? -17.120 7.228 18.148 1.00 97.75 537 TRP A C 1
ATOM 3837 O O . TRP A 1 537 ? -16.782 6.039 18.075 1.00 97.75 537 TRP A O 1
ATOM 3847 N N . ARG A 1 538 ? -17.710 7.743 19.227 1.00 96.56 538 ARG A N 1
ATOM 3848 C CA . ARG A 1 538 ? -18.102 6.991 20.426 1.00 96.56 538 ARG A CA 1
ATOM 3849 C C . ARG A 1 538 ? -19.525 7.387 20.791 1.00 96.56 538 ARG A C 1
ATOM 3851 O O . ARG A 1 538 ? -19.827 8.574 20.835 1.00 96.56 538 ARG A O 1
ATOM 3858 N N . ALA A 1 539 ? -20.395 6.404 21.025 1.00 94.25 539 ALA A N 1
ATOM 3859 C CA . ALA A 1 539 ? -21.806 6.648 21.334 1.00 94.25 539 ALA A CA 1
ATOM 3860 C C . ALA A 1 539 ? -22.494 7.611 20.334 1.00 94.25 539 ALA A C 1
ATOM 3862 O O . ALA A 1 539 ? -23.301 8.449 20.725 1.00 94.25 539 ALA A O 1
ATOM 3863 N N . GLY A 1 540 ? -22.138 7.521 19.045 1.00 93.75 540 GLY A N 1
ATOM 3864 C CA . GLY A 1 540 ? -22.696 8.357 17.975 1.00 93.75 540 GLY A CA 1
ATOM 3865 C C . GLY A 1 540 ? -22.132 9.775 17.891 1.00 93.75 540 GLY A C 1
ATOM 3866 O O . GLY A 1 540 ? -22.509 10.523 16.994 1.00 93.75 540 GLY A O 1
ATOM 3867 N N . VAL A 1 541 ? -21.206 10.148 18.778 1.00 96.69 541 VAL A N 1
ATOM 3868 C CA . VAL A 1 541 ? -20.584 11.475 18.814 1.00 96.69 541 VAL A CA 1
ATOM 3869 C C . VAL A 1 541 ? -19.147 11.388 18.324 1.00 96.69 541 VAL A C 1
ATOM 3871 O O . VAL A 1 541 ? -18.389 10.506 18.733 1.00 96.69 541 VAL A O 1
ATOM 3874 N N . GLU A 1 542 ? -18.761 12.314 17.451 1.00 96.88 542 GLU A N 1
ATOM 3875 C CA . GLU A 1 542 ? -17.374 12.443 17.02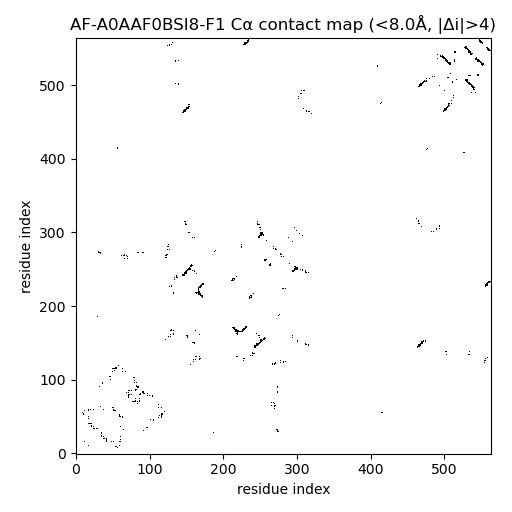5 1.00 96.88 542 GLU A CA 1
ATOM 3876 C C . GLU A 1 542 ? -16.513 13.052 18.142 1.00 96.88 542 GLU A C 1
ATOM 3878 O O . GLU A 1 542 ? -16.831 14.103 18.698 1.00 96.88 542 GLU A O 1
ATOM 3883 N N . LEU A 1 543 ? -15.401 12.394 18.458 1.00 96.00 543 LEU A N 1
ATOM 3884 C CA . LEU A 1 543 ? -14.347 12.944 19.302 1.00 96.00 543 LEU A CA 1
ATOM 3885 C C . LEU A 1 543 ? -13.509 13.957 18.505 1.00 96.00 543 LEU A C 1
ATOM 3887 O O . LEU A 1 543 ? -13.398 13.822 17.287 1.00 96.00 543 LEU A O 1
ATOM 3891 N N . PRO A 1 544 ? -12.834 14.918 19.163 1.00 94.62 544 PRO A N 1
ATOM 3892 C CA . PRO A 1 544 ? -11.934 15.836 18.472 1.00 94.62 544 PRO A CA 1
ATOM 3893 C C . PRO A 1 544 ? -10.943 15.095 17.549 1.00 94.62 544 PRO A C 1
ATOM 3895 O O . PRO A 1 544 ? -10.263 14.171 18.020 1.00 94.62 544 PRO A O 1
ATOM 3898 N N . PRO A 1 545 ? -10.847 15.474 16.256 1.00 93.81 545 PRO A N 1
ATOM 3899 C CA . PRO A 1 545 ? -9.855 14.920 15.342 1.00 93.81 545 PRO A CA 1
ATOM 3900 C C . PRO A 1 545 ? -8.452 15.048 15.925 1.00 93.81 545 PRO A C 1
ATOM 3902 O O . PRO A 1 545 ? -8.054 16.117 16.392 1.00 93.81 545 PRO A O 1
ATOM 3905 N N . ALA A 1 546 ? -7.693 13.958 15.895 1.00 91.75 546 ALA A N 1
ATOM 3906 C CA . ALA A 1 546 ? -6.411 13.887 16.573 1.00 91.75 546 ALA A CA 1
ATOM 3907 C C . ALA A 1 546 ? -5.282 13.646 15.574 1.00 91.75 546 ALA A C 1
ATOM 3909 O O . ALA A 1 546 ? -5.287 12.650 14.854 1.00 91.75 546 ALA A O 1
ATOM 3910 N N . ARG A 1 547 ? -4.282 14.532 15.570 1.00 91.81 547 ARG A N 1
ATOM 3911 C CA . ARG A 1 547 ? -2.981 14.251 14.959 1.00 91.81 547 ARG A CA 1
ATOM 3912 C C . ARG A 1 547 ? -2.082 13.643 16.026 1.00 91.81 547 ARG A C 1
ATOM 3914 O O . ARG A 1 547 ? -1.811 14.290 17.033 1.00 91.81 547 ARG A O 1
ATOM 3921 N N . TRP A 1 548 ? -1.626 12.418 15.806 1.00 91.38 548 TRP A N 1
ATOM 3922 C CA . TRP A 1 548 ? -0.786 11.703 16.762 1.00 91.38 548 TRP A CA 1
ATOM 3923 C C . TRP A 1 548 ? 0.689 11.708 16.390 1.00 91.38 548 TRP A C 1
ATOM 3925 O O . TRP A 1 548 ? 1.502 11.480 17.274 1.00 91.38 548 TRP A O 1
ATOM 3935 N N . GLY A 1 549 ? 1.059 12.015 15.149 1.00 90.94 549 GLY A N 1
ATOM 3936 C CA . GLY A 1 549 ? 2.468 12.084 14.779 1.00 90.94 549 GLY A CA 1
ATOM 3937 C C . GLY A 1 549 ? 2.711 12.339 13.302 1.00 90.94 549 GLY A C 1
ATOM 3938 O O . GLY A 1 549 ? 1.790 12.656 12.542 1.00 90.94 549 GLY A O 1
ATOM 3939 N N . THR A 1 550 ? 3.965 12.162 12.912 1.00 91.00 550 THR A N 1
ATOM 3940 C CA . THR A 1 550 ? 4.432 12.170 11.527 1.00 91.00 550 THR A CA 1
ATOM 3941 C C . THR A 1 550 ? 5.326 10.962 11.262 1.00 91.00 550 THR A C 1
ATOM 3943 O O . THR A 1 550 ? 5.880 10.372 12.188 1.00 91.00 550 THR A O 1
ATOM 3946 N N . SER A 1 551 ? 5.459 10.561 10.002 1.00 90.50 551 SER A N 1
ATOM 3947 C CA . SER A 1 551 ? 6.329 9.454 9.604 1.00 90.50 551 SER A CA 1
ATOM 3948 C C . SER A 1 551 ? 6.868 9.640 8.193 1.00 90.50 551 SER A C 1
ATOM 3950 O O . SER A 1 551 ? 6.266 10.330 7.368 1.00 90.50 551 SER A O 1
ATOM 3952 N N . HIS A 1 552 ? 7.996 8.998 7.908 1.00 89.75 552 HIS A N 1
ATOM 3953 C CA . HIS A 1 552 ? 8.432 8.763 6.542 1.00 89.75 552 HIS A CA 1
ATOM 3954 C C . HIS A 1 552 ? 7.379 7.927 5.773 1.00 89.75 552 HIS A C 1
ATOM 3956 O O . HIS A 1 552 ? 6.831 6.980 6.346 1.00 89.75 552 HIS A O 1
ATOM 3962 N N . PRO A 1 553 ? 7.116 8.187 4.475 1.00 85.88 553 PRO A N 1
ATOM 3963 C CA . PRO A 1 553 ? 6.088 7.480 3.689 1.00 85.88 553 PRO A CA 1
ATOM 3964 C C . PRO A 1 553 ? 6.180 5.953 3.699 1.00 85.88 553 PRO A C 1
ATOM 3966 O O . PRO A 1 553 ? 5.162 5.255 3.619 1.00 85.88 553 PRO A O 1
ATOM 3969 N N . HIS A 1 554 ? 7.403 5.437 3.824 1.00 88.00 554 HIS A N 1
ATOM 3970 C CA . HIS A 1 554 ? 7.707 4.006 3.834 1.00 88.00 554 HIS A CA 1
ATOM 3971 C C . HIS A 1 554 ? 7.884 3.413 5.243 1.00 88.00 554 HIS A C 1
ATOM 3973 O O . HIS A 1 554 ? 8.303 2.268 5.377 1.00 88.00 554 HIS A O 1
ATOM 3979 N N . GLY A 1 555 ? 7.597 4.174 6.305 1.00 89.81 555 GLY A N 1
ATOM 3980 C CA . GLY A 1 555 ? 7.641 3.681 7.687 1.00 89.81 555 GLY A CA 1
ATOM 3981 C C . GLY A 1 555 ? 9.044 3.446 8.247 1.00 89.81 555 GLY A C 1
ATOM 3982 O O . GLY A 1 555 ? 9.194 2.706 9.209 1.00 89.81 555 GLY A O 1
ATOM 3983 N N . THR A 1 556 ? 10.076 4.057 7.660 1.00 89.81 556 THR A N 1
ATOM 3984 C CA . THR A 1 556 ? 11.460 3.946 8.155 1.00 89.81 556 THR A CA 1
ATOM 3985 C C . THR A 1 556 ? 11.663 4.727 9.449 1.00 89.81 556 THR A C 1
ATOM 3987 O O . THR A 1 556 ? 12.375 4.274 10.340 1.00 89.81 556 THR A O 1
ATOM 3990 N N . THR A 1 557 ? 11.014 5.885 9.580 1.00 90.25 557 THR A N 1
ATOM 3991 C CA . THR A 1 557 ? 11.078 6.732 10.773 1.00 90.25 557 THR A CA 1
ATOM 3992 C C . THR A 1 557 ? 9.705 7.281 11.134 1.00 90.25 557 THR A C 1
ATOM 3994 O O . THR A 1 557 ? 8.847 7.476 10.265 1.00 90.25 557 THR A O 1
ATOM 3997 N N . LEU A 1 558 ? 9.478 7.528 12.421 1.00 89.94 558 LEU A N 1
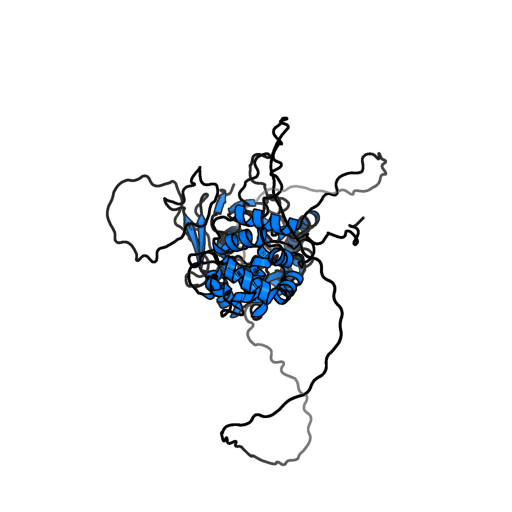ATOM 3998 C CA . LEU A 1 558 ? 8.247 8.120 12.936 1.00 89.94 558 LEU A CA 1
ATOM 3999 C C . LEU A 1 558 ? 8.511 8.985 14.171 1.00 89.94 558 LEU A C 1
ATOM 4001 O O . LEU A 1 558 ? 9.395 8.688 14.969 1.00 89.94 558 LEU A O 1
ATOM 4005 N N . SER A 1 559 ? 7.714 10.034 14.340 1.00 89.12 559 SER A N 1
ATOM 4006 C CA . SER A 1 559 ? 7.734 10.921 15.506 1.00 89.12 559 SER A CA 1
ATOM 4007 C C . SER A 1 559 ? 6.317 11.047 16.055 1.00 89.12 559 SER A C 1
ATOM 4009 O O . SER A 1 559 ? 5.393 11.423 15.328 1.00 89.12 559 SER A O 1
ATOM 4011 N N . TRP A 1 560 ? 6.127 10.747 17.340 1.00 87.50 560 TRP A N 1
ATOM 4012 C CA . TRP A 1 560 ? 4.828 10.862 18.007 1.00 87.50 560 TRP A CA 1
ATOM 4013 C C . TRP A 1 560 ? 4.689 12.201 18.725 1.00 87.50 560 TRP A C 1
ATOM 4015 O O . TRP A 1 560 ? 5.618 12.721 19.336 1.00 87.50 560 TRP A O 1
ATOM 4025 N N . HIS A 1 561 ? 3.488 12.759 18.698 1.00 82.81 561 HIS A N 1
ATOM 4026 C CA . HIS A 1 561 ? 3.125 13.900 19.516 1.00 82.81 561 HIS A CA 1
ATOM 4027 C C . HIS A 1 561 ? 2.575 13.423 20.867 1.00 82.81 561 HIS A C 1
ATOM 4029 O O . HIS A 1 561 ? 1.844 12.424 20.919 1.00 82.81 561 HIS A O 1
ATOM 4035 N N . PRO A 1 562 ? 2.876 14.141 21.963 1.00 68.75 562 PRO A N 1
ATOM 4036 C CA . PRO A 1 562 ? 2.184 13.942 23.226 1.00 68.75 562 PRO A CA 1
ATOM 4037 C C . PRO A 1 562 ? 0.674 14.062 23.020 1.00 68.75 562 PRO A C 1
ATOM 4039 O O . PRO A 1 562 ? 0.199 14.899 22.249 1.00 68.75 562 PRO A O 1
ATOM 4042 N N . THR A 1 563 ? -0.088 13.213 23.700 1.00 61.16 563 THR A N 1
ATOM 4043 C CA . THR A 1 563 ? -1.539 13.394 23.770 1.00 61.16 563 THR A CA 1
ATOM 4044 C C . THR A 1 563 ? -1.817 14.680 24.551 1.00 61.16 563 THR A C 1
ATOM 4046 O O . THR A 1 563 ? -1.208 14.837 25.610 1.00 61.16 563 THR A O 1
ATOM 4049 N N . PRO A 1 564 ? -2.666 15.594 24.050 1.00 46.12 564 PRO A N 1
ATOM 4050 C CA . PRO A 1 564 ? -3.107 16.741 24.834 1.00 46.12 564 PRO A CA 1
ATOM 4051 C C . PRO A 1 564 ? -3.897 16.324 26.077 1.00 46.12 564 PRO A C 1
ATOM 4053 O O . PRO A 1 564 ? -4.502 15.222 26.055 1.00 46.12 564 PRO A O 1
#

Mean predicted aligned error: 16.49 Å